Protein AF-A0A971SNT8-F1 (afdb_monomer)

Structure (mmCIF, N/CA/C/O backbone):
data_AF-A0A971SNT8-F1
#
_entry.id   AF-A0A971SNT8-F1
#
loop_
_atom_site.group_PDB
_atom_site.id
_atom_site.type_symbol
_atom_site.label_atom_id
_atom_site.label_alt_id
_atom_site.label_comp_id
_atom_site.label_asym_id
_atom_site.label_entity_id
_atom_site.label_seq_id
_atom_site.pdbx_PDB_ins_code
_atom_site.Cartn_x
_atom_site.Cartn_y
_atom_site.Cartn_z
_atom_site.occupancy
_atom_site.B_iso_or_equiv
_atom_site.auth_seq_id
_atom_site.auth_comp_id
_atom_site.auth_asym_id
_atom_site.auth_atom_id
_atom_site.pdbx_PDB_model_num
ATOM 1 N N . VAL A 1 1 ? 3.254 -34.325 -30.107 1.00 74.69 1 VAL A N 1
ATOM 2 C CA . VAL A 1 1 ? 4.241 -35.004 -30.980 1.00 74.69 1 VAL A CA 1
ATOM 3 C C . VAL A 1 1 ? 3.936 -34.598 -32.410 1.00 74.69 1 VAL A C 1
ATOM 5 O O . VAL A 1 1 ? 2.816 -34.828 -32.839 1.00 74.69 1 VAL A O 1
ATOM 8 N N . VAL A 1 2 ? 4.863 -33.921 -33.095 1.00 79.81 2 VAL A N 1
ATOM 9 C CA . VAL A 1 2 ? 4.641 -33.383 -34.461 1.00 79.81 2 VAL A CA 1
ATOM 10 C C . VAL A 1 2 ? 4.973 -34.429 -35.535 1.00 79.81 2 VAL A C 1
ATOM 12 O O . VAL A 1 2 ? 4.410 -34.422 -36.623 1.00 79.81 2 VAL A O 1
ATOM 15 N N . HIS A 1 3 ? 5.867 -35.365 -35.215 1.00 83.31 3 HIS A N 1
ATOM 16 C CA . HIS A 1 3 ? 6.246 -36.488 -36.064 1.00 83.31 3 HIS A CA 1
ATOM 17 C C . HIS A 1 3 ? 6.691 -37.662 -35.184 1.00 83.31 3 HIS A C 1
ATOM 19 O O . HIS A 1 3 ? 7.306 -37.444 -34.140 1.00 83.31 3 HIS A O 1
ATOM 25 N N . SER A 1 4 ? 6.371 -38.889 -35.590 1.00 86.50 4 SER A N 1
ATOM 26 C CA . SER A 1 4 ? 6.832 -40.124 -34.952 1.00 86.50 4 SER A CA 1
ATOM 27 C C . SER A 1 4 ? 7.006 -41.195 -36.023 1.00 86.50 4 SER A C 1
ATOM 29 O O . SER A 1 4 ? 6.157 -41.335 -36.904 1.00 86.50 4 SER A O 1
ATOM 31 N N . SER A 1 5 ? 8.114 -41.921 -35.953 1.00 85.75 5 SER A N 1
ATOM 32 C CA . SER A 1 5 ? 8.475 -42.980 -36.889 1.00 85.75 5 SER A CA 1
ATOM 33 C C . SER A 1 5 ? 9.341 -44.022 -36.184 1.00 85.75 5 SER A C 1
ATOM 35 O O . SER A 1 5 ? 10.011 -43.729 -35.193 1.00 85.75 5 SER A O 1
ATOM 37 N N . VAL A 1 6 ? 9.284 -45.255 -36.682 1.00 86.88 6 VAL A N 1
ATOM 38 C CA . VAL A 1 6 ? 10.051 -46.400 -36.179 1.00 86.88 6 VAL A CA 1
ATOM 39 C C . VAL A 1 6 ? 10.882 -46.934 -37.339 1.00 86.88 6 VAL A C 1
ATOM 41 O O . VAL A 1 6 ? 10.358 -47.093 -38.442 1.00 86.88 6 VAL A O 1
ATOM 44 N N . TYR A 1 7 ? 12.165 -47.192 -37.090 1.00 84.06 7 TYR A N 1
ATOM 45 C CA . TYR A 1 7 ? 13.113 -47.680 -38.089 1.00 84.06 7 TYR A CA 1
ATOM 46 C C . TYR A 1 7 ? 13.869 -48.891 -37.548 1.00 84.06 7 TYR A C 1
ATOM 48 O O . TYR A 1 7 ? 14.261 -48.900 -36.381 1.00 84.06 7 TYR A O 1
ATOM 56 N N . ASP A 1 8 ? 14.129 -49.867 -38.416 1.00 82.44 8 ASP A N 1
ATOM 57 C CA . ASP A 1 8 ? 15.084 -50.937 -38.137 1.00 82.44 8 ASP A CA 1
ATOM 58 C C . ASP A 1 8 ? 16.501 -50.419 -38.406 1.00 82.44 8 ASP A C 1
ATOM 60 O O . ASP A 1 8 ? 16.905 -50.222 -39.555 1.00 82.44 8 ASP A O 1
ATOM 64 N N . ILE A 1 9 ? 17.248 -50.169 -37.334 1.00 80.31 9 ILE A N 1
ATOM 65 C CA . ILE A 1 9 ? 18.622 -49.663 -37.395 1.00 80.31 9 ILE A CA 1
ATOM 66 C C . ILE A 1 9 ? 19.581 -50.851 -37.555 1.00 80.31 9 ILE A C 1
ATOM 68 O O . ILE A 1 9 ? 19.541 -51.804 -36.776 1.00 80.31 9 ILE A O 1
ATOM 72 N N . LYS A 1 10 ? 20.439 -50.804 -38.580 1.00 75.88 10 LYS A N 1
ATOM 73 C CA . LYS A 1 10 ? 21.565 -51.739 -38.759 1.00 75.88 10 LYS A CA 1
ATOM 74 C C . LYS A 1 10 ? 22.838 -51.143 -38.153 1.00 75.88 10 LYS A C 1
ATOM 76 O O . LYS A 1 10 ? 22.866 -49.969 -37.808 1.00 75.88 10 LYS A O 1
ATOM 81 N N . GLU A 1 11 ? 23.879 -51.959 -38.022 1.00 76.00 11 GLU A N 1
ATOM 82 C CA . GLU A 1 11 ? 25.180 -51.529 -37.501 1.00 76.00 11 GLU A CA 1
ATOM 83 C C . GLU A 1 11 ? 25.730 -50.312 -38.273 1.00 76.00 11 GLU A C 1
ATOM 85 O O . GLU A 1 11 ? 25.744 -50.312 -39.506 1.00 76.00 11 GLU A O 1
ATOM 90 N N . GLY A 1 12 ? 26.174 -49.286 -37.537 1.00 78.12 12 GLY A N 1
ATOM 91 C CA . GLY A 1 12 ? 26.700 -48.031 -38.082 1.00 78.12 12 GLY A CA 1
ATOM 92 C C . GLY A 1 12 ? 25.745 -46.837 -37.957 1.00 78.12 12 GLY A C 1
ATOM 93 O O . GLY A 1 12 ? 24.775 -46.859 -37.198 1.00 78.12 12 GLY A O 1
ATOM 94 N N . ASP A 1 13 ? 26.047 -45.772 -38.697 1.00 81.81 13 ASP A N 1
ATOM 95 C CA . ASP A 1 13 ? 25.282 -44.524 -38.668 1.00 81.81 13 ASP A CA 1
ATOM 96 C C . ASP A 1 13 ? 23.967 -44.657 -39.453 1.00 81.81 13 ASP A C 1
ATOM 98 O O . ASP A 1 13 ? 23.937 -45.180 -40.568 1.00 81.81 13 ASP A O 1
ATOM 102 N N . THR A 1 14 ? 22.866 -44.152 -38.886 1.00 83.81 14 THR A N 1
ATOM 103 C CA . THR A 1 14 ? 21.556 -44.082 -39.556 1.00 83.81 14 THR A CA 1
ATOM 104 C C . THR A 1 14 ? 21.131 -42.632 -39.733 1.00 83.81 14 THR A C 1
ATOM 106 O O . THR A 1 14 ? 21.006 -41.888 -38.761 1.00 83.81 14 THR A O 1
ATOM 109 N N . GLU A 1 15 ? 20.863 -42.241 -40.977 1.00 86.69 15 GLU A N 1
ATOM 110 C CA . GLU A 1 15 ? 20.366 -40.911 -41.316 1.00 86.69 15 GLU A CA 1
ATOM 111 C C . GLU A 1 15 ? 18.839 -40.932 -41.466 1.00 86.69 15 GLU A C 1
ATOM 113 O O . GLU A 1 15 ? 18.281 -41.715 -42.236 1.00 86.69 15 GLU A O 1
ATOM 118 N N . ILE A 1 16 ? 18.152 -40.063 -40.720 1.00 86.12 16 ILE A N 1
ATOM 119 C CA . ILE A 1 16 ? 16.696 -39.905 -40.773 1.00 86.12 16 ILE A CA 1
ATOM 120 C C . ILE A 1 16 ? 16.389 -38.475 -41.206 1.00 86.12 16 ILE A C 1
ATOM 122 O O . ILE A 1 16 ? 16.750 -37.516 -40.524 1.00 86.12 16 ILE A O 1
ATOM 126 N N . SER A 1 17 ? 15.677 -38.325 -42.321 1.00 87.12 17 SER A N 1
ATOM 127 C CA . SER A 1 17 ? 15.217 -37.024 -42.808 1.00 87.12 17 SER A CA 1
ATOM 128 C C . SER A 1 17 ? 13.745 -36.801 -42.463 1.00 87.12 17 SER A C 1
ATOM 130 O O . SER A 1 17 ? 12.898 -37.655 -42.717 1.00 87.12 17 SER A O 1
ATOM 132 N N . PHE A 1 18 ? 13.416 -35.619 -41.947 1.00 86.56 18 PHE A N 1
ATOM 133 C CA . PHE A 1 18 ? 12.038 -35.176 -41.742 1.00 86.56 18 PHE A CA 1
ATOM 134 C C . PHE A 1 18 ? 11.883 -33.715 -42.164 1.00 86.56 18 PHE A C 1
ATOM 136 O O . PHE A 1 18 ? 12.842 -32.943 -42.197 1.00 86.56 18 PHE A O 1
ATOM 143 N N . LYS A 1 19 ? 10.655 -33.324 -42.511 1.00 88.69 19 LYS A N 1
ATOM 144 C CA . LYS A 1 19 ? 10.361 -31.955 -42.932 1.00 88.69 19 LYS A CA 1
ATOM 145 C C . LYS A 1 19 ? 10.134 -31.066 -41.713 1.00 88.69 19 LYS A C 1
ATOM 147 O O . LYS A 1 19 ? 9.261 -31.344 -40.896 1.00 88.69 19 LYS A O 1
ATOM 152 N N . VAL A 1 20 ? 10.873 -29.964 -41.640 1.00 88.44 20 VAL A N 1
ATOM 153 C CA . VAL A 1 20 ? 10.640 -28.907 -40.652 1.00 88.44 20 VAL A CA 1
ATOM 154 C C . VAL A 1 20 ? 9.402 -28.099 -41.056 1.00 88.44 20 VAL A C 1
ATOM 156 O O . VAL A 1 20 ? 9.291 -27.661 -42.204 1.00 88.44 20 VAL A O 1
ATOM 159 N N . THR A 1 21 ? 8.455 -27.920 -40.134 1.00 88.00 21 THR A N 1
ATOM 160 C CA . THR A 1 21 ? 7.198 -27.180 -40.356 1.00 88.00 21 THR A CA 1
ATOM 161 C C . THR A 1 21 ? 7.104 -25.959 -39.438 1.00 88.00 21 THR A C 1
ATOM 163 O O . THR A 1 21 ? 7.805 -25.871 -38.432 1.00 88.00 21 THR A O 1
ATOM 166 N N . GLY A 1 22 ? 6.218 -25.008 -39.759 1.00 83.25 22 GLY A N 1
ATOM 167 C CA . GLY A 1 22 ? 5.999 -23.812 -38.930 1.00 83.25 22 GLY A CA 1
ATOM 168 C C . GLY A 1 22 ? 5.444 -24.110 -37.529 1.00 83.25 22 GLY A C 1
ATOM 169 O O . GLY A 1 22 ? 5.674 -23.336 -36.608 1.00 83.25 22 GLY A O 1
ATOM 170 N N . GLU A 1 23 ? 4.785 -25.258 -37.340 1.00 85.94 23 GLU A N 1
ATOM 171 C CA . GLU A 1 23 ? 4.295 -25.727 -36.032 1.00 85.94 23 GLU A CA 1
ATOM 172 C C . GLU A 1 23 ? 5.427 -26.045 -35.044 1.00 85.94 23 GLU A C 1
ATOM 174 O O . GLU A 1 23 ? 5.193 -26.158 -33.845 1.00 85.94 23 GLU A O 1
ATOM 179 N N . MET A 1 24 ? 6.661 -26.191 -35.539 1.00 90.06 24 MET A N 1
ATOM 180 C CA . MET A 1 24 ? 7.845 -26.453 -34.721 1.00 90.06 24 MET A CA 1
ATOM 181 C C . MET A 1 24 ? 8.448 -25.173 -34.120 1.00 90.06 24 MET A C 1
ATOM 183 O O . MET A 1 24 ? 9.436 -25.255 -33.394 1.00 90.06 24 MET A O 1
ATOM 187 N N . ALA A 1 25 ? 7.907 -23.990 -34.431 1.00 88.06 25 ALA A N 1
ATOM 188 C CA . ALA A 1 25 ? 8.372 -22.727 -33.868 1.00 88.06 25 ALA A CA 1
ATOM 189 C C . ALA A 1 25 ? 7.932 -22.564 -32.393 1.00 88.06 25 ALA A C 1
ATOM 191 O O . ALA A 1 25 ? 6.832 -22.975 -32.029 1.00 88.06 25 ALA A O 1
ATOM 192 N N . PRO A 1 26 ? 8.747 -21.931 -31.527 1.00 89.81 26 PRO A N 1
ATOM 193 C CA . PRO A 1 26 ? 10.057 -21.343 -31.820 1.00 89.81 26 PRO A CA 1
ATOM 194 C C . PRO A 1 26 ? 11.203 -22.370 -31.834 1.00 89.81 26 PRO A C 1
ATOM 196 O O . PRO A 1 26 ? 12.258 -22.120 -32.417 1.00 89.81 26 PRO A O 1
ATOM 199 N N . ASN A 1 27 ? 10.988 -23.537 -31.230 1.00 92.12 27 ASN A N 1
ATOM 200 C CA . ASN A 1 27 ? 11.871 -24.693 -31.284 1.00 92.12 27 ASN A CA 1
ATOM 201 C C . ASN A 1 27 ? 11.067 -25.980 -31.071 1.00 92.12 27 ASN A C 1
ATOM 203 O O . ASN A 1 27 ? 10.085 -25.999 -30.328 1.00 92.12 27 ASN A O 1
ATOM 207 N N . ALA A 1 28 ? 11.560 -27.071 -31.645 1.00 92.62 28 ALA A N 1
ATOM 208 C CA . ALA A 1 28 ? 11.113 -28.421 -31.344 1.00 92.62 28 ALA A CA 1
ATOM 209 C C . ALA A 1 28 ? 12.212 -29.187 -30.602 1.00 92.62 28 ALA A C 1
ATOM 211 O O . ALA A 1 28 ? 13.336 -28.710 -30.422 1.00 92.62 28 ALA A O 1
ATOM 212 N N . TRP A 1 29 ? 11.878 -30.390 -30.157 1.00 93.31 29 TRP A N 1
ATOM 213 C CA . TRP A 1 29 ? 12.824 -31.321 -29.568 1.00 93.31 29 TRP A CA 1
ATOM 214 C C . TRP A 1 29 ? 12.756 -32.639 -30.322 1.00 93.31 29 TRP A C 1
ATOM 216 O O . TRP A 1 29 ? 11.672 -33.128 -30.634 1.00 93.31 29 TRP A O 1
ATOM 226 N N . ILE A 1 30 ? 13.926 -33.194 -30.604 1.00 92.56 30 ILE A N 1
ATOM 227 C CA . ILE A 1 30 ? 14.097 -34.522 -31.172 1.00 92.56 30 ILE A CA 1
ATOM 228 C C . ILE A 1 30 ? 14.386 -35.448 -30.000 1.00 92.56 30 ILE A C 1
ATOM 230 O O . ILE A 1 30 ? 15.365 -35.248 -29.281 1.00 92.56 30 ILE A O 1
ATOM 234 N N . THR A 1 31 ? 13.525 -36.438 -29.805 1.00 92.31 31 THR A N 1
ATOM 235 C CA . THR A 1 31 ? 13.715 -37.522 -28.840 1.00 92.31 31 THR A CA 1
ATOM 236 C C . THR A 1 31 ? 13.894 -38.812 -29.625 1.00 92.31 31 THR A C 1
ATOM 238 O O . THR A 1 31 ? 13.024 -39.161 -30.423 1.00 92.31 31 THR A O 1
ATOM 241 N N . ALA A 1 32 ? 15.005 -39.510 -29.415 1.00 90.69 32 ALA A N 1
ATOM 242 C CA . ALA A 1 32 ? 15.301 -40.774 -30.077 1.00 90.69 32 ALA A CA 1
ATOM 243 C C . ALA A 1 32 ? 15.517 -41.867 -29.031 1.00 90.69 32 ALA A C 1
ATOM 245 O O . ALA A 1 32 ? 16.242 -41.663 -28.057 1.00 90.69 32 ALA A O 1
ATOM 246 N N . GLN A 1 33 ? 14.902 -43.026 -29.250 1.00 88.88 33 GLN A N 1
ATOM 247 C CA . GLN A 1 33 ? 15.096 -44.222 -28.441 1.00 88.88 33 GLN A CA 1
ATOM 248 C C . GLN A 1 33 ? 15.545 -45.357 -29.355 1.00 88.88 33 GLN A C 1
ATOM 250 O O . GLN A 1 33 ? 14.918 -45.609 -30.380 1.00 88.88 33 GLN A O 1
ATOM 255 N N . VAL A 1 34 ? 16.615 -46.043 -28.966 1.00 87.44 34 VAL A N 1
ATOM 256 C CA . VAL A 1 34 ? 17.088 -47.260 -29.633 1.00 87.44 34 VAL A CA 1
ATOM 257 C C . VAL A 1 34 ? 16.977 -48.397 -28.637 1.00 87.44 34 VAL A C 1
ATOM 259 O O . VAL A 1 34 ? 17.373 -48.230 -27.484 1.00 87.44 34 VAL A O 1
ATOM 262 N N . ILE A 1 35 ? 16.415 -49.524 -29.068 1.00 84.94 35 ILE A N 1
ATOM 263 C CA . ILE A 1 35 ? 16.264 -50.732 -28.258 1.00 84.94 35 ILE A CA 1
ATOM 264 C C . ILE A 1 35 ? 17.013 -51.856 -28.973 1.00 84.94 35 ILE A C 1
ATOM 266 O O . ILE A 1 35 ? 16.737 -52.124 -30.141 1.00 84.94 35 ILE A O 1
ATOM 270 N N . GLU A 1 36 ? 17.948 -52.508 -28.285 1.00 79.31 36 GLU A N 1
ATOM 271 C CA . GLU A 1 36 ? 18.649 -53.693 -28.794 1.00 79.31 36 GLU A CA 1
ATOM 272 C C . GLU A 1 36 ? 18.133 -54.954 -28.088 1.00 79.31 36 GLU A C 1
ATOM 274 O O . GLU A 1 36 ? 17.615 -54.914 -26.971 1.00 79.31 36 GLU A O 1
ATOM 279 N N . LYS A 1 37 ? 18.283 -56.109 -28.736 1.00 75.12 37 LYS A N 1
ATOM 280 C CA . LYS A 1 37 ? 18.097 -57.404 -28.087 1.00 75.12 37 LYS A CA 1
ATOM 281 C C . LYS A 1 37 ? 19.176 -57.607 -27.015 1.00 75.12 37 LYS A C 1
ATOM 283 O O . LYS A 1 37 ? 20.359 -57.462 -27.302 1.00 75.12 37 LYS A O 1
ATOM 288 N N . GLU A 1 38 ? 18.760 -57.993 -25.812 1.00 65.50 38 GLU A N 1
ATOM 289 C CA . GLU A 1 38 ? 19.637 -58.217 -24.658 1.00 65.50 38 GLU A CA 1
ATOM 290 C C . GLU A 1 38 ? 20.794 -59.188 -24.979 1.00 65.50 38 GLU A C 1
ATOM 292 O O . GLU A 1 38 ? 20.578 -60.349 -25.342 1.00 65.50 38 GLU A O 1
ATOM 297 N N . LYS A 1 39 ? 22.031 -58.703 -24.827 1.00 61.69 39 LYS A N 1
ATOM 298 C CA . LYS A 1 39 ? 23.274 -59.485 -24.797 1.00 61.69 39 LYS A CA 1
ATOM 299 C C . LYS A 1 39 ? 23.889 -59.218 -23.426 1.00 61.69 39 LYS A C 1
ATOM 301 O O . LYS A 1 39 ? 24.285 -58.092 -23.155 1.00 61.69 39 LYS A O 1
ATOM 306 N N . GLY A 1 40 ? 23.840 -60.211 -22.537 1.00 56.00 40 GLY A N 1
ATOM 307 C CA . GLY A 1 40 ? 24.029 -60.037 -21.091 1.00 56.00 40 GLY A CA 1
ATOM 308 C C . GLY A 1 40 ? 25.132 -59.048 -20.685 1.00 56.00 40 GLY A C 1
ATOM 309 O O . GLY A 1 40 ? 26.282 -59.202 -21.086 1.00 56.00 40 GLY A O 1
ATOM 310 N N . GLY A 1 41 ? 24.760 -58.065 -19.855 1.00 60.31 41 GLY A N 1
ATOM 311 C CA . GLY A 1 41 ? 25.673 -57.105 -19.219 1.00 60.31 41 GLY A CA 1
ATOM 312 C C . GLY A 1 41 ? 25.404 -55.624 -19.521 1.00 60.31 41 GLY A C 1
ATOM 313 O O . GLY A 1 41 ? 25.766 -54.780 -18.704 1.00 60.31 41 GLY A O 1
ATOM 314 N N . GLU A 1 42 ? 24.729 -55.287 -20.625 1.00 61.09 42 GLU A N 1
ATOM 315 C CA . GLU A 1 42 ? 24.457 -53.893 -21.023 1.00 61.09 42 GLU A CA 1
ATOM 316 C C . GLU A 1 42 ? 22.960 -53.544 -21.015 1.00 61.09 42 GLU A C 1
ATOM 318 O O . GLU A 1 42 ? 22.094 -54.408 -21.160 1.00 61.09 42 GLU A O 1
ATOM 323 N N . ARG A 1 43 ? 22.635 -52.254 -20.829 1.00 65.75 43 ARG A N 1
ATOM 324 C CA . ARG A 1 43 ? 21.245 -51.775 -20.899 1.00 65.75 43 ARG A CA 1
ATOM 325 C C . ARG A 1 43 ? 20.757 -51.925 -22.346 1.00 65.75 43 ARG A C 1
ATOM 327 O O . ARG A 1 43 ? 21.346 -51.290 -23.217 1.00 65.75 43 ARG A O 1
ATOM 334 N N . PRO A 1 44 ? 19.644 -52.631 -22.624 1.00 78.19 44 PRO A N 1
ATOM 335 C CA . PRO A 1 44 ? 19.150 -52.847 -23.988 1.00 78.19 44 PRO A CA 1
ATOM 336 C C . PRO A 1 44 ? 18.491 -51.590 -24.588 1.00 78.19 44 PRO A C 1
ATOM 338 O O . PRO A 1 44 ? 17.637 -51.697 -25.464 1.00 78.19 44 PRO A O 1
ATOM 341 N N . ARG A 1 45 ? 18.824 -50.390 -24.084 1.00 84.25 45 ARG A N 1
ATOM 342 C CA . ARG A 1 45 ? 18.203 -49.123 -24.469 1.00 84.25 45 ARG A CA 1
ATOM 343 C C . ARG A 1 45 ? 19.181 -47.952 -24.415 1.00 84.25 45 ARG A C 1
ATOM 345 O O . ARG A 1 45 ? 19.780 -47.688 -23.373 1.00 84.25 45 ARG A O 1
ATOM 352 N N . ALA A 1 46 ? 19.200 -47.159 -25.483 1.00 85.75 46 ALA A N 1
ATOM 353 C CA . ALA A 1 46 ? 19.776 -45.816 -25.520 1.00 85.75 46 ALA A CA 1
ATOM 354 C C . ALA A 1 46 ? 18.671 -44.766 -25.718 1.00 85.75 46 ALA A C 1
ATOM 356 O O . ALA A 1 46 ? 17.659 -45.031 -26.368 1.00 85.75 46 ALA A O 1
ATOM 357 N N . TYR A 1 47 ? 18.844 -43.580 -25.129 1.00 88.06 47 TYR A N 1
ATOM 358 C CA . TYR A 1 47 ? 17.915 -42.456 -25.276 1.00 88.06 47 TYR A CA 1
ATOM 359 C C . TYR A 1 47 ? 18.690 -41.159 -25.496 1.00 88.06 47 TYR A C 1
ATOM 361 O O . TYR A 1 47 ? 19.626 -40.868 -24.752 1.00 88.06 47 TYR A O 1
ATOM 369 N N . GLY A 1 48 ? 18.298 -40.392 -26.509 1.00 89.94 48 GLY A N 1
ATOM 370 C CA . GLY A 1 48 ? 18.924 -39.131 -26.884 1.00 89.94 48 GLY A CA 1
ATOM 371 C C . GLY A 1 48 ? 17.894 -38.021 -27.028 1.00 89.94 48 GLY A C 1
ATOM 372 O O . GLY A 1 48 ? 16.788 -38.245 -27.521 1.00 89.94 48 GLY A O 1
ATOM 373 N N . VAL A 1 49 ? 18.270 -36.813 -26.609 1.00 93.44 49 VAL A N 1
ATOM 374 C CA . VAL A 1 49 ? 17.437 -35.614 -26.725 1.00 93.44 49 VAL A CA 1
ATOM 375 C C . VAL A 1 49 ? 18.264 -34.485 -27.318 1.00 93.44 49 VAL A C 1
ATOM 377 O O . VAL A 1 49 ? 19.329 -34.158 -26.796 1.00 93.44 49 VAL A O 1
ATOM 380 N N . ALA A 1 50 ? 17.758 -33.854 -28.374 1.00 92.94 50 ALA A N 1
ATOM 381 C CA . ALA A 1 50 ? 18.403 -32.711 -29.010 1.00 92.94 50 ALA A CA 1
ATOM 382 C C . ALA A 1 50 ? 17.385 -31.604 -29.330 1.00 92.94 50 ALA A C 1
ATOM 384 O O . ALA A 1 50 ? 16.284 -31.898 -29.800 1.00 92.94 50 ALA A O 1
ATOM 385 N N . PRO A 1 51 ? 17.708 -30.322 -29.085 1.00 92.75 51 PRO A N 1
ATOM 386 C CA . PRO A 1 51 ? 16.848 -29.220 -29.494 1.00 92.75 51 PRO A CA 1
ATOM 387 C C . PRO A 1 51 ? 16.991 -28.941 -30.997 1.00 92.75 51 PRO A C 1
ATOM 389 O O . PRO A 1 51 ? 18.102 -28.871 -31.518 1.00 92.75 51 PRO A O 1
ATOM 392 N N . LEU A 1 52 ? 15.867 -28.702 -31.669 1.00 91.62 52 LEU A N 1
ATOM 393 C CA . LEU A 1 52 ? 15.799 -28.201 -33.040 1.00 91.62 52 LEU A CA 1
ATOM 394 C C . LEU A 1 52 ? 15.347 -26.737 -33.010 1.00 91.62 52 LEU A C 1
ATOM 396 O O . LEU A 1 52 ? 14.200 -26.448 -32.669 1.00 91.62 52 LEU A O 1
ATOM 400 N N . TYR A 1 53 ? 16.240 -25.815 -33.362 1.00 90.12 53 TYR A N 1
ATOM 401 C CA . TYR A 1 53 ? 15.928 -24.385 -33.413 1.00 90.12 53 TYR A CA 1
ATOM 402 C C . TYR A 1 53 ? 15.323 -24.015 -34.763 1.00 90.12 53 TYR A C 1
ATOM 404 O O . TYR A 1 53 ? 15.875 -24.366 -35.806 1.00 90.12 53 TYR A O 1
ATOM 412 N N . ILE A 1 54 ? 14.208 -23.287 -34.739 1.00 90.50 54 ILE A N 1
ATOM 413 C CA . ILE A 1 54 ? 13.576 -22.771 -35.952 1.00 90.50 54 ILE A CA 1
ATOM 414 C C . ILE A 1 54 ? 14.055 -21.343 -36.193 1.00 90.50 54 ILE A C 1
ATOM 416 O O . ILE A 1 54 ? 14.146 -20.535 -35.265 1.00 90.50 54 ILE A O 1
ATOM 420 N N . ASP A 1 55 ? 14.370 -21.025 -37.445 1.00 87.81 55 ASP A N 1
ATOM 421 C CA . ASP A 1 55 ? 14.696 -19.661 -37.839 1.00 87.81 55 ASP A CA 1
ATOM 422 C C . ASP A 1 55 ? 13.426 -18.800 -37.833 1.00 87.81 55 ASP A C 1
ATOM 424 O O . ASP A 1 55 ? 12.511 -19.030 -38.617 1.00 87.81 55 ASP A O 1
ATOM 428 N N . ASN A 1 56 ? 13.380 -17.821 -36.929 1.00 87.00 56 ASN A N 1
ATOM 429 C CA . ASN A 1 56 ? 12.258 -16.894 -36.753 1.00 87.00 56 ASN A CA 1
ATOM 430 C C . ASN A 1 56 ? 12.659 -15.444 -37.089 1.00 87.00 56 ASN A C 1
ATOM 432 O O . ASN A 1 56 ? 12.078 -14.485 -36.567 1.00 87.00 56 ASN A O 1
ATOM 436 N N . ARG A 1 57 ? 13.704 -15.250 -37.909 1.00 89.31 57 ARG A N 1
ATOM 437 C CA . ARG A 1 57 ? 14.174 -13.912 -38.318 1.00 89.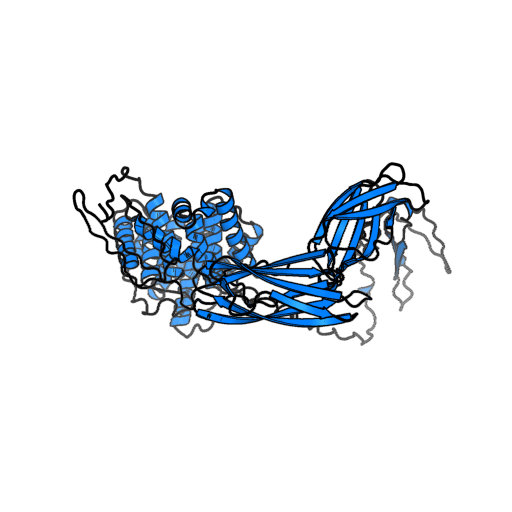31 57 ARG A CA 1
ATOM 438 C C . ARG A 1 57 ? 13.139 -13.138 -39.136 1.00 89.31 57 ARG A C 1
ATOM 440 O O . ARG A 1 57 ? 13.155 -11.911 -39.127 1.00 89.31 57 ARG A O 1
ATOM 447 N N . ASP A 1 58 ? 12.215 -13.822 -39.803 1.00 89.31 58 ASP A N 1
ATOM 448 C CA . ASP A 1 58 ? 11.080 -13.213 -40.507 1.00 89.31 58 ASP A CA 1
ATOM 449 C C . ASP A 1 58 ? 10.066 -12.550 -39.554 1.00 89.31 58 ASP A C 1
ATOM 451 O O . ASP A 1 58 ? 9.280 -11.718 -39.990 1.00 89.31 58 ASP A O 1
ATOM 455 N N . LYS A 1 59 ? 10.092 -12.883 -38.254 1.00 91.69 59 LYS A N 1
ATOM 456 C CA . LYS A 1 59 ? 9.248 -12.273 -37.208 1.00 91.69 59 LYS A CA 1
ATOM 457 C C . LYS A 1 59 ? 9.903 -11.076 -36.511 1.00 91.69 59 LYS A C 1
ATOM 459 O O . LYS A 1 59 ? 9.318 -10.521 -35.577 1.00 91.69 59 LYS A O 1
ATOM 464 N N . LYS A 1 60 ? 11.120 -10.696 -36.912 1.00 95.62 60 LYS A N 1
ATOM 465 C CA . LYS A 1 60 ? 11.884 -9.612 -36.285 1.00 95.62 60 LYS A CA 1
ATOM 466 C C . LYS A 1 60 ? 11.678 -8.288 -37.022 1.00 95.62 60 LYS A C 1
ATOM 468 O O . LYS A 1 60 ? 11.877 -8.212 -38.233 1.00 95.62 60 LYS A O 1
ATOM 473 N N . LEU A 1 61 ? 11.355 -7.239 -36.270 1.00 97.38 61 LEU A N 1
ATOM 474 C CA . LEU A 1 61 ? 11.508 -5.851 -36.701 1.00 97.38 61 LEU A CA 1
ATOM 475 C C . LEU A 1 61 ? 12.879 -5.337 -36.262 1.00 97.38 61 LEU A C 1
ATOM 477 O O . LEU A 1 61 ? 13.281 -5.510 -35.110 1.00 97.38 61 LEU A O 1
ATOM 481 N N . GLU A 1 62 ? 13.566 -4.650 -37.162 1.00 96.94 62 GLU A N 1
ATOM 482 C CA . GLU A 1 62 ? 14.721 -3.829 -36.829 1.00 96.94 62 GLU A CA 1
ATOM 483 C C . GLU A 1 62 ? 14.226 -2.422 -36.483 1.00 96.94 62 GLU A C 1
ATOM 485 O O . GLU A 1 62 ? 13.656 -1.715 -37.319 1.00 96.94 62 GLU A O 1
ATOM 490 N N . VAL A 1 63 ? 14.416 -2.030 -35.224 1.00 97.44 63 VAL A N 1
ATOM 491 C CA . VAL A 1 63 ? 14.090 -0.694 -34.721 1.00 97.44 63 VAL A CA 1
ATOM 492 C C . VAL A 1 63 ? 15.400 0.059 -34.547 1.00 97.44 63 VAL A C 1
ATOM 494 O O . VAL A 1 63 ? 16.291 -0.397 -33.837 1.00 97.44 63 VAL A O 1
ATOM 497 N N . THR A 1 64 ? 15.530 1.214 -35.188 1.00 96.44 64 THR A N 1
ATOM 498 C CA . THR A 1 64 ? 16.694 2.090 -35.036 1.00 96.44 64 THR A CA 1
ATOM 499 C C . THR A 1 64 ? 16.263 3.437 -34.478 1.00 96.44 64 THR A C 1
ATOM 501 O O . THR A 1 64 ? 15.192 3.953 -34.806 1.00 96.44 64 THR A O 1
ATOM 504 N N . MET A 1 65 ? 17.087 3.989 -33.588 1.00 94.75 65 MET A N 1
ATOM 505 C CA . MET A 1 65 ? 16.869 5.296 -32.970 1.00 94.75 65 MET A CA 1
ATOM 506 C C . MET A 1 65 ? 17.964 6.240 -33.453 1.00 94.75 65 MET A C 1
ATOM 508 O O . MET A 1 65 ? 19.128 5.844 -33.518 1.00 94.75 65 MET A O 1
ATOM 512 N N . GLU A 1 66 ? 17.592 7.469 -33.806 1.00 94.38 66 GLU A N 1
ATOM 513 C CA . GLU A 1 66 ? 18.580 8.539 -33.957 1.00 94.38 66 GLU A CA 1
ATOM 514 C C . GLU A 1 66 ? 19.208 8.802 -32.583 1.00 94.38 66 GLU A C 1
ATOM 516 O O . GLU A 1 66 ? 18.483 8.795 -31.586 1.00 94.38 66 GLU A O 1
ATOM 521 N N . ASP A 1 67 ? 20.533 8.981 -32.526 1.00 90.69 67 ASP A N 1
ATOM 522 C CA . ASP A 1 67 ? 21.242 9.221 -31.266 1.00 90.69 67 ASP A CA 1
ATOM 523 C C . ASP A 1 67 ? 20.691 10.495 -30.602 1.00 90.69 67 ASP A C 1
ATOM 525 O O . ASP A 1 67 ? 20.848 11.590 -31.152 1.00 90.69 67 ASP A O 1
ATOM 529 N N . PRO A 1 68 ? 20.020 10.373 -29.443 1.00 87.94 68 PRO A N 1
ATOM 530 C CA . PRO A 1 68 ? 19.452 11.524 -28.758 1.00 87.94 68 PRO A CA 1
ATOM 531 C C . PRO A 1 68 ? 20.530 12.417 -28.128 1.00 87.94 68 PRO A C 1
ATOM 533 O O . PRO A 1 68 ? 20.246 13.577 -27.824 1.00 87.94 68 PRO A O 1
ATOM 536 N N . GLY A 1 69 ? 21.751 11.905 -27.929 1.00 86.00 69 GLY A N 1
ATOM 537 C CA . GLY A 1 69 ? 22.871 12.644 -27.362 1.00 86.00 69 GLY A CA 1
ATOM 538 C C . GLY A 1 69 ? 22.544 13.291 -26.012 1.00 86.00 69 GLY A C 1
ATOM 539 O O . GLY A 1 69 ? 22.031 12.651 -25.089 1.00 86.00 69 GLY A O 1
ATOM 540 N N . ARG A 1 70 ? 22.867 14.586 -25.896 1.00 89.50 70 ARG A N 1
ATOM 541 C CA . ARG A 1 70 ? 22.596 15.396 -24.704 1.00 89.50 70 ARG A CA 1
ATOM 542 C C . ARG A 1 70 ? 21.367 16.276 -24.912 1.00 89.50 70 ARG A C 1
ATOM 544 O O . ARG A 1 70 ? 21.350 17.112 -25.815 1.00 89.50 70 ARG A O 1
ATOM 551 N N . ILE A 1 71 ? 20.401 16.167 -24.005 1.00 92.12 71 ILE A N 1
ATOM 552 C CA . ILE A 1 71 ? 19.177 16.974 -23.998 1.00 92.12 71 ILE A CA 1
ATOM 553 C C . ILE A 1 71 ? 19.046 17.801 -22.714 1.00 92.12 71 ILE A C 1
ATOM 555 O O . ILE A 1 71 ? 19.697 17.540 -21.700 1.00 92.12 71 ILE A O 1
ATOM 559 N N . LYS A 1 72 ? 18.164 18.803 -22.749 1.00 88.56 72 LYS A N 1
ATOM 560 C CA . LYS A 1 72 ? 17.768 19.592 -21.573 1.00 88.56 72 LYS A CA 1
ATOM 561 C C . LYS A 1 72 ? 16.372 19.160 -21.097 1.00 88.56 72 LYS A C 1
ATOM 563 O O . LYS A 1 72 ? 15.575 18.707 -21.920 1.00 88.56 72 LYS A O 1
ATOM 568 N N . PRO A 1 73 ? 16.026 19.346 -19.809 1.00 88.31 73 PRO A N 1
ATOM 569 C CA . PRO A 1 73 ? 14.634 19.294 -19.364 1.00 88.31 73 PRO A CA 1
ATOM 570 C C . PRO A 1 73 ? 13.720 20.181 -20.224 1.00 88.31 73 PRO A C 1
ATOM 572 O O . PRO A 1 73 ? 14.132 21.251 -20.676 1.00 88.31 73 PRO A O 1
ATOM 575 N N . GLY A 1 74 ? 12.478 19.747 -20.438 1.00 89.94 74 GLY A N 1
ATOM 576 C CA . GLY A 1 74 ? 11.525 20.374 -21.357 1.00 89.94 74 GLY A CA 1
ATOM 577 C C . GLY A 1 74 ? 11.135 19.473 -22.531 1.00 89.94 74 GLY A C 1
ATOM 578 O O . GLY A 1 74 ? 11.318 18.255 -22.490 1.00 89.94 74 GLY A O 1
ATOM 579 N N . ALA A 1 75 ? 10.528 20.064 -23.561 1.00 93.44 75 ALA A N 1
ATOM 580 C CA . ALA A 1 75 ? 10.105 19.339 -24.758 1.00 93.44 75 ALA A CA 1
ATOM 581 C C . ALA A 1 75 ? 11.312 18.988 -25.637 1.00 93.44 75 ALA A C 1
ATOM 583 O O . ALA A 1 75 ? 12.073 19.873 -26.020 1.00 93.44 75 ALA A O 1
ATOM 584 N N . ASN A 1 76 ? 11.463 17.704 -25.954 1.00 95.31 76 ASN A N 1
ATOM 585 C CA . ASN A 1 76 ? 12.502 17.190 -26.839 1.00 95.31 76 ASN A CA 1
ATOM 586 C C . ASN A 1 76 ? 11.878 16.236 -27.854 1.00 95.31 76 ASN A C 1
ATOM 588 O O . ASN A 1 76 ? 11.041 15.404 -27.489 1.00 95.31 76 ASN A O 1
ATOM 592 N N . ASP A 1 77 ? 12.313 16.348 -29.104 1.00 95.88 77 ASP A N 1
ATOM 593 C CA . ASP A 1 77 ? 11.854 15.500 -30.198 1.00 95.88 77 ASP A CA 1
ATOM 594 C C . ASP A 1 77 ? 12.830 14.349 -30.430 1.00 95.88 77 ASP A C 1
ATOM 596 O O . ASP A 1 77 ? 14.043 14.537 -30.472 1.00 95.88 77 ASP A O 1
ATOM 600 N N . PHE A 1 78 ? 12.279 13.157 -30.617 1.00 96.88 78 PHE A N 1
ATOM 601 C CA . PHE A 1 78 ? 13.012 11.925 -30.866 1.00 96.88 78 PHE A CA 1
ATOM 602 C C . PHE A 1 78 ? 12.550 11.308 -32.181 1.00 96.88 78 PHE A C 1
ATOM 604 O O . PHE A 1 78 ? 11.380 11.437 -32.567 1.00 96.88 78 PHE A O 1
ATOM 611 N N . ARG A 1 79 ? 13.466 10.614 -32.863 1.00 97.12 79 ARG A N 1
ATOM 612 C CA . ARG A 1 79 ? 13.198 9.965 -34.150 1.00 97.12 79 ARG A CA 1
ATOM 613 C C . ARG A 1 79 ? 13.541 8.484 -34.115 1.00 97.12 79 ARG A C 1
ATOM 615 O O . ARG A 1 79 ? 14.571 8.078 -33.579 1.00 97.12 79 ARG A O 1
ATOM 622 N N . LEU A 1 80 ? 12.661 7.689 -34.714 1.00 96.88 80 LEU A N 1
ATOM 623 C CA . LEU A 1 80 ? 12.787 6.242 -34.846 1.00 96.88 80 LEU A CA 1
ATOM 624 C C . LEU A 1 80 ? 12.517 5.820 -36.281 1.00 96.88 80 LEU A C 1
ATOM 626 O O . LEU A 1 80 ? 11.693 6.431 -36.970 1.00 96.88 80 LEU A O 1
ATOM 630 N N . LYS A 1 81 ? 13.148 4.722 -36.688 1.00 97.56 81 LYS A N 1
ATOM 631 C CA . LYS A 1 81 ? 12.843 4.026 -37.932 1.00 97.56 81 LYS A CA 1
ATOM 632 C C . LYS A 1 81 ? 12.615 2.540 -37.676 1.00 97.56 81 LYS A C 1
ATOM 634 O O . LYS A 1 81 ? 13.334 1.920 -36.898 1.00 97.56 81 LYS A O 1
ATOM 639 N N . VAL A 1 82 ? 11.601 1.982 -38.329 1.00 97.88 82 VAL A N 1
ATOM 640 C CA . VAL A 1 82 ? 11.201 0.578 -38.222 1.00 97.88 82 VAL A CA 1
ATOM 641 C C . VAL A 1 82 ? 11.259 -0.072 -39.598 1.00 97.88 82 VAL A C 1
ATOM 643 O O . VAL A 1 82 ? 10.597 0.371 -40.543 1.00 97.88 82 VAL A O 1
ATOM 646 N N . THR A 1 83 ? 12.038 -1.142 -39.705 1.00 97.44 83 THR A N 1
ATOM 647 C CA . THR A 1 83 ? 12.118 -1.990 -40.898 1.00 97.44 83 THR A CA 1
ATOM 648 C C . THR A 1 83 ? 11.914 -3.457 -40.538 1.00 97.44 83 THR A C 1
ATOM 650 O O . THR A 1 83 ? 12.120 -3.851 -39.395 1.00 97.44 83 THR A O 1
ATOM 653 N N . ASP A 1 84 ? 11.520 -4.287 -41.499 1.00 94.62 84 ASP A N 1
ATOM 654 C CA . ASP A 1 84 ? 11.617 -5.742 -41.342 1.00 94.62 84 ASP A CA 1
ATOM 655 C C . ASP A 1 84 ? 13.072 -6.226 -41.465 1.00 94.62 84 ASP A C 1
ATOM 657 O O . ASP A 1 84 ? 13.986 -5.459 -41.786 1.00 94.62 84 ASP A O 1
ATOM 661 N N . SER A 1 85 ? 13.292 -7.522 -41.242 1.00 89.88 85 SER A N 1
ATOM 662 C CA . SER A 1 85 ? 14.602 -8.171 -41.386 1.00 89.88 85 SER A CA 1
ATOM 663 C C . SER A 1 85 ? 15.176 -8.153 -42.810 1.00 89.88 85 SER A C 1
ATOM 665 O O . SER A 1 85 ? 16.354 -8.448 -42.995 1.00 89.88 85 SER A O 1
ATOM 667 N N . SER A 1 86 ? 14.378 -7.782 -43.819 1.00 91.81 86 SER A N 1
ATOM 668 C CA . SER A 1 86 ? 14.821 -7.563 -45.205 1.00 91.81 86 SER A CA 1
ATOM 669 C C . SER A 1 86 ? 15.101 -6.083 -45.514 1.00 91.81 86 SER A C 1
ATOM 671 O O . SER A 1 86 ? 15.404 -5.744 -46.657 1.00 91.81 86 SER A O 1
ATOM 673 N N . GLY A 1 87 ? 14.985 -5.191 -44.523 1.00 92.38 87 GLY A N 1
ATOM 674 C CA . GLY A 1 87 ? 15.219 -3.753 -44.661 1.00 92.38 87 GLY A CA 1
ATOM 675 C C . GLY A 1 87 ? 14.048 -2.961 -45.252 1.00 92.38 87 GLY A C 1
ATOM 676 O O . GLY A 1 87 ? 14.203 -1.774 -45.545 1.00 92.38 87 GLY A O 1
ATOM 677 N N . ARG A 1 88 ? 12.866 -3.566 -45.431 1.00 94.81 88 ARG A N 1
ATOM 678 C CA . ARG A 1 88 ? 11.679 -2.852 -45.928 1.00 94.81 88 ARG A CA 1
ATOM 679 C C . ARG A 1 88 ? 11.018 -2.083 -44.793 1.00 94.81 88 ARG A C 1
ATOM 681 O O . ARG A 1 88 ? 10.840 -2.615 -43.703 1.00 94.81 88 ARG A O 1
ATOM 688 N N . ALA A 1 89 ? 10.623 -0.845 -45.067 1.00 96.50 89 ALA A N 1
ATOM 689 C CA . ALA A 1 89 ? 9.884 -0.004 -44.133 1.00 96.50 89 ALA A CA 1
ATOM 690 C C . ALA A 1 89 ? 8.584 -0.669 -43.652 1.00 96.50 89 ALA A C 1
ATOM 692 O O . ALA A 1 89 ? 7.855 -1.259 -44.453 1.00 96.50 89 ALA A O 1
ATOM 693 N N . LYS A 1 90 ? 8.282 -0.539 -42.354 1.00 96.44 90 LYS A N 1
ATOM 694 C CA . LYS A 1 90 ? 7.062 -1.084 -41.748 1.00 96.44 90 LYS A CA 1
ATOM 695 C C . LYS A 1 90 ? 6.333 -0.052 -40.893 1.00 96.44 90 LYS A C 1
ATOM 697 O O . LYS A 1 90 ? 6.925 0.596 -40.029 1.00 96.44 90 LYS A O 1
ATOM 702 N N . GLU A 1 91 ? 5.022 0.036 -41.102 1.00 97.31 91 GLU A N 1
ATOM 703 C CA . GLU A 1 91 ? 4.108 0.646 -40.137 1.00 97.31 91 GLU A CA 1
ATOM 704 C C . GLU A 1 91 ? 3.958 -0.285 -38.935 1.00 97.31 91 GLU A C 1
ATOM 706 O O . GLU A 1 91 ? 3.595 -1.451 -39.090 1.00 97.31 91 GLU A O 1
ATOM 711 N N . ALA A 1 92 ? 4.238 0.230 -37.745 1.00 97.38 92 ALA A N 1
ATOM 712 C CA . ALA A 1 92 ? 4.182 -0.505 -36.494 1.00 97.38 92 ALA A CA 1
ATOM 713 C C . ALA A 1 92 ? 3.661 0.402 -35.379 1.00 97.38 92 ALA A C 1
ATOM 715 O O . ALA A 1 92 ? 3.931 1.608 -35.365 1.00 97.38 92 ALA A O 1
ATOM 716 N N . ASP A 1 93 ? 2.942 -0.192 -34.431 1.00 98.19 93 ASP A N 1
ATOM 717 C CA . ASP A 1 93 ? 2.590 0.471 -33.182 1.00 98.19 93 ASP A CA 1
ATOM 718 C C . ASP A 1 93 ? 3.790 0.373 -32.232 1.00 98.19 93 ASP A C 1
ATOM 720 O O . ASP A 1 93 ? 4.391 -0.690 -32.067 1.00 98.19 93 ASP A O 1
ATOM 724 N N . ILE A 1 94 ? 4.174 1.495 -31.627 1.00 98.25 94 ILE A N 1
ATOM 725 C CA . ILE A 1 94 ? 5.411 1.623 -30.856 1.00 98.25 94 ILE A CA 1
ATOM 726 C C . ILE A 1 94 ? 5.081 2.162 -29.466 1.00 98.25 94 ILE A C 1
ATOM 728 O O . ILE A 1 94 ? 4.428 3.195 -29.314 1.00 98.25 94 ILE A O 1
ATOM 732 N N . THR A 1 95 ? 5.571 1.485 -28.431 1.00 98.25 95 THR A N 1
ATOM 733 C CA . THR A 1 95 ? 5.595 2.021 -27.065 1.00 98.25 95 THR A CA 1
ATOM 734 C C . THR A 1 95 ? 6.998 2.514 -26.758 1.00 98.25 95 THR A C 1
ATOM 736 O O . THR A 1 95 ? 7.945 1.729 -26.763 1.00 98.25 95 THR A O 1
ATOM 739 N N . VAL A 1 96 ? 7.121 3.812 -26.491 1.00 97.69 96 VAL A N 1
ATOM 740 C CA . VAL A 1 96 ? 8.376 4.453 -26.096 1.00 97.69 96 VAL A CA 1
ATOM 741 C C . VAL A 1 96 ? 8.367 4.746 -24.603 1.00 97.69 96 VAL A C 1
ATOM 743 O O . VAL A 1 96 ? 7.341 5.140 -24.041 1.00 97.69 96 VAL A O 1
ATOM 746 N N . MET A 1 97 ? 9.507 4.533 -23.960 1.00 97.81 97 MET A N 1
ATOM 747 C CA . MET A 1 97 ? 9.699 4.691 -22.523 1.00 97.81 97 MET A CA 1
ATOM 748 C C . MET A 1 97 ? 10.994 5.463 -22.280 1.00 97.81 97 MET A C 1
ATOM 750 O O . MET A 1 97 ? 12.026 5.074 -22.814 1.00 97.81 97 MET A O 1
ATOM 754 N N . LEU A 1 98 ? 10.957 6.529 -21.483 1.00 97.12 98 LEU A N 1
ATOM 755 C CA . LEU A 1 98 ? 12.153 7.246 -21.032 1.00 97.12 98 LEU A CA 1
ATOM 756 C C . LEU A 1 98 ? 12.240 7.118 -19.514 1.00 97.12 98 LEU A C 1
ATOM 758 O O . LEU A 1 98 ? 11.395 7.666 -18.802 1.00 97.12 98 LEU A O 1
ATOM 762 N N . VAL A 1 99 ? 13.226 6.361 -19.038 1.00 96.31 99 VAL A N 1
ATOM 763 C CA . VAL A 1 99 ? 13.349 5.994 -17.621 1.00 96.31 99 VAL A CA 1
ATOM 764 C C . VAL A 1 99 ? 14.751 6.311 -17.116 1.00 96.31 99 VAL A C 1
ATOM 766 O O . VAL A 1 99 ? 15.719 6.083 -17.832 1.00 96.31 99 VAL A O 1
ATOM 769 N N . ASP A 1 100 ? 14.856 6.835 -15.896 1.00 93.31 100 ASP A N 1
ATOM 770 C CA . ASP A 1 100 ? 16.133 7.050 -15.200 1.00 93.31 100 ASP A CA 1
ATOM 771 C C . ASP A 1 100 ? 16.962 5.755 -15.128 1.00 93.31 100 ASP A C 1
ATOM 773 O O . ASP A 1 100 ? 16.489 4.725 -14.639 1.00 93.31 100 ASP A O 1
ATOM 777 N N . GLU A 1 101 ? 18.214 5.820 -15.578 1.00 89.62 101 GLU A N 1
ATOM 778 C CA . GLU A 1 101 ? 19.144 4.691 -15.574 1.00 89.62 101 GLU A CA 1
ATOM 779 C C . GLU A 1 101 ? 19.441 4.211 -14.144 1.00 89.62 101 GLU A C 1
ATOM 781 O O . GLU A 1 101 ? 19.573 3.010 -13.914 1.00 89.62 101 GLU A O 1
ATOM 786 N N . ALA A 1 102 ? 19.457 5.112 -13.154 1.00 81.56 102 ALA A N 1
ATOM 787 C CA . ALA A 1 102 ? 19.661 4.745 -11.754 1.00 81.56 102 ALA A CA 1
ATOM 788 C C . ALA A 1 102 ? 18.508 3.892 -11.203 1.00 81.56 102 ALA A C 1
ATOM 790 O O . ALA A 1 102 ? 18.740 3.014 -10.374 1.00 81.56 102 ALA A O 1
ATOM 791 N N . ILE A 1 103 ? 17.275 4.107 -11.678 1.00 85.69 103 ILE A N 1
ATOM 792 C CA . ILE A 1 103 ? 16.118 3.274 -11.315 1.00 85.69 103 ILE A CA 1
ATOM 793 C C . ILE A 1 103 ? 16.240 1.898 -11.974 1.00 85.69 103 ILE A C 1
ATOM 795 O O . ILE A 1 103 ? 16.031 0.883 -11.310 1.00 85.69 103 ILE A O 1
ATOM 799 N N . LEU A 1 104 ? 16.594 1.858 -13.262 1.00 88.06 104 LEU A N 1
ATOM 800 C CA . LEU A 1 104 ? 16.752 0.608 -14.009 1.00 88.06 104 LEU A CA 1
ATOM 801 C C . LEU A 1 104 ? 17.864 -0.273 -13.413 1.00 88.06 104 LEU A C 1
ATOM 803 O O . LEU A 1 104 ? 17.672 -1.481 -13.252 1.00 88.06 104 LEU A O 1
ATOM 807 N N . ALA A 1 105 ? 18.982 0.336 -13.012 1.00 80.94 105 ALA A N 1
ATOM 808 C CA . ALA A 1 105 ? 20.144 -0.343 -12.441 1.00 80.94 105 ALA A CA 1
ATOM 809 C C . ALA A 1 105 ? 19.870 -1.029 -11.090 1.00 80.94 105 ALA A C 1
ATOM 811 O O . ALA A 1 105 ? 20.550 -1.988 -10.751 1.00 80.94 105 ALA A O 1
ATOM 812 N N . LEU A 1 106 ? 18.848 -0.613 -10.327 1.00 78.00 106 LEU A N 1
ATOM 813 C CA . LEU A 1 106 ? 18.491 -1.279 -9.061 1.00 78.00 106 LEU A CA 1
ATOM 814 C C . LEU A 1 106 ? 18.068 -2.744 -9.238 1.00 78.00 106 LEU A C 1
ATOM 816 O O . LEU A 1 106 ? 18.040 -3.492 -8.262 1.00 78.00 106 LEU A O 1
ATOM 820 N N . THR A 1 107 ? 17.669 -3.121 -10.452 1.00 86.50 107 THR A N 1
ATOM 821 C CA . THR A 1 107 ? 17.146 -4.453 -10.786 1.00 86.50 107 THR A CA 1
ATOM 822 C C . THR A 1 107 ? 17.809 -5.049 -12.025 1.00 86.50 107 THR A C 1
ATOM 824 O O . THR A 1 107 ? 17.286 -6.014 -12.575 1.00 86.50 107 THR A O 1
ATOM 827 N N . ASP A 1 108 ? 18.904 -4.441 -12.500 1.00 86.00 108 ASP A N 1
ATOM 828 C CA . ASP A 1 108 ? 19.523 -4.748 -13.795 1.00 86.00 108 ASP A CA 1
ATOM 829 C C . ASP A 1 108 ? 18.487 -4.826 -14.931 1.00 86.00 108 ASP A C 1
ATOM 831 O O . ASP A 1 108 ? 18.478 -5.748 -15.749 1.00 86.00 108 ASP A O 1
ATOM 835 N N . PHE A 1 109 ? 17.553 -3.868 -14.956 1.00 92.62 109 PHE A N 1
ATOM 836 C CA . PHE A 1 109 ? 16.389 -3.937 -15.831 1.00 92.62 109 PHE A CA 1
ATOM 837 C C . PHE A 1 109 ? 16.805 -3.968 -17.306 1.00 92.62 109 PHE A C 1
ATOM 839 O O . PHE A 1 109 ? 17.471 -3.060 -17.819 1.00 92.62 109 PHE A O 1
ATOM 846 N N . ILE A 1 110 ? 16.357 -5.004 -18.011 1.00 93.12 110 ILE A N 1
ATOM 847 C CA . ILE A 1 110 ? 16.627 -5.213 -19.434 1.00 93.12 110 ILE A CA 1
ATOM 848 C C . ILE A 1 110 ? 15.478 -4.616 -20.244 1.00 93.12 110 ILE A C 1
ATOM 850 O O . ILE A 1 110 ? 14.307 -4.833 -19.930 1.00 93.12 110 ILE A O 1
ATOM 854 N N . THR A 1 111 ? 15.803 -3.889 -21.316 1.00 94.94 111 THR A N 1
ATOM 855 C CA . THR A 1 111 ? 14.794 -3.391 -22.255 1.00 94.94 111 THR A CA 1
ATOM 856 C C . THR A 1 111 ? 13.939 -4.552 -22.776 1.00 94.94 111 THR A C 1
ATOM 858 O O . THR A 1 111 ? 14.501 -5.512 -23.310 1.00 94.94 111 THR A O 1
ATOM 861 N N . PRO A 1 112 ? 12.599 -4.491 -22.638 1.00 95.88 112 PRO A N 1
ATOM 862 C CA . PRO A 1 112 ? 11.729 -5.566 -23.090 1.00 95.88 112 PRO A CA 1
ATOM 863 C C . PRO A 1 112 ? 11.908 -5.834 -24.585 1.00 95.88 112 PRO A C 1
ATOM 865 O O . PRO A 1 112 ? 11.785 -4.925 -25.400 1.00 95.88 112 PRO A O 1
ATOM 868 N N . ASP A 1 113 ? 12.166 -7.091 -24.937 1.00 95.50 113 ASP A N 1
ATOM 869 C CA . ASP A 1 113 ? 12.363 -7.549 -26.314 1.00 95.50 113 ASP A CA 1
ATOM 870 C C . ASP A 1 113 ? 11.371 -8.691 -26.598 1.00 95.50 113 ASP A C 1
ATOM 872 O O . ASP A 1 113 ? 11.647 -9.856 -26.276 1.00 95.50 113 ASP A O 1
ATOM 876 N N . PRO A 1 114 ? 10.172 -8.374 -27.132 1.00 94.94 114 PRO A N 1
ATOM 877 C CA . PRO A 1 114 ? 9.143 -9.377 -27.381 1.00 94.94 114 PRO A CA 1
ATOM 878 C C . PRO A 1 114 ? 9.589 -10.452 -28.369 1.00 94.94 114 PRO A C 1
ATOM 880 O O . PRO A 1 114 ? 9.236 -11.614 -28.179 1.00 94.94 114 PRO A O 1
ATOM 883 N N . TRP A 1 115 ? 10.399 -10.099 -29.374 1.00 94.62 115 TRP A N 1
ATOM 884 C CA . TRP A 1 115 ? 10.908 -11.070 -30.338 1.00 94.62 115 TRP A CA 1
ATOM 885 C C . TRP A 1 115 ? 11.744 -12.120 -29.614 1.00 94.62 115 TRP A C 1
ATOM 887 O O . TRP A 1 115 ? 11.380 -13.292 -29.645 1.00 94.62 115 TRP A O 1
ATOM 897 N N . LYS A 1 116 ? 12.755 -11.709 -28.831 1.00 92.25 116 LYS A N 1
ATOM 898 C CA . LYS A 1 116 ? 13.549 -12.653 -28.020 1.00 92.25 116 LYS A CA 1
ATOM 899 C C . LYS A 1 116 ? 12.694 -13.476 -27.062 1.00 92.25 116 LYS A C 1
ATOM 901 O O . LYS A 1 116 ? 12.977 -14.655 -26.868 1.00 92.25 116 LYS A O 1
ATOM 906 N N . HIS A 1 117 ? 11.669 -12.881 -26.450 1.00 92.19 117 HIS A N 1
ATOM 907 C CA . HIS A 1 117 ? 10.788 -13.599 -25.531 1.00 92.19 117 HIS A CA 1
ATOM 908 C C . HIS A 1 117 ? 9.986 -14.697 -26.245 1.00 92.19 117 HIS A C 1
ATOM 910 O O . HIS A 1 117 ? 9.986 -15.851 -25.807 1.00 92.19 117 HIS A O 1
ATOM 916 N N . PHE A 1 118 ? 9.313 -14.367 -27.349 1.00 90.25 118 PHE A N 1
ATOM 917 C CA . PHE A 1 118 ? 8.460 -15.311 -28.072 1.00 90.25 118 PHE A CA 1
ATOM 918 C C . PHE A 1 118 ? 9.258 -16.336 -28.881 1.00 90.25 118 PHE A C 1
ATOM 920 O O . PHE A 1 118 ? 8.805 -17.475 -28.990 1.00 90.25 118 PHE A O 1
ATOM 927 N N . THR A 1 119 ? 10.461 -15.986 -29.349 1.00 90.69 119 THR A N 1
ATOM 928 C CA . THR A 1 119 ? 11.367 -16.897 -30.068 1.00 90.69 119 THR A CA 1
ATOM 929 C C . THR A 1 119 ? 12.380 -17.604 -29.163 1.00 90.69 119 THR A C 1
ATOM 931 O O . THR A 1 119 ? 13.301 -18.255 -29.658 1.00 90.69 119 THR A O 1
ATOM 934 N N . SER A 1 120 ? 12.252 -17.474 -27.840 1.00 90.62 120 SER A N 1
ATOM 935 C CA . SER A 1 120 ? 13.129 -18.157 -26.885 1.00 90.62 120 SER A CA 1
ATOM 936 C C . SER A 1 120 ? 12.949 -19.677 -26.928 1.00 90.62 120 SER A C 1
ATOM 938 O O . SER A 1 120 ? 11.863 -20.191 -27.210 1.00 90.62 120 SER A O 1
ATOM 940 N N . LYS A 1 121 ? 14.020 -20.408 -26.592 1.00 91.44 121 LYS A N 1
ATOM 941 C CA . LYS A 1 121 ? 13.979 -21.866 -26.448 1.00 91.44 121 LYS A CA 1
ATOM 942 C C . LYS A 1 121 ? 12.986 -22.257 -25.350 1.00 91.44 121 LYS A C 1
ATOM 944 O O . LYS A 1 121 ? 13.210 -21.990 -24.171 1.00 91.44 121 LYS A O 1
ATOM 949 N N . ARG A 1 122 ? 11.927 -22.960 -25.729 1.00 91.38 122 ARG A N 1
ATOM 950 C CA . ARG A 1 122 ? 10.959 -23.599 -24.841 1.00 91.38 122 ARG A CA 1
ATOM 951 C C . ARG A 1 122 ? 11.473 -24.957 -24.371 1.00 91.38 122 ARG A C 1
ATOM 953 O O . ARG A 1 122 ? 12.155 -25.679 -25.108 1.00 91.38 122 ARG A O 1
ATOM 960 N N . MET A 1 123 ? 11.147 -25.291 -23.125 1.00 92.19 123 MET A N 1
ATOM 961 C CA . MET A 1 123 ? 11.502 -26.571 -22.510 1.00 92.19 123 MET A CA 1
ATOM 962 C C . MET A 1 123 ? 10.876 -27.754 -23.258 1.00 92.19 123 MET A C 1
ATOM 964 O O . MET A 1 123 ? 9.887 -27.592 -23.974 1.00 92.19 123 MET A O 1
ATOM 968 N N . LEU A 1 124 ? 11.451 -28.946 -23.092 1.00 91.19 124 LEU A N 1
ATOM 969 C CA . LEU A 1 124 ? 10.832 -30.177 -23.572 1.00 91.19 124 LEU A CA 1
ATOM 970 C C . LEU A 1 124 ? 9.562 -30.423 -22.751 1.00 91.19 124 LEU A C 1
ATOM 972 O O . LEU A 1 124 ? 9.644 -30.705 -21.563 1.00 91.19 124 LEU A O 1
ATOM 976 N N . GLY A 1 125 ? 8.394 -30.301 -23.379 1.00 86.94 125 GLY A N 1
ATOM 977 C CA . GLY A 1 125 ? 7.093 -30.531 -22.737 1.00 86.94 125 GLY A CA 1
ATOM 978 C C . GLY A 1 125 ? 6.648 -31.996 -22.731 1.00 86.94 125 GLY A C 1
ATOM 979 O O . GLY A 1 125 ? 5.450 -32.254 -22.700 1.00 86.94 125 GLY A O 1
ATOM 980 N N . VAL A 1 126 ? 7.583 -32.942 -22.857 1.00 86.75 126 VAL A N 1
ATOM 981 C CA . VAL A 1 126 ? 7.308 -34.384 -22.868 1.00 86.75 126 VAL A CA 1
ATOM 982 C C . VAL A 1 126 ? 8.039 -35.020 -21.700 1.00 86.75 126 VAL A C 1
ATOM 984 O O . VAL A 1 126 ? 9.258 -34.905 -21.587 1.00 86.75 126 VAL A O 1
ATOM 987 N N . GLU A 1 127 ? 7.288 -35.733 -20.874 1.00 86.38 127 GLU A N 1
ATOM 988 C CA . GLU A 1 127 ? 7.822 -36.610 -19.841 1.00 86.38 127 GLU A CA 1
ATOM 989 C C . GLU A 1 127 ? 7.865 -38.035 -20.400 1.00 86.38 127 GLU A C 1
ATOM 991 O O . GLU A 1 127 ? 6.905 -38.507 -21.009 1.00 86.38 127 GLU A O 1
ATOM 996 N N . THR A 1 128 ? 9.010 -38.703 -20.264 1.00 84.19 128 THR A N 1
ATOM 997 C CA . THR A 1 128 ? 9.216 -40.075 -20.750 1.00 84.19 128 THR A CA 1
ATOM 998 C C . THR A 1 128 ? 9.367 -40.999 -19.555 1.00 84.19 128 THR A C 1
ATOM 1000 O O . THR A 1 128 ? 10.168 -40.723 -18.664 1.00 84.19 128 THR A O 1
ATOM 1003 N N . TYR A 1 129 ? 8.609 -42.091 -19.553 1.00 84.50 129 TYR A N 1
ATOM 1004 C CA . TYR A 1 129 ? 8.634 -43.109 -18.509 1.00 84.50 129 TYR A CA 1
ATOM 1005 C C . TYR A 1 129 ? 9.004 -44.450 -19.134 1.00 84.50 129 TYR A C 1
ATOM 1007 O O . TYR A 1 129 ? 8.422 -44.840 -20.147 1.00 84.50 129 TYR A O 1
ATOM 1015 N N . ASP A 1 130 ? 9.945 -45.168 -18.527 1.00 81.38 130 ASP A N 1
ATOM 1016 C CA . ASP A 1 130 ? 10.314 -46.515 -18.948 1.00 81.38 130 ASP A CA 1
ATOM 1017 C C . ASP A 1 130 ? 10.806 -47.368 -17.774 1.00 81.38 130 ASP A C 1
ATOM 1019 O O . ASP A 1 130 ? 11.125 -46.859 -16.702 1.00 81.38 130 ASP A O 1
ATOM 1023 N N . ILE A 1 131 ? 10.828 -48.685 -17.986 1.00 80.56 131 ILE A N 1
ATOM 1024 C CA . ILE A 1 131 ? 11.179 -49.692 -16.974 1.00 80.56 131 ILE A CA 1
ATOM 1025 C C . ILE A 1 131 ? 12.614 -50.215 -17.121 1.00 80.56 131 ILE A C 1
ATOM 1027 O O . ILE A 1 131 ? 13.021 -51.097 -16.368 1.00 80.56 131 ILE A O 1
ATOM 1031 N N . TYR A 1 132 ? 13.396 -49.709 -18.084 1.00 74.69 132 TYR A N 1
ATOM 1032 C CA . TYR A 1 132 ? 14.729 -50.252 -18.380 1.00 74.69 132 TYR A CA 1
ATOM 1033 C C . TYR A 1 132 ? 15.728 -50.005 -17.244 1.00 74.69 132 TYR A C 1
ATOM 1035 O O . TYR A 1 132 ? 16.696 -50.749 -17.110 1.00 74.69 132 TYR A O 1
ATOM 1043 N N . ASP A 1 133 ? 15.478 -48.996 -16.404 1.00 65.25 133 ASP A N 1
ATOM 1044 C CA . ASP A 1 133 ? 16.261 -48.739 -15.191 1.00 65.25 133 ASP A CA 1
ATOM 1045 C C . ASP A 1 133 ? 15.840 -49.615 -13.994 1.00 65.25 133 ASP A C 1
ATOM 1047 O O . ASP A 1 133 ? 16.546 -49.685 -12.996 1.00 65.25 133 ASP A O 1
ATOM 1051 N N . SER A 1 134 ? 14.711 -50.327 -14.099 1.00 67.31 134 SER A N 1
ATOM 1052 C CA . SER A 1 134 ? 14.268 -51.332 -13.120 1.00 67.31 134 SER A CA 1
ATOM 1053 C C . SER A 1 134 ? 14.807 -52.739 -13.416 1.00 67.31 134 SER A C 1
ATOM 1055 O O . SER A 1 134 ? 14.524 -53.672 -12.664 1.00 67.31 134 SER A O 1
ATOM 1057 N N . ILE A 1 135 ? 15.576 -52.915 -14.498 1.00 68.19 135 ILE A N 1
ATOM 1058 C CA . ILE A 1 135 ? 16.267 -54.175 -14.797 1.00 68.19 135 ILE A CA 1
ATOM 1059 C C . ILE A 1 135 ? 17.419 -54.333 -13.796 1.00 68.19 135 ILE A C 1
ATOM 1061 O O . ILE A 1 135 ? 18.336 -53.511 -13.747 1.00 68.19 135 ILE A O 1
ATOM 1065 N N . ILE A 1 136 ? 17.346 -55.388 -12.979 1.00 57.19 136 ILE A N 1
ATOM 1066 C CA . ILE A 1 136 ? 18.283 -55.665 -11.883 1.00 57.19 136 ILE A CA 1
ATOM 1067 C C . ILE A 1 136 ? 19.701 -55.856 -12.441 1.00 57.19 136 ILE A C 1
ATOM 1069 O O . ILE A 1 136 ? 19.960 -56.794 -13.194 1.00 57.19 136 ILE A O 1
ATOM 1073 N N . LYS A 1 137 ? 20.633 -54.986 -12.036 1.00 54.25 137 LYS A N 1
ATOM 1074 C CA . LYS A 1 137 ? 22.079 -55.181 -12.222 1.00 54.25 137 LYS A CA 1
ATOM 1075 C C . LYS A 1 137 ? 22.658 -56.022 -11.071 1.00 54.25 137 LYS A C 1
ATOM 1077 O O . LYS A 1 137 ? 22.164 -55.905 -9.950 1.00 54.25 137 LYS A O 1
ATOM 1082 N N . PRO A 1 138 ? 23.749 -56.779 -11.277 1.00 50.06 138 PRO A N 1
ATOM 1083 C CA . PRO A 1 138 ? 24.700 -57.066 -10.202 1.00 50.06 138 PRO A CA 1
ATOM 1084 C C . PRO A 1 138 ? 25.267 -55.736 -9.660 1.00 50.06 138 PRO A C 1
ATOM 1086 O O . PRO A 1 138 ? 25.644 -54.874 -10.453 1.00 50.06 138 PRO A O 1
ATOM 1089 N N . GLU A 1 139 ? 25.257 -55.545 -8.337 1.00 37.84 139 GLU A N 1
ATOM 1090 C CA . GLU A 1 139 ? 25.552 -54.278 -7.639 1.00 37.84 139 GLU A CA 1
ATOM 1091 C C . GLU A 1 139 ? 26.888 -53.612 -8.027 1.00 37.84 139 GLU A C 1
ATOM 1093 O O . GLU A 1 139 ? 27.944 -54.241 -7.997 1.00 37.84 139 GLU A O 1
ATOM 1098 N N . ASP A 1 140 ? 26.838 -52.297 -8.273 1.00 45.03 140 ASP A N 1
ATOM 1099 C CA . ASP A 1 140 ? 27.977 -51.372 -8.201 1.00 45.03 140 ASP A CA 1
ATOM 1100 C C . ASP A 1 140 ? 27.705 -50.382 -7.044 1.00 45.03 140 ASP A C 1
ATOM 1102 O O . ASP A 1 140 ? 26.715 -49.640 -7.094 1.00 45.03 140 ASP A O 1
ATOM 1106 N N . PRO A 1 141 ? 28.514 -50.382 -5.968 1.00 45.25 141 PRO A N 1
ATOM 1107 C CA . PRO A 1 141 ? 28.304 -49.547 -4.794 1.00 45.25 141 PRO A CA 1
ATOM 1108 C C . PRO A 1 141 ? 28.876 -48.142 -5.021 1.00 45.25 141 PRO A C 1
ATOM 1110 O O . PRO A 1 141 ? 29.913 -47.778 -4.470 1.00 45.25 141 PRO A O 1
ATOM 1113 N N . SER A 1 142 ? 28.198 -47.309 -5.812 1.00 46.62 142 SER A N 1
ATOM 1114 C CA . SER A 1 142 ? 28.525 -45.878 -5.871 1.00 46.62 142 SER A CA 1
ATOM 1115 C C . SER A 1 142 ? 27.331 -44.994 -6.255 1.00 46.62 142 SER A C 1
ATOM 1117 O O . SER A 1 142 ? 27.180 -44.539 -7.384 1.00 46.62 142 SER A O 1
ATOM 1119 N N . SER A 1 143 ? 26.483 -44.674 -5.271 1.00 44.03 143 SER A N 1
ATOM 1120 C CA . SER A 1 143 ? 25.571 -43.526 -5.374 1.00 44.03 143 SER A CA 1
ATOM 1121 C C . SER A 1 143 ? 26.253 -42.270 -4.814 1.00 44.03 143 SER A C 1
ATOM 1123 O O . SER A 1 143 ? 26.763 -42.320 -3.691 1.00 44.03 143 SER A O 1
ATOM 1125 N N . PRO A 1 144 ? 26.237 -41.118 -5.508 1.00 47.88 144 PRO A N 1
ATOM 1126 C CA . PRO A 1 144 ? 26.643 -39.853 -4.911 1.00 47.88 144 PRO A CA 1
ATOM 1127 C C . PRO A 1 144 ? 25.639 -39.406 -3.842 1.00 47.88 144 PRO A C 1
ATOM 1129 O O . PRO A 1 144 ? 24.435 -39.641 -3.950 1.00 47.88 144 PRO A O 1
ATOM 1132 N N . LEU A 1 145 ? 26.147 -38.714 -2.824 1.00 46.12 145 LEU A N 1
ATOM 1133 C CA . LEU A 1 145 ? 25.351 -38.093 -1.769 1.00 46.12 145 LEU A CA 1
ATOM 1134 C C . LEU A 1 145 ? 24.511 -36.930 -2.322 1.00 46.12 145 LEU A C 1
ATOM 1136 O O . LEU A 1 145 ? 25.015 -36.058 -3.035 1.00 46.12 145 LEU A O 1
ATOM 1140 N N . LEU A 1 146 ? 23.239 -36.888 -1.919 1.00 42.41 146 LEU A N 1
ATOM 1141 C CA . LEU A 1 146 ? 22.384 -35.707 -2.022 1.00 42.41 146 LEU A CA 1
ATOM 1142 C C . LEU A 1 146 ? 23.061 -34.531 -1.302 1.00 42.41 146 LEU A C 1
ATOM 1144 O O . LEU A 1 146 ? 23.457 -34.641 -0.141 1.00 42.41 146 LEU A O 1
ATOM 1148 N N . LYS A 1 147 ? 23.189 -33.391 -1.988 1.00 36.91 147 LYS A N 1
ATOM 1149 C CA . LYS A 1 147 ? 23.643 -32.146 -1.362 1.00 36.91 147 LYS A CA 1
ATOM 1150 C C . LYS A 1 147 ? 22.504 -31.552 -0.524 1.00 36.91 147 LYS A C 1
ATOM 1152 O O . LYS A 1 147 ? 21.371 -31.518 -1.005 1.00 36.91 147 LYS A O 1
ATOM 1157 N N . PRO A 1 148 ? 22.779 -31.032 0.683 1.00 35.00 148 PRO A N 1
ATOM 1158 C CA . PRO A 1 148 ? 21.794 -30.281 1.445 1.00 35.00 148 PRO A CA 1
ATOM 1159 C C . PRO A 1 148 ? 21.417 -29.007 0.678 1.00 35.00 148 PRO A C 1
ATOM 1161 O O . PRO A 1 148 ? 22.246 -28.122 0.469 1.00 35.00 148 PRO A O 1
ATOM 1164 N N . GLY A 1 149 ? 20.156 -28.913 0.256 1.00 31.47 149 GLY A N 1
ATOM 1165 C CA . GLY A 1 149 ? 19.542 -27.677 -0.226 1.00 31.47 149 GLY A CA 1
ATOM 1166 C C . GLY A 1 149 ? 19.293 -26.723 0.940 1.00 31.47 149 GLY A C 1
ATOM 1167 O O . GLY A 1 149 ? 18.159 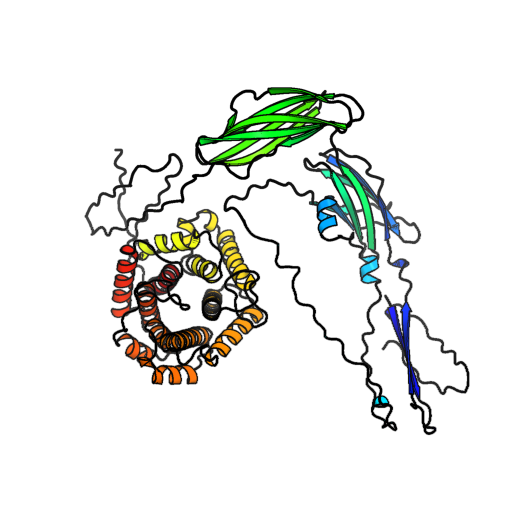-26.534 1.362 1.00 31.47 149 GLY A O 1
ATOM 1168 N N . GLY A 1 150 ? 20.369 -26.166 1.494 1.00 29.02 150 GLY A N 1
ATOM 1169 C CA . GLY A 1 150 ? 20.328 -25.031 2.404 1.00 29.02 150 GLY A CA 1
ATOM 1170 C C . GLY A 1 150 ? 20.333 -23.737 1.598 1.00 29.02 150 GLY A C 1
ATOM 1171 O O . GLY A 1 150 ? 21.352 -23.366 1.026 1.00 29.02 150 GLY A O 1
ATOM 1172 N N . GLY A 1 151 ? 19.193 -23.058 1.560 1.00 30.00 151 GLY A N 1
ATOM 1173 C CA . GLY A 1 151 ? 19.038 -21.712 1.017 1.00 30.00 151 GLY A CA 1
ATOM 1174 C C . GLY A 1 151 ? 17.989 -20.989 1.843 1.00 30.00 151 GLY A C 1
ATOM 1175 O O . GLY A 1 151 ? 16.831 -20.903 1.448 1.00 30.00 151 GLY A O 1
ATOM 1176 N N . GLY A 1 152 ? 18.372 -20.567 3.049 1.00 33.88 152 GLY A N 1
ATOM 1177 C CA . GLY A 1 152 ? 17.515 -19.742 3.891 1.00 33.88 152 GLY A CA 1
ATOM 1178 C C . GLY A 1 152 ? 17.206 -18.408 3.194 1.00 33.88 152 GLY A C 1
ATOM 1179 O O . GLY A 1 152 ? 18.092 -17.837 2.556 1.00 33.88 152 GLY A O 1
ATOM 1180 N N . PRO A 1 153 ? 15.974 -17.889 3.304 1.00 42.56 153 PRO A N 1
ATOM 1181 C CA . PRO A 1 153 ? 15.603 -16.596 2.753 1.00 42.56 153 PRO A CA 1
ATOM 1182 C C . PRO A 1 153 ? 16.138 -15.500 3.677 1.00 42.56 153 PRO A C 1
ATOM 1184 O O . PRO A 1 153 ? 15.441 -15.015 4.564 1.00 42.56 153 PRO A O 1
ATOM 1187 N N . SER A 1 154 ? 17.396 -15.115 3.499 1.00 38.31 154 SER A N 1
ATOM 1188 C CA . SER A 1 154 ? 17.999 -14.015 4.255 1.00 38.31 154 SER A CA 1
ATOM 1189 C C . SER A 1 154 ? 18.639 -12.993 3.329 1.00 38.31 154 SER A C 1
ATOM 1191 O O . SER A 1 154 ? 19.792 -12.631 3.512 1.00 38.31 154 SER A O 1
ATOM 1193 N N . GLU A 1 155 ? 17.891 -12.523 2.328 1.00 34.19 155 GLU A N 1
ATOM 1194 C CA . GLU A 1 155 ? 18.292 -11.332 1.564 1.00 34.19 155 GLU A CA 1
ATOM 1195 C C . GLU A 1 155 ? 17.112 -10.533 0.980 1.00 34.19 155 GLU A C 1
ATOM 1197 O O . GLU A 1 155 ? 17.241 -9.818 -0.007 1.00 34.19 155 GLU A O 1
ATOM 1202 N N . MET A 1 156 ? 15.934 -10.607 1.617 1.00 31.84 156 MET A N 1
ATOM 1203 C CA . MET A 1 156 ? 14.766 -9.800 1.218 1.00 31.84 156 MET A CA 1
ATOM 1204 C C . MET A 1 156 ? 14.005 -9.158 2.393 1.00 31.84 156 MET A C 1
ATOM 1206 O O . MET A 1 156 ? 12.864 -8.736 2.240 1.00 31.84 156 MET A O 1
ATOM 1210 N N . ALA A 1 157 ? 14.640 -9.039 3.566 1.00 35.53 157 ALA A N 1
ATOM 1211 C CA . ALA A 1 157 ? 14.022 -8.509 4.792 1.00 35.53 157 ALA A CA 1
ATOM 1212 C C . ALA A 1 157 ? 14.618 -7.170 5.283 1.00 35.53 157 ALA A C 1
ATOM 1214 O O . ALA A 1 157 ? 14.461 -6.810 6.446 1.00 35.53 157 ALA A O 1
ATOM 1215 N N . LEU A 1 158 ? 15.296 -6.410 4.415 1.00 33.75 158 LEU A N 1
ATOM 1216 C CA . LEU A 1 158 ? 15.866 -5.095 4.752 1.00 33.75 158 LEU A CA 1
ATOM 1217 C C . LEU A 1 158 ? 15.438 -4.004 3.765 1.00 33.75 158 LEU A C 1
ATOM 1219 O O . LEU A 1 158 ? 16.248 -3.234 3.264 1.00 33.75 158 LEU A O 1
ATOM 1223 N N . LYS A 1 159 ? 14.137 -3.890 3.509 1.00 36.09 159 LYS A N 1
ATOM 1224 C CA . LYS A 1 159 ? 13.543 -2.618 3.092 1.00 36.09 159 LYS A CA 1
ATOM 1225 C C . LYS A 1 159 ? 12.212 -2.469 3.806 1.00 36.09 159 LYS A C 1
ATOM 1227 O O . LYS A 1 159 ? 11.325 -3.285 3.597 1.00 36.09 159 LYS A O 1
ATOM 1232 N N . ASN A 1 160 ? 12.120 -1.418 4.621 1.00 35.00 160 ASN A N 1
ATOM 1233 C CA . ASN A 1 160 ? 10.911 -0.686 5.026 1.00 35.00 160 ASN A CA 1
ATOM 1234 C C . ASN A 1 160 ? 10.781 -0.515 6.541 1.00 35.00 160 ASN A C 1
ATOM 1236 O O . ASN A 1 160 ? 10.084 -1.252 7.230 1.00 35.00 160 ASN A O 1
ATOM 1240 N N . SER A 1 161 ? 11.356 0.579 7.032 1.00 34.97 161 SER A N 1
ATOM 1241 C CA . SER A 1 161 ? 10.830 1.294 8.188 1.00 34.97 161 SER A CA 1
ATOM 1242 C C . SER A 1 161 ? 10.759 2.788 7.849 1.00 34.97 161 SER A C 1
ATOM 1244 O O . SER A 1 161 ? 11.663 3.343 7.225 1.00 34.97 161 SER A O 1
ATOM 1246 N N . ASN A 1 162 ? 9.655 3.419 8.260 1.00 34.75 162 ASN A N 1
ATOM 1247 C CA . ASN A 1 162 ? 9.345 4.858 8.219 1.00 34.75 162 ASN A CA 1
ATOM 1248 C C . ASN A 1 162 ? 8.599 5.390 6.981 1.00 34.75 162 ASN A C 1
ATOM 1250 O O . ASN A 1 162 ? 9.128 6.200 6.217 1.00 34.75 162 ASN A O 1
ATOM 1254 N N . LEU A 1 163 ? 7.307 5.060 6.872 1.00 38.44 163 LEU A N 1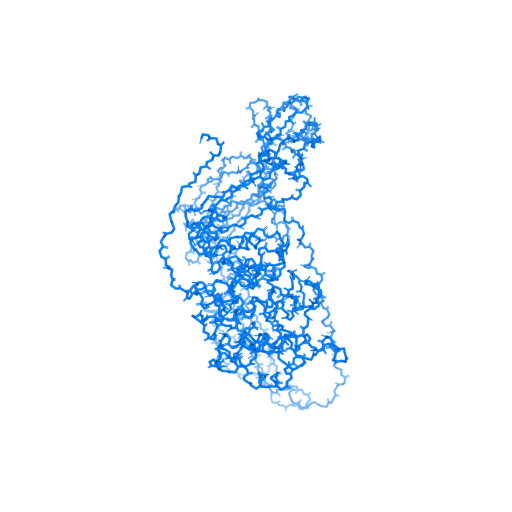
ATOM 1255 C CA . LEU A 1 163 ? 6.344 5.939 6.201 1.00 38.44 163 LEU A CA 1
ATOM 1256 C C . LEU A 1 163 ? 5.874 7.003 7.204 1.00 38.44 163 LEU A C 1
ATOM 1258 O O . LEU A 1 163 ? 5.116 6.725 8.129 1.00 38.44 163 LEU A O 1
ATOM 1262 N N . SER A 1 164 ? 6.388 8.222 7.032 1.00 33.78 164 SER A N 1
ATOM 1263 C CA . SER A 1 164 ? 5.850 9.436 7.654 1.00 33.78 164 SER A CA 1
ATOM 1264 C C . SER A 1 164 ? 4.368 9.603 7.269 1.00 33.78 164 SER A C 1
ATOM 1266 O O . SER A 1 164 ? 4.044 9.393 6.100 1.00 33.78 164 SER A O 1
ATOM 1268 N N . PRO A 1 165 ? 3.476 10.030 8.186 1.00 37.09 165 PRO A N 1
ATOM 1269 C CA . PRO A 1 165 ? 2.064 10.294 7.883 1.00 37.09 165 PRO A CA 1
ATOM 1270 C C . PRO A 1 165 ? 1.853 11.509 6.962 1.00 37.09 165 PRO A C 1
ATOM 1272 O O . PRO A 1 165 ? 0.744 11.737 6.493 1.00 37.09 165 PRO A O 1
ATOM 1275 N N . VAL A 1 166 ? 2.911 12.274 6.674 1.00 36.25 166 VAL A N 1
ATOM 1276 C CA . VAL A 1 166 ? 2.915 13.307 5.634 1.00 36.25 166 VAL A CA 1
ATOM 1277 C C . VAL A 1 166 ? 3.782 12.822 4.478 1.00 36.25 166 VAL A C 1
ATOM 1279 O O . VAL A 1 166 ? 5.003 12.686 4.623 1.00 36.25 166 VAL A O 1
ATOM 1282 N N . GLN A 1 167 ? 3.146 12.542 3.340 1.00 40.44 167 GLN A N 1
ATOM 1283 C CA . GLN A 1 167 ? 3.832 12.219 2.094 1.00 40.44 167 GLN A CA 1
ATOM 1284 C C . GLN A 1 167 ? 4.326 13.512 1.443 1.00 40.44 167 GLN A C 1
ATOM 1286 O O . GLN A 1 167 ? 3.541 14.274 0.892 1.00 40.44 167 GLN A O 1
ATOM 1291 N N . ALA A 1 168 ? 5.636 13.746 1.476 1.00 39.00 168 ALA A N 1
ATOM 1292 C CA . ALA A 1 168 ? 6.272 14.751 0.631 1.00 39.00 168 ALA A CA 1
ATOM 1293 C C . ALA A 1 168 ? 6.795 14.062 -0.640 1.00 39.00 168 ALA A C 1
ATOM 1295 O O . ALA A 1 168 ? 7.618 13.145 -0.553 1.00 39.00 168 ALA A O 1
ATOM 1296 N N . LYS A 1 169 ? 6.353 14.494 -1.828 1.00 44.97 169 LYS A N 1
ATOM 1297 C CA . LYS A 1 169 ? 6.879 14.015 -3.122 1.00 44.97 169 LYS A CA 1
ATOM 1298 C C . LYS A 1 169 ? 8.247 14.652 -3.401 1.00 44.97 169 LYS A C 1
ATOM 1300 O O . LYS A 1 169 ? 8.379 15.515 -4.261 1.00 44.97 169 LYS A O 1
ATOM 1305 N N . ARG A 1 170 ? 9.267 14.257 -2.631 1.00 48.25 170 ARG A N 1
ATOM 1306 C CA . ARG A 1 170 ? 10.613 14.866 -2.694 1.00 48.25 170 ARG A CA 1
ATOM 1307 C C . ARG A 1 170 ? 11.411 14.462 -3.935 1.00 48.25 170 ARG A C 1
ATOM 1309 O O . ARG A 1 170 ? 12.265 15.224 -4.363 1.00 48.25 170 ARG A O 1
ATOM 1316 N N . PHE A 1 171 ? 11.127 13.293 -4.511 1.00 55.69 171 PHE A N 1
ATOM 1317 C CA . PHE A 1 171 ? 11.826 12.774 -5.685 1.00 55.69 171 PHE A CA 1
ATOM 1318 C C . PHE A 1 171 ? 10.860 12.682 -6.864 1.00 55.69 171 PHE A C 1
ATOM 1320 O O . PHE A 1 171 ? 9.861 11.963 -6.803 1.00 55.69 171 PHE A O 1
ATOM 1327 N N . LYS A 1 172 ? 11.154 13.411 -7.943 1.00 64.25 172 LYS A N 1
ATOM 1328 C CA . LYS A 1 172 ? 10.486 13.210 -9.229 1.00 64.25 172 LYS A CA 1
ATOM 1329 C C . LYS A 1 172 ? 11.205 12.072 -9.943 1.00 64.25 172 LYS A C 1
ATOM 1331 O O . LYS A 1 172 ? 12.304 12.260 -10.445 1.00 64.25 172 LYS A O 1
ATOM 1336 N N . MET A 1 173 ? 10.597 10.890 -9.946 1.00 77.75 173 MET A N 1
ATOM 1337 C CA . MET A 1 173 ? 11.097 9.762 -10.730 1.00 77.75 173 MET A CA 1
ATOM 1338 C C . MET A 1 173 ? 10.888 10.065 -12.215 1.00 77.75 173 MET A C 1
ATOM 1340 O O . MET A 1 173 ? 9.759 10.346 -12.627 1.00 77.75 173 MET A O 1
ATOM 1344 N N . LEU A 1 174 ? 11.952 10.008 -13.017 1.00 89.00 174 LEU A N 1
ATOM 1345 C CA . LEU A 1 174 ? 11.815 10.057 -14.467 1.00 89.00 174 LEU A CA 1
ATOM 1346 C C . LEU A 1 174 ? 11.355 8.680 -14.952 1.00 89.00 174 LEU A C 1
ATOM 1348 O O . LEU A 1 174 ? 12.134 7.733 -15.013 1.00 89.00 174 LEU A O 1
ATOM 1352 N N . SER A 1 175 ? 10.066 8.576 -15.258 1.00 94.00 175 SER A N 1
ATOM 1353 C CA . SER A 1 175 ? 9.457 7.417 -15.905 1.00 94.00 175 SER A CA 1
ATOM 1354 C C . SER A 1 175 ? 8.317 7.914 -16.782 1.00 94.00 175 SER A C 1
ATOM 1356 O O . SER A 1 175 ? 7.228 8.233 -16.303 1.00 94.00 175 SER A O 1
ATOM 1358 N N . LEU A 1 176 ? 8.606 8.077 -18.070 1.00 95.44 176 LEU A N 1
ATOM 1359 C CA . LEU A 1 176 ? 7.650 8.541 -19.069 1.00 95.44 176 LEU A CA 1
ATOM 1360 C C . LEU A 1 176 ? 7.335 7.400 -20.023 1.00 95.44 176 LEU A C 1
ATOM 1362 O O . LEU A 1 176 ? 8.244 6.709 -20.472 1.00 95.44 176 LEU A O 1
ATOM 1366 N N . VAL A 1 177 ? 6.060 7.239 -20.373 1.00 96.38 177 VAL A N 1
ATOM 1367 C CA . VAL A 1 177 ? 5.602 6.250 -21.354 1.00 96.38 177 VAL A CA 1
ATOM 1368 C C . VAL A 1 177 ? 4.689 6.938 -22.358 1.00 96.38 177 VAL A C 1
ATOM 1370 O O . VAL A 1 177 ? 3.806 7.706 -21.976 1.00 96.38 177 VAL A O 1
ATOM 1373 N N . LYS A 1 178 ? 4.883 6.658 -23.646 1.00 97.12 178 LYS A N 1
ATOM 1374 C CA . LYS A 1 178 ? 4.037 7.178 -24.723 1.00 97.12 178 LYS A CA 1
ATOM 1375 C C . LYS A 1 178 ? 3.846 6.120 -25.804 1.00 97.12 178 LYS A C 1
ATOM 1377 O O . LYS A 1 178 ? 4.753 5.349 -26.099 1.00 97.12 178 LYS A O 1
ATOM 1382 N N . ARG A 1 179 ? 2.656 6.087 -26.401 1.00 97.25 179 ARG A N 1
ATOM 1383 C CA . ARG A 1 179 ? 2.370 5.274 -27.588 1.00 97.25 179 ARG A CA 1
ATOM 1384 C C . ARG A 1 179 ? 2.430 6.151 -28.829 1.00 97.25 179 ARG A C 1
ATOM 1386 O O . ARG A 1 179 ? 1.902 7.263 -28.818 1.00 97.25 179 ARG A O 1
ATOM 1393 N N . VAL A 1 180 ? 3.089 5.656 -29.864 1.00 97.31 180 VAL A N 1
ATOM 1394 C CA . VAL A 1 180 ? 3.295 6.321 -31.155 1.00 97.31 180 VAL A CA 1
ATOM 1395 C C . VAL A 1 180 ? 3.205 5.277 -32.269 1.00 97.31 180 VAL A C 1
ATOM 1397 O O . VAL A 1 180 ? 3.158 4.081 -31.989 1.00 97.31 180 VAL A O 1
ATOM 1400 N N . ARG A 1 181 ? 3.152 5.704 -33.529 1.00 97.38 181 ARG A N 1
ATOM 1401 C CA . ARG A 1 181 ? 3.046 4.800 -34.680 1.00 97.38 181 ARG A CA 1
ATOM 1402 C C . ARG A 1 181 ? 3.961 5.281 -35.796 1.00 97.38 181 ARG A C 1
ATOM 1404 O O . ARG A 1 181 ? 4.008 6.485 -36.053 1.00 97.38 181 ARG A O 1
ATOM 1411 N N . SER A 1 182 ? 4.682 4.367 -36.441 1.00 97.19 182 SER A N 1
ATOM 1412 C CA . SER A 1 182 ? 5.457 4.705 -37.639 1.00 97.19 182 SER A CA 1
ATOM 1413 C C . SER A 1 182 ? 4.553 4.872 -38.862 1.00 97.19 182 SER A C 1
ATOM 1415 O O . SER A 1 182 ? 3.493 4.257 -38.966 1.00 97.19 182 SER A O 1
ATOM 1417 N N . ASN A 1 183 ? 4.975 5.732 -39.786 1.00 96.31 183 ASN A N 1
ATOM 1418 C CA . ASN A 1 183 ? 4.300 5.952 -41.064 1.00 96.31 183 ASN A CA 1
ATOM 1419 C C . ASN A 1 183 ? 4.667 4.869 -42.101 1.00 96.31 183 ASN A C 1
ATOM 1421 O O . ASN A 1 183 ? 5.479 3.982 -41.836 1.00 96.31 183 ASN A O 1
ATOM 1425 N N . SER A 1 184 ? 4.125 4.979 -43.317 1.00 95.06 184 SER A N 1
ATOM 1426 C CA . SER A 1 184 ? 4.378 4.048 -44.430 1.00 95.06 184 SER A CA 1
ATOM 1427 C C . SER A 1 184 ? 5.845 3.934 -44.867 1.00 95.06 184 SER A C 1
ATOM 1429 O O . SER A 1 184 ? 6.219 2.968 -45.530 1.00 95.06 184 SER A O 1
ATOM 1431 N N . LYS A 1 185 ? 6.702 4.887 -44.475 1.00 95.50 185 LYS A N 1
ATOM 1432 C CA . LYS A 1 185 ? 8.164 4.850 -44.666 1.00 95.50 185 LYS A CA 1
ATOM 1433 C C . LYS A 1 185 ? 8.912 4.255 -43.468 1.00 95.50 185 LYS A C 1
ATOM 1435 O O . LYS A 1 185 ? 10.142 4.209 -43.470 1.00 95.50 185 LYS A O 1
ATOM 1440 N N . GLY A 1 186 ? 8.185 3.771 -42.464 1.00 95.25 186 GLY A N 1
ATOM 1441 C CA . GLY A 1 186 ? 8.728 3.230 -41.225 1.00 95.25 186 GLY A CA 1
ATOM 1442 C C . GLY A 1 186 ? 9.258 4.301 -40.277 1.00 95.25 186 GLY A C 1
ATOM 1443 O O . GLY A 1 186 ? 9.880 3.959 -39.283 1.00 95.25 186 GLY A O 1
ATOM 1444 N N . GLU A 1 187 ? 9.029 5.585 -40.550 1.00 97.31 187 GLU A N 1
ATOM 1445 C CA . GLU A 1 187 ? 9.558 6.697 -39.758 1.00 97.31 187 GLU A CA 1
ATOM 1446 C C . GLU A 1 187 ? 8.552 7.124 -38.686 1.00 97.31 187 GLU A C 1
ATOM 1448 O O . GLU A 1 187 ? 7.344 7.176 -38.927 1.00 97.31 187 GLU A O 1
ATOM 1453 N N . CYS A 1 188 ? 9.050 7.466 -37.501 1.00 96.38 188 CYS A N 1
ATOM 1454 C CA . CYS A 1 188 ? 8.254 7.995 -36.402 1.00 96.38 188 CYS A CA 1
ATOM 1455 C C . CYS A 1 188 ? 9.005 9.143 -35.724 1.00 96.38 188 CYS A C 1
ATOM 1457 O O . CYS A 1 188 ? 10.131 8.963 -35.265 1.00 96.38 188 CYS A O 1
ATOM 1459 N N . VAL A 1 189 ? 8.359 10.304 -35.612 1.00 96.56 189 VAL A N 1
ATOM 1460 C CA . VAL A 1 189 ? 8.857 11.454 -34.845 1.00 96.56 189 VAL A CA 1
ATOM 1461 C C . VAL A 1 189 ? 7.886 11.721 -33.707 1.00 96.56 189 VAL A C 1
ATOM 1463 O O . VAL A 1 189 ? 6.675 11.771 -33.921 1.00 96.56 189 VAL A O 1
ATOM 1466 N N . PHE A 1 190 ? 8.399 11.876 -32.491 1.00 96.31 190 PHE A N 1
ATOM 1467 C CA . PHE A 1 190 ? 7.568 12.143 -31.324 1.00 96.31 190 PHE A CA 1
ATOM 1468 C C . PHE A 1 190 ? 8.287 13.016 -30.308 1.00 96.31 190 PHE A C 1
ATOM 1470 O O . PHE A 1 190 ? 9.494 12.915 -30.125 1.00 96.31 190 PHE A O 1
ATOM 1477 N N . SER A 1 191 ? 7.507 13.829 -29.601 1.00 96.06 191 SER A N 1
ATOM 1478 C CA . SER A 1 191 ? 8.010 14.681 -28.527 1.00 96.06 191 SER A CA 1
ATOM 1479 C C . SER A 1 191 ? 7.725 14.075 -27.153 1.00 96.06 191 SER A C 1
ATOM 1481 O O . SER A 1 191 ? 6.619 13.552 -26.929 1.00 96.06 191 SER A O 1
ATOM 1483 N N . LEU A 1 192 ? 8.689 14.168 -26.235 1.00 96.06 192 LEU A N 1
ATOM 1484 C CA . LEU A 1 192 ? 8.516 13.916 -24.802 1.00 96.06 192 LEU A CA 1
ATOM 1485 C C . LEU A 1 192 ? 8.889 15.176 -24.016 1.00 96.06 192 LEU A C 1
ATOM 1487 O O . LEU A 1 192 ? 9.922 15.794 -24.265 1.00 96.06 192 LEU A O 1
ATOM 1491 N N . THR A 1 193 ? 8.061 15.538 -23.037 1.00 94.25 193 THR A N 1
ATOM 1492 C CA . THR A 1 193 ? 8.367 16.625 -22.101 1.00 94.25 193 THR A CA 1
ATOM 1493 C C . THR A 1 193 ? 9.045 16.047 -20.868 1.00 94.25 193 THR A C 1
ATOM 1495 O O . THR A 1 193 ? 8.399 15.443 -20.013 1.00 94.25 193 THR A O 1
ATOM 1498 N N . VAL A 1 194 ? 10.359 16.223 -20.793 1.00 91.75 194 VAL A N 1
ATOM 1499 C CA . VAL A 1 194 ? 11.194 15.750 -19.690 1.00 91.75 194 VAL A CA 1
ATOM 1500 C C . VAL A 1 194 ? 11.019 16.705 -18.500 1.00 91.75 194 VAL A C 1
ATOM 1502 O O . VAL A 1 194 ? 11.235 17.908 -18.670 1.00 91.75 194 VAL A O 1
ATOM 1505 N N . PRO A 1 195 ? 10.603 16.231 -17.309 1.00 86.81 195 PRO A N 1
ATOM 1506 C CA . PRO A 1 195 ? 10.557 17.068 -16.110 1.00 86.81 195 PRO A CA 1
ATOM 1507 C C . PRO A 1 195 ? 11.962 17.553 -15.729 1.00 86.81 195 PRO A C 1
ATOM 1509 O O . PRO A 1 195 ? 12.956 17.033 -16.222 1.00 86.81 195 PRO A O 1
ATOM 1512 N N . GLU A 1 196 ? 12.061 18.524 -14.818 1.00 80.19 196 GLU A N 1
ATOM 1513 C CA . GLU A 1 196 ? 13.362 18.905 -14.248 1.00 80.19 196 GLU A CA 1
ATOM 1514 C C . GLU A 1 196 ? 14.025 17.682 -13.590 1.00 80.19 196 GLU A C 1
ATOM 1516 O O . GLU A 1 196 ? 13.571 17.193 -12.553 1.00 80.19 196 GLU A O 1
ATOM 1521 N N . PHE A 1 197 ? 15.058 17.178 -14.263 1.00 81.19 197 PHE A N 1
ATOM 1522 C CA . PHE A 1 197 ? 15.826 15.976 -13.966 1.00 81.19 197 PHE A CA 1
ATOM 1523 C C . PHE A 1 197 ? 17.243 16.183 -14.513 1.00 81.19 197 PHE A C 1
ATOM 1525 O O . PHE A 1 197 ? 17.412 16.774 -15.581 1.00 81.19 197 PHE A O 1
ATOM 1532 N N . ALA A 1 198 ? 18.247 15.709 -13.780 1.00 78.69 198 ALA A N 1
ATOM 1533 C CA . ALA A 1 198 ? 19.639 15.711 -14.207 1.00 78.69 198 ALA A CA 1
ATOM 1534 C C . ALA A 1 198 ? 20.215 14.311 -13.981 1.00 78.69 198 ALA A C 1
ATOM 1536 O O . ALA A 1 198 ? 20.144 13.791 -12.868 1.00 78.69 198 ALA A O 1
ATOM 1537 N N . GLY A 1 199 ? 20.749 13.696 -15.031 1.00 82.69 199 GLY A N 1
ATOM 1538 C CA . GLY A 1 199 ? 21.248 12.328 -14.980 1.00 82.69 199 GLY A CA 1
ATOM 1539 C C . GLY A 1 199 ? 21.163 11.609 -16.321 1.00 82.69 199 GLY A C 1
ATOM 1540 O O . GLY A 1 199 ? 20.780 12.179 -17.343 1.00 82.69 199 GLY A O 1
ATOM 1541 N N . LYS A 1 200 ? 21.512 10.324 -16.298 1.00 90.06 200 LYS A N 1
ATOM 1542 C CA . LYS A 1 200 ? 21.383 9.434 -17.452 1.00 90.06 200 LYS A CA 1
ATOM 1543 C C . LYS A 1 200 ? 20.005 8.788 -17.452 1.00 90.06 200 LYS A C 1
ATOM 1545 O O . LYS A 1 200 ? 19.534 8.321 -16.418 1.00 90.06 200 LYS A O 1
ATOM 1550 N N . ALA A 1 201 ? 19.378 8.733 -18.614 1.00 94.25 201 ALA A N 1
ATOM 1551 C CA . ALA A 1 201 ? 18.141 8.002 -18.826 1.00 94.25 201 ALA A CA 1
ATOM 1552 C C . ALA A 1 201 ? 18.296 7.025 -19.989 1.00 94.25 201 ALA A C 1
ATOM 1554 O O . ALA A 1 201 ? 19.111 7.229 -20.886 1.00 94.25 201 ALA A O 1
ATOM 1555 N N . ARG A 1 202 ? 17.471 5.984 -20.006 1.00 96.56 202 ARG A N 1
ATOM 1556 C CA . ARG A 1 202 ? 17.348 5.064 -21.131 1.00 96.56 202 ARG A CA 1
ATOM 1557 C C . ARG A 1 202 ? 16.072 5.367 -21.889 1.00 96.56 202 ARG A C 1
ATOM 1559 O O . ARG A 1 202 ? 14.976 5.239 -21.337 1.00 96.56 202 ARG A O 1
ATOM 1566 N N . LEU A 1 203 ? 16.209 5.736 -23.158 1.00 97.56 203 LEU A N 1
ATOM 1567 C CA . LEU A 1 203 ? 15.095 5.744 -24.093 1.00 97.56 203 LEU A CA 1
ATOM 1568 C C . LEU A 1 203 ? 14.955 4.336 -24.661 1.00 97.56 203 LEU A C 1
ATOM 1570 O O . LEU A 1 203 ? 15.869 3.820 -25.289 1.00 97.56 203 LEU A O 1
ATOM 1574 N N . MET A 1 204 ? 13.813 3.708 -24.435 1.00 98.19 204 MET A N 1
ATOM 1575 C CA . MET A 1 204 ? 13.485 2.371 -24.911 1.00 98.19 204 MET A CA 1
ATOM 1576 C C . MET A 1 204 ? 12.304 2.457 -25.868 1.00 98.19 204 MET A C 1
ATOM 1578 O O . MET A 1 204 ? 11.364 3.212 -25.623 1.00 98.19 204 MET A O 1
ATOM 1582 N N . ALA A 1 205 ? 12.320 1.661 -26.929 1.00 98.00 205 ALA A N 1
ATOM 1583 C CA . ALA A 1 205 ? 11.201 1.514 -27.847 1.00 98.00 205 ALA A CA 1
ATOM 1584 C C . ALA A 1 205 ? 10.903 0.037 -28.076 1.00 98.00 205 ALA A C 1
ATOM 1586 O O . ALA A 1 205 ? 11.810 -0.749 -28.337 1.00 98.00 205 ALA A O 1
ATOM 1587 N N . VAL A 1 206 ? 9.622 -0.314 -28.018 1.00 98.25 206 VAL A N 1
ATOM 1588 C CA . VAL A 1 206 ? 9.105 -1.633 -28.386 1.00 98.25 206 VAL A CA 1
ATOM 1589 C C . VAL A 1 206 ? 8.117 -1.438 -29.523 1.00 98.25 206 VAL A C 1
ATOM 1591 O O . VAL A 1 206 ? 7.096 -0.777 -29.330 1.00 98.25 206 VAL A O 1
ATOM 1594 N N . ALA A 1 207 ? 8.432 -1.983 -30.694 1.00 97.94 207 ALA A N 1
ATOM 1595 C CA . ALA A 1 207 ? 7.611 -1.908 -31.895 1.00 97.94 207 ALA A CA 1
ATOM 1596 C C . ALA A 1 207 ? 6.939 -3.256 -32.166 1.00 97.94 207 ALA A C 1
ATOM 1598 O O . ALA A 1 207 ? 7.576 -4.308 -32.059 1.00 97.94 207 ALA A O 1
ATOM 1599 N N . VAL A 1 208 ? 5.662 -3.220 -32.538 1.00 97.31 208 VAL A N 1
ATOM 1600 C CA . VAL A 1 208 ? 4.872 -4.410 -32.854 1.00 97.31 208 VAL A CA 1
ATOM 1601 C C . VAL A 1 208 ? 4.006 -4.194 -34.094 1.00 97.31 208 VAL A C 1
ATOM 1603 O O . VAL A 1 208 ? 3.425 -3.129 -34.308 1.00 97.31 208 VAL A O 1
ATOM 1606 N N . THR A 1 209 ? 3.896 -5.245 -34.896 1.00 95.56 209 THR A N 1
ATOM 1607 C CA . THR A 1 209 ? 2.824 -5.457 -35.876 1.00 95.56 209 THR A CA 1
ATOM 1608 C C . THR A 1 209 ? 2.050 -6.719 -35.463 1.00 95.56 209 THR A C 1
ATOM 1610 O O . THR A 1 209 ? 2.448 -7.394 -34.511 1.00 95.56 209 THR A O 1
ATOM 1613 N N . PRO A 1 210 ? 0.961 -7.106 -36.154 1.00 93.31 210 PRO A N 1
ATOM 1614 C CA . PRO A 1 210 ? 0.286 -8.373 -35.864 1.00 93.31 210 PRO A CA 1
ATOM 1615 C C . PRO A 1 210 ? 1.176 -9.622 -35.989 1.00 93.31 210 PRO A C 1
ATOM 1617 O O . PRO A 1 210 ? 0.832 -10.657 -35.427 1.00 93.31 210 PRO A O 1
ATOM 1620 N N . ALA A 1 211 ? 2.288 -9.551 -36.732 1.00 91.19 211 ALA A N 1
ATOM 1621 C CA . ALA A 1 211 ? 3.136 -10.707 -37.035 1.00 91.19 211 ALA A CA 1
ATOM 1622 C C . ALA A 1 211 ? 4.608 -10.543 -36.626 1.00 91.19 211 ALA A C 1
ATOM 1624 O O . ALA A 1 211 ? 5.317 -11.542 -36.530 1.00 91.19 211 ALA A O 1
ATOM 1625 N N . GLU A 1 212 ? 5.088 -9.319 -36.414 1.00 95.50 212 GLU A N 1
ATOM 1626 C CA . GLU A 1 212 ? 6.504 -9.021 -36.199 1.00 95.50 212 GLU A CA 1
ATOM 1627 C C . GLU A 1 212 ? 6.675 -8.157 -34.944 1.00 95.50 212 GLU A C 1
ATOM 1629 O O . GLU A 1 212 ? 5.800 -7.367 -34.585 1.00 95.50 212 GLU A O 1
ATOM 1634 N N . SER A 1 213 ? 7.819 -8.277 -34.276 1.00 97.19 213 SER A N 1
ATOM 1635 C CA . SER A 1 213 ? 8.152 -7.415 -33.140 1.00 97.19 213 SER A CA 1
ATOM 1636 C C . SER A 1 213 ? 9.636 -7.087 -33.098 1.00 97.19 213 SER A C 1
ATOM 1638 O O . SER A 1 213 ? 10.463 -7.814 -33.646 1.00 97.19 213 SER A O 1
ATOM 1640 N N . GLY A 1 214 ? 9.974 -5.977 -32.456 1.00 96.44 214 GLY A N 1
ATOM 1641 C CA . GLY A 1 214 ? 11.353 -5.550 -32.274 1.00 96.44 214 GLY A CA 1
ATOM 1642 C C . GLY A 1 214 ? 11.479 -4.550 -31.141 1.00 96.44 214 GLY A C 1
ATOM 1643 O O . GLY A 1 214 ? 10.493 -3.960 -30.693 1.00 96.44 214 GLY A O 1
ATOM 1644 N N . ALA A 1 215 ? 12.704 -4.365 -30.671 1.00 97.62 215 ALA A N 1
ATOM 1645 C CA . ALA A 1 215 ? 13.010 -3.420 -29.616 1.00 97.62 215 ALA A CA 1
ATOM 1646 C C . ALA A 1 215 ? 14.346 -2.727 -29.878 1.00 97.62 215 ALA A C 1
ATOM 1648 O O . ALA A 1 215 ? 15.237 -3.289 -30.514 1.00 97.62 215 ALA A O 1
ATOM 1649 N N . ALA A 1 216 ? 14.474 -1.511 -29.360 1.00 96.94 216 ALA A N 1
ATOM 1650 C CA . ALA A 1 216 ? 15.711 -0.749 -29.357 1.00 96.94 216 ALA A CA 1
ATOM 1651 C C . ALA A 1 216 ? 15.822 0.073 -28.077 1.00 96.94 216 ALA A C 1
ATOM 1653 O O . ALA A 1 216 ? 14.819 0.390 -27.430 1.00 96.94 216 ALA A O 1
ATOM 1654 N N . SER A 1 217 ? 17.049 0.439 -27.731 1.00 96.31 217 SER A N 1
ATOM 1655 C CA . SER A 1 217 ? 17.319 1.362 -26.640 1.00 96.31 217 SER A CA 1
ATOM 1656 C C . SER A 1 217 ? 18.500 2.263 -26.964 1.00 96.31 217 SER A C 1
ATOM 1658 O O . SER A 1 217 ? 19.453 1.815 -27.598 1.00 96.31 217 SER A O 1
ATOM 1660 N N . ALA A 1 218 ? 18.458 3.490 -26.459 1.00 95.75 218 ALA A N 1
ATOM 1661 C CA . ALA A 1 218 ? 19.548 4.452 -26.502 1.00 95.75 218 ALA A CA 1
ATOM 1662 C C . ALA A 1 218 ? 19.727 5.107 -25.123 1.00 95.75 218 ALA A C 1
ATOM 1664 O O . ALA A 1 218 ? 18.755 5.294 -24.384 1.00 95.75 218 ALA A O 1
ATOM 1665 N N . GLU A 1 219 ? 20.969 5.445 -24.776 1.00 94.38 219 GLU A N 1
ATOM 1666 C CA . GLU A 1 219 ? 21.265 6.276 -23.606 1.00 94.38 219 GLU A CA 1
ATOM 1667 C C . GLU A 1 219 ? 20.966 7.743 -23.941 1.00 94.38 219 GLU A C 1
ATOM 1669 O O . GLU A 1 219 ? 21.213 8.196 -25.055 1.00 94.38 219 GLU A O 1
ATOM 1674 N N . VAL A 1 220 ? 20.426 8.480 -22.977 1.00 94.81 220 VAL A N 1
ATOM 1675 C CA . VAL A 1 220 ? 20.121 9.907 -23.069 1.00 94.81 220 VAL A CA 1
ATOM 1676 C C . VAL A 1 220 ? 20.808 10.612 -21.904 1.00 94.81 220 VAL A C 1
ATOM 1678 O O . VAL A 1 220 ? 20.502 10.325 -20.745 1.00 94.81 220 VAL A O 1
ATOM 1681 N N . ASP A 1 221 ? 21.707 11.555 -22.193 1.00 88.94 221 ASP A N 1
ATOM 1682 C CA . ASP A 1 221 ? 22.296 12.423 -21.168 1.00 88.94 221 ASP A CA 1
ATOM 1683 C C . ASP A 1 221 ? 21.395 13.649 -20.961 1.00 88.94 221 ASP A C 1
ATOM 1685 O O . ASP A 1 221 ? 21.268 14.498 -21.845 1.00 88.94 221 ASP A O 1
ATOM 1689 N N . ILE A 1 222 ? 20.739 13.746 -19.805 1.00 89.19 222 ILE A N 1
ATOM 1690 C CA . ILE A 1 222 ? 19.834 14.850 -19.480 1.00 89.19 222 ILE A CA 1
ATOM 1691 C C . ILE A 1 222 ? 20.557 15.763 -18.506 1.00 89.19 222 ILE A C 1
ATOM 1693 O O . ILE A 1 222 ? 20.694 15.428 -17.333 1.00 89.19 222 ILE A O 1
ATOM 1697 N N . ASN A 1 223 ? 21.012 16.925 -18.968 1.00 77.44 223 ASN A N 1
ATOM 1698 C CA . ASN A 1 223 ? 21.770 17.841 -18.123 1.00 77.44 223 ASN A CA 1
ATOM 1699 C C . ASN A 1 223 ? 21.551 19.308 -18.505 1.00 77.44 223 ASN A C 1
ATOM 1701 O O . ASN A 1 223 ? 21.570 19.692 -19.675 1.00 77.44 223 ASN A O 1
ATOM 1705 N N . ARG A 1 224 ? 21.409 20.159 -17.483 1.00 81.69 224 ARG A N 1
ATOM 1706 C CA . ARG A 1 224 ? 21.598 21.610 -17.611 1.00 81.69 224 ARG A CA 1
ATOM 1707 C C . ARG A 1 224 ? 23.064 21.951 -17.346 1.00 81.69 224 ARG A C 1
ATOM 1709 O O . ARG A 1 224 ? 23.753 21.239 -16.623 1.00 81.69 224 ARG A O 1
ATOM 1716 N N . GLU A 1 225 ? 23.528 23.074 -17.892 1.00 82.69 225 GLU A N 1
ATOM 1717 C CA . GLU A 1 225 ? 24.862 23.601 -17.562 1.00 82.69 225 GLU A CA 1
ATOM 1718 C C . GLU A 1 225 ? 24.975 23.963 -16.077 1.00 82.69 225 GLU A C 1
ATOM 1720 O O . GLU A 1 225 ? 26.039 23.799 -15.489 1.00 82.69 225 GLU A O 1
ATOM 1725 N N . VAL A 1 226 ? 23.874 24.414 -15.468 1.00 84.81 226 VAL A N 1
ATOM 1726 C CA . VAL A 1 226 ? 23.784 24.700 -14.035 1.00 84.81 226 VAL A CA 1
ATOM 1727 C C . VAL A 1 226 ? 22.771 23.760 -13.386 1.00 84.81 226 VAL A C 1
ATOM 1729 O O . VAL A 1 226 ? 21.611 23.716 -13.799 1.00 84.81 226 VAL A O 1
ATOM 1732 N N . VAL A 1 227 ? 23.209 23.032 -12.358 1.00 84.19 227 VAL A N 1
ATOM 1733 C CA . VAL A 1 227 ? 22.376 22.124 -11.548 1.00 84.19 227 VAL A CA 1
ATOM 1734 C C . VAL A 1 227 ? 22.268 22.683 -10.131 1.00 84.19 227 VAL A C 1
ATOM 1736 O O . VAL A 1 227 ? 23.259 23.172 -9.593 1.00 84.19 227 VAL A O 1
ATOM 1739 N N . VAL A 1 228 ? 21.073 22.635 -9.533 1.00 86.62 228 VAL A N 1
ATOM 1740 C CA . VAL A 1 228 ? 20.780 23.194 -8.201 1.00 86.62 228 VAL A CA 1
ATOM 1741 C C . VAL A 1 228 ? 20.177 22.113 -7.309 1.00 86.62 228 VAL A C 1
ATOM 1743 O O . VAL A 1 228 ? 19.082 21.626 -7.585 1.00 86.62 228 VAL A O 1
ATOM 1746 N N . GLU A 1 229 ? 20.864 21.787 -6.217 1.00 86.44 229 GLU A N 1
ATOM 1747 C CA . GLU A 1 229 ? 20.510 20.710 -5.287 1.00 86.44 229 GLU A CA 1
ATOM 1748 C C . GLU A 1 229 ? 20.338 21.243 -3.848 1.00 86.44 229 GLU A C 1
ATOM 1750 O O . GLU A 1 229 ? 21.295 21.306 -3.066 1.00 86.44 229 GLU A O 1
ATOM 1755 N N . PRO A 1 230 ? 19.118 21.667 -3.469 1.00 90.06 230 PRO A N 1
ATOM 1756 C CA . PRO A 1 230 ? 18.795 22.056 -2.100 1.00 90.06 230 PRO A CA 1
ATOM 1757 C C . PRO A 1 230 ? 18.498 20.839 -1.209 1.00 90.06 230 PRO A C 1
ATOM 1759 O O . PRO A 1 230 ? 17.701 19.972 -1.563 1.00 90.06 230 PRO A O 1
ATOM 1762 N N . SER A 1 231 ? 19.081 20.806 -0.006 1.00 88.00 231 SER A N 1
ATOM 1763 C CA . SER A 1 231 ? 18.970 19.676 0.935 1.00 88.00 231 SER A CA 1
ATOM 1764 C C . SER A 1 231 ? 18.172 20.019 2.199 1.00 88.00 231 SER A C 1
ATOM 1766 O O . SER A 1 231 ? 18.728 20.230 3.276 1.00 88.00 231 SER A O 1
ATOM 1768 N N . LEU A 1 232 ? 16.843 20.081 2.084 1.00 88.56 232 LEU A N 1
ATOM 1769 C CA . LEU A 1 232 ? 15.951 20.308 3.232 1.00 88.56 232 LEU A CA 1
ATOM 1770 C C . LEU A 1 232 ? 15.832 19.056 4.139 1.00 88.56 232 LEU A C 1
ATOM 1772 O O . LEU A 1 232 ? 15.909 17.923 3.643 1.00 88.56 232 LEU A O 1
ATOM 1776 N N . PRO A 1 233 ? 15.526 19.194 5.441 1.00 90.38 233 PRO A N 1
ATOM 1777 C CA . PRO A 1 233 ? 15.083 18.070 6.270 1.00 90.38 233 PRO A CA 1
ATOM 1778 C C . PRO A 1 233 ? 13.682 17.583 5.861 1.00 90.38 233 PRO A C 1
ATOM 1780 O O . PRO A 1 233 ? 13.034 18.154 4.986 1.00 90.38 233 PRO A O 1
ATOM 1783 N N . ARG A 1 234 ? 13.218 16.474 6.455 1.00 86.25 234 ARG A N 1
ATOM 1784 C CA . ARG A 1 234 ? 11.909 15.876 6.118 1.00 86.25 234 ARG A CA 1
ATOM 1785 C C . ARG A 1 234 ? 10.715 16.643 6.694 1.00 86.25 234 ARG A C 1
ATOM 1787 O O . ARG A 1 234 ? 9.634 16.554 6.127 1.00 86.25 234 AR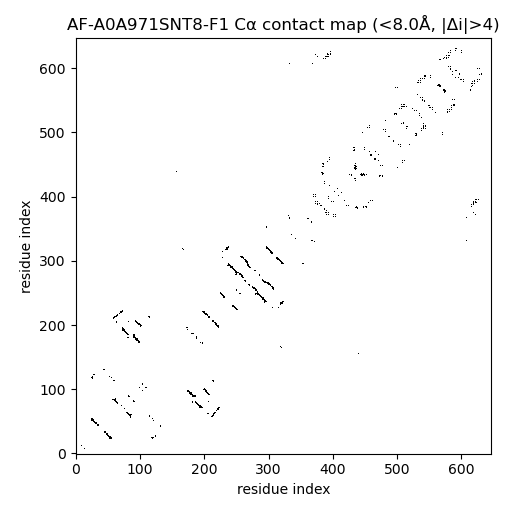G A O 1
ATOM 1794 N N . PHE A 1 235 ? 10.898 17.325 7.818 1.00 90.06 235 PHE A N 1
ATOM 1795 C CA . PHE A 1 235 ? 9.896 18.148 8.492 1.00 90.06 235 PHE A CA 1
ATOM 1796 C C . PHE A 1 235 ? 10.605 19.141 9.419 1.00 90.06 235 PHE A C 1
ATOM 1798 O O . PHE A 1 235 ? 11.796 18.971 9.693 1.00 90.06 235 PHE A O 1
ATOM 1805 N N . LEU A 1 236 ? 9.858 20.127 9.905 1.00 93.00 236 LEU A N 1
ATOM 1806 C CA . LEU A 1 236 ? 10.239 21.022 10.999 1.00 93.00 236 LEU A CA 1
ATOM 1807 C C . LEU A 1 236 ? 9.153 21.023 12.073 1.00 93.00 236 LEU A C 1
ATOM 1809 O O . LEU A 1 236 ? 8.002 20.695 11.781 1.00 93.00 236 LEU A O 1
ATOM 1813 N N . ALA A 1 237 ? 9.506 21.400 13.294 1.00 91.94 237 ALA A N 1
ATOM 1814 C CA . ALA A 1 237 ? 8.565 21.860 14.301 1.00 91.94 237 ALA A CA 1
ATOM 1815 C C . ALA A 1 237 ? 8.502 23.398 14.338 1.00 91.94 237 ALA A C 1
ATOM 1817 O O . ALA A 1 237 ? 9.465 24.061 13.946 1.00 91.94 237 ALA A O 1
ATOM 1818 N N . PRO A 1 238 ? 7.384 23.989 14.798 1.00 91.25 238 PRO A N 1
ATOM 1819 C CA . PRO A 1 238 ? 7.336 25.415 15.107 1.00 91.25 238 PRO A CA 1
ATOM 1820 C C . PRO A 1 238 ? 8.460 25.809 16.080 1.00 91.25 238 PRO A C 1
ATOM 1822 O O . PRO A 1 238 ? 8.624 25.174 17.122 1.00 91.25 238 PRO A O 1
ATOM 1825 N N . GLY A 1 239 ? 9.228 26.839 15.732 1.00 91.25 239 GLY A N 1
ATOM 1826 C CA . GLY A 1 239 ? 10.420 27.302 16.446 1.00 91.25 239 GLY A CA 1
ATOM 1827 C C . GLY A 1 239 ? 11.741 26.671 15.985 1.00 91.25 239 GLY A C 1
ATOM 1828 O O . GLY A 1 239 ? 12.803 27.185 16.340 1.00 91.25 239 GLY A O 1
ATOM 1829 N N . ASP A 1 240 ? 11.719 25.604 15.177 1.00 95.12 240 ASP A N 1
ATOM 1830 C CA . ASP A 1 240 ? 12.953 25.013 14.654 1.00 95.12 240 ASP A CA 1
ATOM 1831 C C . ASP A 1 240 ? 13.646 25.983 13.693 1.00 95.12 240 ASP A C 1
ATOM 1833 O O . ASP A 1 240 ? 13.051 26.464 12.726 1.00 95.12 240 ASP A O 1
ATOM 1837 N N . SER A 1 241 ? 14.942 26.200 13.919 1.00 94.25 241 SER A N 1
ATOM 1838 C CA . SER A 1 241 ? 15.830 26.941 13.024 1.00 94.25 241 SER A CA 1
ATOM 1839 C C . SER A 1 241 ? 16.838 25.995 12.383 1.00 94.25 241 SER A C 1
ATOM 1841 O O . SER A 1 241 ? 17.565 25.279 13.072 1.00 94.25 241 SER A O 1
ATOM 1843 N N . ILE A 1 242 ? 16.910 26.008 11.055 1.00 94.38 242 ILE A N 1
ATOM 1844 C CA . ILE A 1 242 ? 17.801 25.151 10.272 1.00 94.38 242 ILE A CA 1
ATOM 1845 C C . ILE A 1 242 ? 18.650 25.973 9.311 1.00 94.38 242 ILE A C 1
ATOM 1847 O O . ILE A 1 242 ? 18.242 27.035 8.855 1.00 94.38 242 ILE A O 1
ATOM 1851 N N . THR A 1 243 ? 19.808 25.437 8.935 1.00 95.06 243 THR A N 1
ATOM 1852 C CA . THR A 1 243 ? 20.622 25.965 7.836 1.00 95.06 243 THR A CA 1
ATOM 1853 C C . THR A 1 243 ? 20.724 24.905 6.753 1.00 95.06 243 THR A C 1
ATOM 1855 O O . THR A 1 243 ? 21.303 23.841 6.958 1.00 95.06 243 THR A O 1
ATOM 1858 N N . VAL A 1 244 ? 20.145 25.204 5.598 1.00 93.62 244 VAL A N 1
ATOM 1859 C CA . VAL A 1 244 ? 20.033 24.305 4.453 1.00 93.62 244 VAL A CA 1
ATOM 1860 C C . VAL A 1 244 ? 21.184 24.580 3.493 1.00 93.62 244 VAL A C 1
ATOM 1862 O O . VAL A 1 244 ? 21.322 25.715 3.022 1.00 93.62 244 VAL A O 1
ATOM 1865 N N . PRO A 1 245 ? 22.011 23.573 3.168 1.00 94.75 245 PRO A N 1
ATOM 1866 C CA . PRO A 1 245 ? 22.938 23.687 2.061 1.00 94.75 245 PRO A CA 1
ATOM 1867 C C . PRO A 1 245 ? 22.170 23.564 0.739 1.00 94.75 245 PRO A C 1
ATOM 1869 O O . PRO A 1 245 ? 21.388 22.633 0.531 1.00 94.75 245 PRO A O 1
ATOM 1872 N N . CYS A 1 246 ? 22.403 24.519 -0.152 1.00 92.88 246 CYS A N 1
ATOM 1873 C CA . CYS A 1 246 ? 21.983 24.493 -1.542 1.00 92.88 246 CYS A CA 1
ATOM 1874 C C . CYS A 1 246 ? 23.235 24.464 -2.414 1.00 92.88 246 CYS A C 1
ATOM 1876 O O . CYS A 1 246 ? 23.930 25.476 -2.550 1.00 92.88 246 CYS A O 1
ATOM 1878 N N . GLN A 1 247 ? 23.543 23.293 -2.963 1.00 90.94 247 GLN A N 1
ATOM 1879 C CA . GLN A 1 247 ? 24.679 23.121 -3.860 1.00 90.94 247 GLN A CA 1
ATOM 1880 C C . GLN A 1 247 ? 24.305 23.560 -5.270 1.00 90.94 247 GLN A C 1
ATOM 1882 O O . GLN A 1 247 ? 23.214 23.268 -5.757 1.00 90.94 247 GLN A O 1
ATOM 1887 N N . VAL A 1 248 ? 25.206 24.296 -5.914 1.00 90.75 248 VAL A N 1
ATOM 1888 C CA . VAL A 1 248 ? 25.066 24.733 -7.300 1.00 90.75 248 VAL A CA 1
ATOM 1889 C C . VAL A 1 248 ? 26.297 24.281 -8.065 1.00 90.75 248 VAL A C 1
ATOM 1891 O O . VAL A 1 248 ? 27.409 24.683 -7.729 1.00 90.75 248 VAL A O 1
ATOM 1894 N N . PHE A 1 249 ? 26.091 23.463 -9.091 1.00 86.12 249 PHE A N 1
ATOM 1895 C CA . PHE A 1 249 ? 27.146 22.888 -9.920 1.00 86.12 249 PHE A CA 1
ATOM 1896 C C . PHE A 1 249 ? 27.170 23.559 -11.288 1.00 86.12 249 PHE A C 1
ATOM 1898 O O . PHE A 1 249 ? 26.115 23.763 -11.886 1.00 86.12 249 PHE A O 1
ATOM 1905 N N . ASN A 1 250 ? 28.363 23.827 -11.812 1.00 88.94 250 ASN A N 1
ATOM 1906 C CA . ASN A 1 250 ? 28.578 24.138 -13.219 1.00 88.94 250 ASN A CA 1
ATOM 1907 C C . ASN A 1 250 ? 29.099 22.887 -13.934 1.00 88.94 250 ASN A C 1
ATOM 1909 O O . ASN A 1 250 ? 30.234 22.480 -13.718 1.00 88.94 250 ASN A O 1
ATOM 1913 N N . ARG A 1 251 ? 28.265 22.290 -14.785 1.00 82.25 251 ARG A N 1
ATOM 1914 C CA . ARG A 1 251 ? 28.582 21.142 -15.655 1.00 82.25 251 ARG A CA 1
ATOM 1915 C C . ARG A 1 251 ? 28.894 21.573 -17.096 1.00 82.25 251 ARG A C 1
ATOM 1917 O O . ARG A 1 251 ? 28.950 20.743 -18.005 1.00 82.25 251 ARG A O 1
ATOM 1924 N N . GLY A 1 252 ? 28.996 22.882 -17.326 1.00 83.44 252 GLY A N 1
ATOM 1925 C CA . GLY A 1 252 ? 29.324 23.480 -18.611 1.00 83.44 252 GLY A CA 1
ATOM 1926 C C . GLY A 1 252 ? 30.836 23.657 -18.807 1.00 83.44 252 GLY A C 1
ATOM 1927 O O . GLY A 1 252 ? 31.591 23.770 -17.841 1.00 83.44 252 GLY A O 1
ATOM 1928 N N . PRO A 1 253 ? 31.300 23.764 -20.064 1.00 86.88 253 PRO A N 1
ATOM 1929 C CA . PRO A 1 253 ? 32.726 23.864 -20.391 1.00 86.88 253 PRO A CA 1
ATOM 1930 C C . PRO A 1 253 ? 33.335 25.252 -20.124 1.00 86.88 253 PRO A C 1
ATOM 1932 O O . PRO A 1 253 ? 34.525 25.462 -20.353 1.00 86.88 253 PRO A O 1
ATOM 1935 N N . LYS A 1 254 ? 32.533 26.237 -19.695 1.00 92.75 254 LYS A N 1
ATOM 1936 C CA . LYS A 1 254 ? 32.949 27.634 -19.486 1.00 92.75 254 LYS A CA 1
ATOM 1937 C C . LYS A 1 254 ? 32.648 28.076 -18.063 1.00 92.75 254 LYS A C 1
ATOM 1939 O O . LYS A 1 254 ? 31.758 27.533 -17.419 1.00 92.75 254 LYS A O 1
ATOM 1944 N N . SER A 1 255 ? 33.367 29.086 -17.582 1.00 95.00 255 SER A N 1
ATOM 1945 C CA . SER A 1 255 ? 33.020 29.735 -16.318 1.00 95.00 255 SER A CA 1
ATOM 1946 C C . SER A 1 255 ? 31.690 30.479 -16.449 1.00 95.00 255 SER A C 1
ATOM 1948 O O . SER A 1 255 ? 31.489 31.211 -17.419 1.00 95.00 255 SER A O 1
ATOM 1950 N N . ILE A 1 256 ? 30.803 30.326 -15.467 1.00 94.94 256 ILE A N 1
ATOM 1951 C CA . ILE A 1 256 ? 29.452 30.900 -15.480 1.00 94.94 256 ILE A CA 1
ATOM 1952 C C . ILE A 1 256 ? 29.218 31.674 -14.183 1.00 94.94 256 ILE A C 1
ATOM 1954 O O . ILE A 1 256 ? 29.484 31.179 -13.087 1.00 94.94 256 ILE A O 1
ATOM 1958 N N . LYS A 1 257 ? 28.701 32.902 -14.304 1.00 96.50 257 LYS A N 1
ATOM 1959 C CA . LYS A 1 257 ? 28.175 33.653 -13.161 1.00 96.50 257 LYS A CA 1
ATOM 1960 C C . LYS A 1 257 ? 26.744 33.199 -12.891 1.00 96.50 257 LYS A C 1
ATOM 1962 O O . LYS A 1 257 ? 25.886 33.332 -13.761 1.00 96.50 257 LYS A O 1
ATOM 1967 N N . VAL A 1 258 ? 26.501 32.702 -11.684 1.00 96.19 258 VAL A N 1
ATOM 1968 C CA . VAL A 1 258 ? 25.186 32.247 -11.229 1.00 96.19 258 VAL A CA 1
ATOM 1969 C C . VAL A 1 258 ? 24.697 33.163 -10.112 1.00 96.19 258 VAL A C 1
ATOM 1971 O O . VAL A 1 258 ? 25.466 33.543 -9.224 1.00 96.19 258 VAL A O 1
ATOM 1974 N N . SER A 1 259 ? 23.419 33.534 -10.145 1.00 96.94 259 SER A N 1
ATOM 1975 C CA . SER A 1 259 ? 22.716 34.128 -9.004 1.00 96.94 259 SER A CA 1
ATOM 1976 C C . SER A 1 259 ? 21.652 33.165 -8.492 1.00 96.94 259 SER A C 1
ATOM 1978 O O . SER A 1 259 ? 20.937 32.590 -9.309 1.00 96.94 259 SER A O 1
ATOM 1980 N N . LEU A 1 260 ? 21.523 33.014 -7.177 1.00 96.75 260 LEU A N 1
ATOM 1981 C CA . LEU A 1 260 ? 20.535 32.155 -6.529 1.00 96.75 260 LEU A CA 1
ATOM 1982 C C . LEU A 1 260 ? 19.645 32.992 -5.609 1.00 96.75 260 LEU A C 1
ATOM 1984 O O . LEU A 1 260 ? 20.150 33.615 -4.678 1.00 96.75 260 LEU A O 1
ATOM 1988 N N . ASP A 1 261 ? 18.336 32.946 -5.837 1.00 97.19 261 ASP A N 1
ATOM 1989 C CA . ASP A 1 261 ? 17.335 33.571 -4.974 1.00 97.19 261 ASP A CA 1
ATOM 1990 C C . ASP A 1 261 ? 16.487 32.511 -4.280 1.00 97.19 261 ASP A C 1
ATOM 1992 O O . ASP A 1 261 ? 15.903 31.646 -4.935 1.00 97.19 261 ASP A O 1
ATOM 1996 N N . ALA A 1 262 ? 16.399 32.595 -2.960 1.00 96.62 262 ALA A N 1
ATOM 1997 C CA . ALA A 1 262 ? 15.526 31.770 -2.144 1.00 96.62 262 ALA A CA 1
ATOM 1998 C C . ALA A 1 262 ? 14.239 32.526 -1.791 1.00 96.62 262 ALA A C 1
ATOM 2000 O O . ALA A 1 262 ? 14.264 33.716 -1.471 1.00 96.62 262 ALA A O 1
ATOM 2001 N N . ASP A 1 263 ? 13.122 31.810 -1.823 1.00 96.62 263 ASP A N 1
ATOM 2002 C CA . ASP A 1 263 ? 11.791 32.299 -1.474 1.00 96.62 263 ASP A CA 1
ATOM 2003 C C . ASP A 1 263 ? 11.018 31.209 -0.717 1.00 96.62 263 ASP A C 1
ATOM 2005 O O . ASP A 1 263 ? 11.341 30.024 -0.841 1.00 96.62 263 ASP A O 1
ATOM 2009 N N . THR A 1 264 ? 10.017 31.580 0.079 1.00 96.19 264 THR A N 1
ATOM 2010 C CA . THR A 1 264 ? 9.230 30.629 0.877 1.00 96.19 264 THR A CA 1
ATOM 2011 C C . THR A 1 264 ? 7.738 30.913 0.809 1.00 96.19 264 THR A C 1
ATOM 2013 O O . THR A 1 264 ? 7.307 32.040 0.584 1.00 96.19 264 THR A O 1
ATOM 2016 N N . SER A 1 265 ? 6.933 29.876 1.040 1.00 95.25 265 SER A N 1
ATOM 2017 C CA . SER A 1 265 ? 5.483 29.987 1.211 1.00 95.25 265 SER A CA 1
ATOM 2018 C C . SER A 1 265 ? 5.023 29.219 2.448 1.00 95.25 265 SER A C 1
ATOM 2020 O O . SER A 1 265 ? 5.631 28.212 2.815 1.00 95.25 265 SER A O 1
ATOM 2022 N N . GLY A 1 266 ? 3.903 29.634 3.043 1.00 92.81 266 GLY A N 1
ATOM 2023 C CA . GLY A 1 266 ? 3.368 29.004 4.254 1.00 92.81 266 GLY A CA 1
ATOM 2024 C C . GLY A 1 266 ? 4.192 29.345 5.506 1.00 92.81 266 GLY A C 1
ATOM 2025 O O . GLY A 1 266 ? 4.863 30.378 5.522 1.00 92.81 266 GLY A O 1
ATOM 2026 N N . PRO A 1 267 ? 4.159 28.505 6.556 1.00 92.62 267 PRO A N 1
ATOM 2027 C CA . PRO A 1 267 ? 4.771 28.802 7.855 1.00 92.62 267 PRO A CA 1
ATOM 2028 C C . PRO A 1 267 ? 6.293 28.562 7.892 1.00 92.62 267 PRO A C 1
ATOM 2030 O O . PRO A 1 267 ? 6.824 27.947 8.816 1.00 92.62 267 PRO A O 1
ATOM 2033 N N . LEU A 1 268 ? 7.006 29.027 6.864 1.00 95.25 268 LEU A N 1
ATOM 2034 C CA . LEU A 1 268 ? 8.458 28.936 6.738 1.00 95.25 268 LEU A CA 1
ATOM 2035 C C . LEU A 1 268 ? 9.026 30.308 6.383 1.00 95.25 268 LEU A C 1
ATOM 2037 O O . LEU A 1 268 ? 8.636 30.916 5.385 1.00 95.25 268 LEU A O 1
ATOM 2041 N N . GLN A 1 269 ? 9.978 30.781 7.178 1.00 95.88 269 GLN A N 1
ATOM 2042 C CA . GLN A 1 269 ? 10.633 32.072 6.983 1.00 95.88 269 GLN A CA 1
ATOM 2043 C C . GLN A 1 269 ? 12.118 31.894 6.698 1.00 95.88 269 GLN A C 1
ATOM 2045 O O . GLN A 1 269 ? 12.772 31.053 7.306 1.00 95.88 269 GLN A O 1
ATOM 2050 N N . ILE A 1 270 ? 12.672 32.725 5.816 1.00 96.00 270 ILE A N 1
ATOM 2051 C CA . ILE A 1 270 ? 14.123 32.818 5.617 1.00 96.00 270 ILE A CA 1
ATOM 2052 C C . ILE A 1 270 ? 14.702 33.762 6.670 1.00 96.00 270 ILE A C 1
ATOM 2054 O O . ILE A 1 270 ? 14.215 34.879 6.846 1.00 96.00 270 ILE A O 1
ATOM 2058 N N . LYS A 1 271 ? 15.776 33.341 7.337 1.00 93.81 271 LYS A N 1
ATOM 2059 C CA . LYS A 1 271 ? 16.567 34.194 8.226 1.00 93.81 271 LYS A CA 1
ATOM 2060 C C . LYS A 1 271 ? 17.857 34.610 7.529 1.00 93.81 271 LYS A C 1
ATOM 2062 O O . LYS A 1 271 ? 18.642 33.769 7.099 1.00 93.81 271 LYS A O 1
ATOM 2067 N N . GLY A 1 272 ? 18.091 35.918 7.451 1.00 90.12 272 GLY A N 1
ATOM 2068 C CA . GLY A 1 272 ? 19.295 36.483 6.845 1.00 90.12 272 GLY A CA 1
ATOM 2069 C C . GLY A 1 272 ? 19.218 36.584 5.320 1.00 90.12 272 GLY A C 1
ATOM 2070 O O . GLY A 1 272 ? 18.197 36.981 4.760 1.00 90.12 272 GLY A O 1
ATOM 2071 N N . THR A 1 273 ? 20.330 36.292 4.647 1.00 91.25 273 THR A N 1
ATOM 2072 C CA . THR A 1 273 ? 20.479 36.497 3.202 1.00 91.25 273 THR A CA 1
ATOM 2073 C C . THR A 1 273 ? 19.648 35.498 2.401 1.00 91.25 273 THR A C 1
ATOM 2075 O O . THR A 1 273 ? 19.753 34.290 2.599 1.00 91.25 273 THR A O 1
ATOM 2078 N N . LYS A 1 274 ? 18.865 36.007 1.444 1.00 92.62 274 LYS A N 1
ATOM 2079 C CA . LYS A 1 274 ? 18.077 35.195 0.502 1.00 92.62 274 LYS A CA 1
ATOM 2080 C C . LYS A 1 274 ? 18.550 35.282 -0.952 1.00 92.62 274 LYS A C 1
ATOM 2082 O O . LYS A 1 274 ? 18.103 34.492 -1.771 1.00 92.62 274 LYS A O 1
ATOM 2087 N N . ASN A 1 275 ? 19.444 36.219 -1.269 1.00 95.69 275 ASN A N 1
ATOM 2088 C CA . ASN A 1 275 ? 19.984 36.441 -2.610 1.00 95.69 275 ASN A CA 1
ATOM 2089 C C . ASN A 1 275 ? 21.497 36.215 -2.588 1.00 95.69 275 ASN A C 1
ATOM 2091 O O . ASN A 1 275 ? 22.205 36.823 -1.785 1.00 95.69 275 ASN A O 1
ATOM 2095 N N . PHE A 1 276 ? 22.002 35.374 -3.480 1.00 95.94 276 PHE A N 1
ATOM 2096 C CA . PHE A 1 276 ? 23.415 35.017 -3.551 1.00 95.94 276 PHE A CA 1
ATOM 2097 C C . PHE A 1 276 ? 23.925 35.116 -4.986 1.00 95.94 276 PHE A C 1
ATOM 2099 O O . PHE A 1 276 ? 23.161 34.981 -5.940 1.00 95.94 276 PHE A O 1
ATOM 2106 N N . SER A 1 277 ? 25.230 35.313 -5.166 1.00 95.31 277 SER A N 1
ATOM 2107 C CA . SER A 1 277 ? 25.861 35.177 -6.478 1.00 95.31 277 SER A CA 1
ATOM 2108 C C . SER A 1 277 ? 27.288 34.675 -6.349 1.00 95.31 277 SER A C 1
ATOM 2110 O O . SER A 1 277 ? 27.994 35.017 -5.404 1.00 95.31 277 SER A O 1
ATOM 2112 N N . THR A 1 278 ? 27.705 33.858 -7.310 1.00 96.50 278 THR A N 1
ATOM 2113 C CA . THR A 1 278 ? 29.073 33.357 -7.417 1.00 96.50 278 THR A CA 1
ATOM 2114 C C . THR A 1 278 ? 29.444 33.121 -8.878 1.00 96.50 278 THR A C 1
ATOM 2116 O O . THR A 1 278 ? 28.571 32.998 -9.740 1.00 96.50 278 THR A O 1
ATOM 2119 N N . THR A 1 279 ? 30.741 33.050 -9.161 1.00 96.81 279 THR A N 1
ATOM 2120 C CA . THR A 1 279 ? 31.256 32.622 -10.465 1.00 96.81 279 THR A CA 1
ATOM 2121 C C . THR A 1 279 ? 31.849 31.231 -10.313 1.00 96.81 279 THR A C 1
ATOM 2123 O O . THR A 1 279 ? 32.828 31.049 -9.591 1.00 96.81 279 THR A O 1
ATOM 2126 N N . LEU A 1 280 ? 31.264 30.260 -11.006 1.00 94.62 280 LEU A N 1
ATOM 2127 C CA . LEU A 1 280 ? 31.714 28.872 -11.016 1.00 94.62 280 LEU A CA 1
ATOM 2128 C C . LEU A 1 280 ? 32.628 28.644 -12.215 1.00 94.62 280 LEU A C 1
ATOM 2130 O O . LEU A 1 280 ? 32.287 29.020 -13.336 1.00 94.62 280 LEU A O 1
ATOM 2134 N N . LYS A 1 281 ? 33.774 28.003 -11.994 1.00 96.25 281 LYS A N 1
ATOM 2135 C CA . LYS A 1 281 ? 34.634 27.482 -13.068 1.00 96.25 281 LYS A CA 1
ATOM 2136 C C . LYS A 1 281 ? 33.969 26.250 -13.717 1.00 96.25 281 LYS A C 1
ATOM 2138 O O . LYS A 1 281 ? 33.026 25.717 -13.125 1.00 96.25 281 LYS A O 1
ATOM 2143 N N . PRO A 1 282 ? 34.414 25.801 -14.903 1.00 91.06 282 PRO A N 1
ATOM 2144 C CA . PRO A 1 282 ? 33.974 24.521 -15.463 1.00 91.06 282 PRO A CA 1
ATOM 2145 C C . PRO A 1 282 ? 34.147 23.380 -14.453 1.00 91.06 282 PRO A C 1
ATOM 2147 O O . PRO A 1 282 ? 35.139 23.373 -13.722 1.00 91.06 282 PRO A O 1
ATOM 2150 N N . ASP A 1 283 ? 33.176 22.466 -14.402 1.00 83.19 283 ASP A N 1
ATOM 2151 C CA . ASP A 1 283 ? 33.153 21.282 -13.526 1.00 83.19 283 ASP A CA 1
ATOM 2152 C C . ASP A 1 283 ? 33.426 21.569 -12.038 1.00 83.19 283 ASP A C 1
ATOM 2154 O O . ASP A 1 283 ? 34.025 20.765 -11.324 1.00 83.19 283 ASP A O 1
ATOM 2158 N N . SER A 1 284 ? 32.972 22.728 -11.554 1.00 89.69 284 SER A N 1
ATOM 2159 C CA . SER A 1 284 ? 33.085 23.131 -10.148 1.00 89.69 284 SER A CA 1
ATOM 2160 C C . SER A 1 284 ? 31.724 23.420 -9.527 1.00 89.69 284 SER A C 1
ATOM 2162 O O . SER A 1 284 ? 30.744 23.687 -10.228 1.00 89.69 284 SER A O 1
ATOM 2164 N N . ASP A 1 285 ? 31.674 23.401 -8.201 1.00 88.56 285 ASP A N 1
ATOM 2165 C CA . ASP A 1 285 ? 30.473 23.660 -7.423 1.00 88.56 285 ASP A CA 1
ATOM 2166 C C . ASP A 1 285 ? 30.685 24.733 -6.352 1.00 88.56 285 ASP A C 1
ATOM 2168 O O . ASP A 1 285 ? 31.804 25.105 -5.988 1.00 88.56 285 ASP A O 1
ATOM 2172 N N . HIS A 1 286 ? 29.571 25.261 -5.856 1.00 94.31 286 HIS A N 1
ATOM 2173 C CA . HIS A 1 286 ? 29.549 26.119 -4.685 1.00 94.31 286 HIS A CA 1
ATOM 2174 C C . HIS A 1 286 ? 28.320 25.820 -3.834 1.00 94.31 286 HIS A C 1
ATOM 2176 O O . HIS A 1 286 ? 27.217 25.632 -4.346 1.00 94.31 286 HIS A O 1
ATOM 2182 N N . THR A 1 287 ? 28.502 25.815 -2.514 1.00 94.62 287 THR A N 1
ATOM 2183 C CA . THR A 1 287 ? 27.413 25.594 -1.559 1.00 94.62 287 THR A CA 1
ATOM 2184 C C . THR A 1 287 ? 26.963 26.918 -0.955 1.00 94.62 287 THR A C 1
ATOM 2186 O O . THR A 1 287 ? 27.680 27.507 -0.145 1.00 94.62 287 THR A O 1
ATOM 2189 N N . PHE A 1 288 ? 25.744 27.347 -1.276 1.00 95.50 288 PHE A N 1
ATOM 2190 C CA . PHE A 1 288 ? 25.075 28.427 -0.553 1.00 95.50 288 PHE A CA 1
ATOM 2191 C C . PHE A 1 288 ? 24.408 27.867 0.702 1.00 95.50 288 PHE A C 1
ATOM 2193 O O . PHE A 1 288 ? 23.787 26.807 0.664 1.00 95.50 288 PHE A O 1
ATOM 2200 N N . ARG A 1 289 ? 24.536 28.564 1.832 1.00 95.81 289 ARG A N 1
ATOM 2201 C CA . ARG A 1 289 ? 23.888 28.183 3.093 1.00 95.81 289 ARG A CA 1
ATOM 2202 C C . ARG A 1 289 ? 22.759 29.158 3.382 1.00 95.81 289 ARG A C 1
ATOM 2204 O O . ARG A 1 289 ? 23.010 30.352 3.508 1.00 95.81 289 ARG A O 1
ATOM 2211 N N . ILE A 1 290 ? 21.536 28.640 3.459 1.00 95.94 290 ILE A N 1
ATOM 2212 C CA . ILE A 1 290 ? 20.318 29.438 3.615 1.00 95.94 290 ILE A CA 1
ATOM 2213 C C . ILE A 1 290 ? 19.637 29.003 4.904 1.00 95.94 290 ILE A C 1
ATOM 2215 O O . ILE A 1 290 ? 19.358 27.817 5.084 1.00 95.94 290 ILE A O 1
ATOM 2219 N N . SER A 1 291 ? 19.396 29.945 5.809 1.00 96.50 291 SER A N 1
ATOM 2220 C CA . SER A 1 291 ? 18.772 29.645 7.094 1.00 96.50 291 SER A CA 1
ATOM 2221 C C . SER A 1 291 ? 17.260 29.816 7.008 1.00 96.50 291 SER A C 1
ATOM 2223 O O . SER A 1 291 ? 16.775 30.817 6.482 1.00 96.50 291 SER A O 1
ATOM 2225 N N . PHE A 1 292 ? 16.522 28.841 7.529 1.00 96.50 292 PHE A N 1
ATOM 2226 C CA . PHE A 1 292 ? 15.065 28.837 7.572 1.00 96.50 292 PHE A CA 1
ATOM 2227 C C . PHE A 1 292 ? 14.571 28.621 9.005 1.00 96.50 292 PHE A C 1
ATOM 2229 O O . PHE A 1 292 ? 15.203 27.889 9.764 1.00 96.50 292 PHE A O 1
ATOM 2236 N N . GLU A 1 293 ? 13.431 29.211 9.349 1.00 96.62 293 GLU A N 1
ATOM 2237 C CA . GLU A 1 293 ? 12.713 28.983 10.606 1.00 96.62 293 GLU A CA 1
ATOM 2238 C C . GLU A 1 293 ? 11.278 28.538 10.303 1.00 96.62 293 GLU A C 1
ATOM 2240 O O . GLU A 1 293 ? 10.589 29.173 9.498 1.00 96.62 293 GLU A O 1
ATOM 2245 N N . GLY A 1 294 ? 10.834 27.445 10.926 1.00 94.19 294 GLY A N 1
ATOM 2246 C CA . GLY A 1 294 ? 9.425 27.050 10.916 1.00 94.19 294 GLY A CA 1
ATOM 2247 C C . GLY A 1 294 ? 8.664 27.838 11.978 1.00 94.19 294 GLY A C 1
ATOM 2248 O O . GLY A 1 294 ? 9.036 27.779 13.143 1.00 94.19 294 GLY A O 1
ATOM 2249 N N . THR A 1 295 ? 7.614 28.572 11.615 1.00 91.50 295 THR A N 1
ATOM 2250 C CA . THR A 1 295 ? 6.937 29.482 12.562 1.00 91.50 295 THR A CA 1
ATOM 2251 C C . THR A 1 295 ? 5.680 28.885 13.179 1.00 91.50 295 THR A C 1
ATOM 2253 O O . THR A 1 295 ? 5.490 28.947 14.388 1.00 91.50 295 THR A O 1
ATOM 2256 N N . GLU A 1 296 ? 4.833 28.272 12.359 1.00 88.38 296 GLU A N 1
ATOM 2257 C CA . GLU A 1 296 ? 3.519 27.749 12.743 1.00 88.38 296 GLU A CA 1
ATOM 2258 C C . GLU A 1 296 ? 3.289 26.360 12.143 1.00 88.38 296 GLU A C 1
ATOM 2260 O O . GLU A 1 296 ? 4.066 25.876 11.323 1.00 88.38 296 GLU A O 1
ATOM 2265 N N . THR A 1 297 ? 2.213 25.687 12.547 1.00 85.50 297 THR A N 1
ATOM 2266 C CA . THR A 1 297 ? 1.860 24.391 11.958 1.00 85.50 297 THR A CA 1
ATOM 2267 C C . THR A 1 297 ? 1.242 24.579 10.575 1.00 85.50 297 THR A C 1
ATOM 2269 O O . THR A 1 297 ? 0.295 25.341 10.417 1.00 85.50 297 THR A O 1
ATOM 2272 N N . GLY A 1 298 ? 1.723 23.839 9.576 1.00 84.88 298 GLY A N 1
ATOM 2273 C CA . GLY A 1 298 ? 1.142 23.847 8.236 1.00 84.88 298 GLY A CA 1
ATOM 2274 C C . GLY A 1 298 ? 2.065 23.301 7.151 1.00 84.88 298 GLY A C 1
ATOM 2275 O O . GLY A 1 298 ? 3.219 22.936 7.388 1.00 84.88 298 GLY A O 1
ATOM 2276 N N . ALA A 1 299 ? 1.537 23.237 5.930 1.00 87.50 299 ALA A N 1
ATOM 2277 C CA . ALA A 1 299 ? 2.325 22.922 4.746 1.00 87.50 299 ALA A CA 1
ATOM 2278 C C . ALA A 1 299 ? 3.106 24.166 4.306 1.00 87.50 299 ALA A C 1
ATOM 2280 O O . ALA A 1 299 ? 2.514 25.216 4.053 1.00 87.50 299 ALA A O 1
ATOM 2281 N N . ALA A 1 300 ? 4.427 24.044 4.203 1.00 92.12 300 ALA A N 1
ATOM 2282 C CA . ALA A 1 300 ? 5.296 25.100 3.711 1.00 92.12 300 ALA A CA 1
ATOM 2283 C C . ALA A 1 300 ? 6.057 24.654 2.460 1.00 92.12 300 ALA A C 1
ATOM 2285 O O . ALA A 1 300 ? 6.171 23.461 2.164 1.00 92.12 300 ALA A O 1
ATOM 2286 N N . SER A 1 301 ? 6.617 25.614 1.729 1.00 93.62 301 SER A N 1
ATOM 2287 C CA . SER A 1 301 ? 7.547 25.325 0.640 1.00 93.62 301 SER A CA 1
ATOM 2288 C C . SER A 1 301 ? 8.725 26.292 0.639 1.00 93.62 301 SER A C 1
ATOM 2290 O O . SER A 1 301 ? 8.600 27.438 1.071 1.00 93.62 301 SER A O 1
ATOM 2292 N N . ALA A 1 302 ? 9.866 25.825 0.140 1.00 94.94 302 ALA A N 1
ATOM 2293 C CA . ALA A 1 302 ? 11.013 26.659 -0.186 1.00 94.94 302 ALA A CA 1
ATOM 2294 C C . ALA A 1 302 ? 11.304 26.544 -1.684 1.00 94.94 302 ALA A C 1
ATOM 2296 O O . ALA A 1 302 ? 11.421 25.445 -2.232 1.00 94.94 302 ALA A O 1
ATOM 2297 N N . SER A 1 303 ? 11.410 27.690 -2.343 1.00 94.88 303 SER A N 1
ATOM 2298 C CA . SER A 1 303 ? 11.733 27.820 -3.757 1.00 94.88 303 SER A CA 1
ATOM 2299 C C . SER A 1 303 ? 13.129 28.404 -3.925 1.00 94.88 303 SER A C 1
ATOM 2301 O O . SER A 1 303 ? 13.456 29.420 -3.326 1.00 94.88 303 SER A O 1
ATOM 2303 N N . PHE A 1 304 ? 13.930 27.791 -4.788 1.00 94.31 304 PHE A N 1
ATOM 2304 C CA . PHE A 1 304 ? 15.290 28.201 -5.114 1.00 94.31 304 PHE A CA 1
ATOM 2305 C C . PHE A 1 304 ? 15.338 28.521 -6.607 1.00 94.31 304 PHE A C 1
ATOM 2307 O O . PHE A 1 304 ? 15.120 27.641 -7.439 1.00 94.31 304 PHE A O 1
ATOM 2314 N N . THR A 1 305 ? 15.571 29.785 -6.951 1.00 95.75 305 THR A N 1
ATOM 2315 C CA . THR A 1 305 ? 15.610 30.277 -8.332 1.00 95.75 305 THR A CA 1
ATOM 2316 C C . THR A 1 305 ? 17.042 30.628 -8.706 1.00 95.75 305 THR A C 1
ATOM 2318 O O . THR A 1 305 ? 17.562 31.655 -8.273 1.00 95.75 305 THR A O 1
ATOM 2321 N N . ALA A 1 306 ? 17.687 29.787 -9.510 1.00 94.31 306 ALA A N 1
ATOM 2322 C CA . ALA A 1 306 ? 18.996 30.076 -10.080 1.00 94.31 306 ALA A CA 1
ATOM 2323 C C . ALA A 1 306 ? 18.857 30.758 -11.444 1.00 94.31 306 ALA A C 1
ATOM 2325 O O . ALA A 1 306 ? 18.026 30.360 -12.260 1.00 94.31 306 ALA A O 1
ATOM 2326 N N . ARG A 1 307 ? 19.691 31.766 -11.706 1.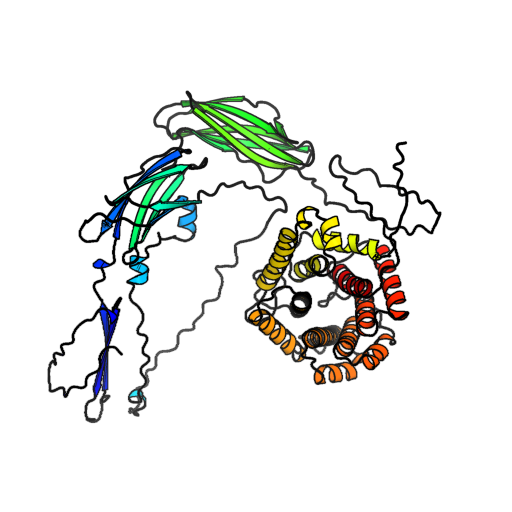00 95.50 307 ARG A N 1
ATOM 2327 C CA . ARG A 1 307 ? 19.791 32.444 -13.007 1.00 95.50 307 ARG A CA 1
ATOM 2328 C C . ARG A 1 307 ? 21.234 32.496 -13.479 1.00 95.50 307 ARG A C 1
ATOM 2330 O O . ARG A 1 307 ? 22.131 32.786 -12.685 1.00 95.50 307 ARG A O 1
ATOM 2337 N N . TRP A 1 308 ? 21.437 32.243 -14.767 1.00 94.19 308 TRP A N 1
ATOM 2338 C CA . TRP A 1 308 ? 22.727 32.361 -15.440 1.00 94.19 308 TRP A CA 1
ATOM 2339 C C . TRP A 1 308 ? 22.511 32.733 -16.910 1.00 94.19 308 TRP A C 1
ATOM 2341 O O . TRP A 1 308 ? 21.732 32.099 -17.617 1.00 94.19 308 TRP A O 1
ATOM 2351 N N . GLY A 1 309 ? 23.167 33.795 -17.386 1.00 89.62 309 GLY A N 1
ATOM 2352 C CA . GLY A 1 309 ? 22.872 34.337 -18.718 1.00 89.62 309 GLY A CA 1
ATOM 2353 C C . GLY A 1 309 ? 21.381 34.679 -18.870 1.00 89.62 309 GLY A C 1
ATOM 2354 O O . GLY A 1 309 ? 20.848 35.456 -18.081 1.00 89.62 309 GLY A O 1
ATOM 2355 N N . SER A 1 310 ? 20.717 34.087 -19.868 1.00 88.38 310 SER A N 1
ATOM 2356 C CA . SER A 1 310 ? 19.267 34.193 -20.106 1.00 88.38 310 SER A CA 1
ATOM 2357 C C . SER A 1 310 ? 18.450 33.026 -19.533 1.00 88.38 310 SER A C 1
ATOM 2359 O O . SER A 1 310 ? 17.232 33.000 -19.691 1.00 88.38 310 SER A O 1
ATOM 2361 N N . GLU A 1 311 ? 19.102 32.036 -18.927 1.00 89.31 311 GLU A N 1
ATOM 2362 C CA . GLU A 1 311 ? 18.470 30.814 -18.428 1.00 89.31 311 GLU A CA 1
ATOM 2363 C C . GLU A 1 311 ? 18.045 30.984 -16.961 1.00 89.31 311 GLU A C 1
ATOM 2365 O O . GLU A 1 311 ? 18.695 31.678 -16.166 1.00 89.31 311 GLU A O 1
ATOM 2370 N N . VAL A 1 312 ? 16.937 30.334 -16.599 1.00 90.38 312 VAL A N 1
ATOM 2371 C CA . VAL A 1 312 ? 16.363 30.353 -15.249 1.00 90.38 312 VAL A CA 1
ATOM 2372 C C . VAL A 1 312 ? 15.941 28.938 -14.866 1.00 90.38 312 VAL A C 1
ATOM 2374 O O . VAL A 1 312 ? 15.240 28.272 -15.623 1.00 90.38 312 VAL A O 1
ATOM 2377 N N . LEU A 1 313 ? 16.323 28.499 -13.667 1.00 87.62 313 LEU A N 1
ATOM 2378 C CA . LEU A 1 313 ? 15.879 27.244 -13.059 1.00 87.62 313 LEU A CA 1
ATOM 2379 C C . LEU A 1 313 ? 15.206 27.544 -11.723 1.00 87.62 313 LEU A C 1
ATOM 2381 O O . LEU A 1 313 ? 15.819 28.165 -10.858 1.00 87.62 313 LEU A O 1
ATOM 2385 N N . LYS A 1 314 ? 13.968 27.076 -11.540 1.00 90.38 314 LYS A N 1
ATOM 2386 C CA . LYS A 1 314 ? 13.246 27.162 -10.266 1.00 90.38 314 LYS A CA 1
ATOM 2387 C C . LYS A 1 314 ? 12.991 25.764 -9.708 1.00 90.38 314 LYS A C 1
ATOM 2389 O O . LYS A 1 314 ? 12.241 24.989 -10.297 1.00 90.38 314 LYS A O 1
ATOM 2394 N N . THR A 1 315 ? 13.555 25.488 -8.538 1.00 86.88 315 THR A N 1
ATOM 2395 C CA . THR A 1 315 ? 13.328 24.255 -7.778 1.00 86.88 315 THR A CA 1
ATOM 2396 C C . THR A 1 315 ? 12.492 24.578 -6.549 1.00 86.88 315 THR A C 1
ATOM 2398 O O . THR A 1 315 ? 12.933 25.340 -5.695 1.00 86.88 315 THR A O 1
ATOM 2401 N N . THR A 1 316 ? 11.295 24.001 -6.438 1.00 89.94 316 THR A N 1
ATOM 2402 C CA . THR A 1 316 ? 10.423 24.160 -5.264 1.00 89.94 316 THR A CA 1
ATOM 2403 C C . THR A 1 316 ? 10.318 22.837 -4.522 1.00 89.94 316 THR A C 1
ATOM 2405 O O . THR A 1 316 ? 9.994 21.811 -5.120 1.00 89.94 316 THR A O 1
ATOM 2408 N N . LEU A 1 317 ? 10.590 22.869 -3.220 1.00 88.25 317 LEU A N 1
ATOM 2409 C CA . LEU A 1 317 ? 10.485 21.728 -2.322 1.00 88.25 317 LEU A CA 1
ATOM 2410 C C . LEU A 1 317 ? 9.449 22.015 -1.238 1.00 88.25 317 LEU A C 1
ATOM 2412 O O . LEU A 1 317 ? 9.529 23.032 -0.552 1.00 88.25 317 LEU A O 1
ATOM 2416 N N . GLU A 1 318 ? 8.507 21.095 -1.062 1.00 90.06 318 GLU A N 1
ATOM 2417 C CA . GLU A 1 318 ? 7.547 21.131 0.040 1.00 90.06 318 GLU A CA 1
ATOM 2418 C C . GLU A 1 318 ? 8.163 20.553 1.318 1.00 90.06 318 GLU A C 1
ATOM 2420 O O . GLU A 1 318 ? 8.886 19.549 1.287 1.00 90.06 318 GLU A O 1
ATOM 2425 N N . ILE A 1 319 ? 7.857 21.184 2.449 1.00 90.25 319 ILE A N 1
ATOM 2426 C CA . ILE A 1 319 ? 8.274 20.755 3.780 1.00 90.25 319 ILE A CA 1
ATOM 2427 C C . ILE A 1 319 ? 7.135 20.990 4.785 1.00 90.25 319 ILE A C 1
ATOM 2429 O O . ILE A 1 319 ? 6.642 22.110 4.912 1.00 90.25 319 ILE A O 1
ATOM 2433 N N . PRO A 1 320 ? 6.684 19.956 5.513 1.00 89.75 320 PRO A N 1
ATOM 2434 C CA . PRO A 1 320 ? 5.692 20.145 6.559 1.00 89.75 320 PRO A CA 1
ATOM 2435 C C . PRO A 1 320 ? 6.327 20.734 7.819 1.00 89.75 320 PRO A C 1
ATOM 2437 O O . PRO A 1 320 ? 7.343 20.226 8.306 1.00 89.75 320 PRO A O 1
ATOM 2440 N N . VAL A 1 321 ? 5.675 21.749 8.382 1.00 89.62 321 VAL A N 1
ATOM 2441 C CA . VAL A 1 321 ? 5.926 22.218 9.745 1.00 89.62 321 VAL A CA 1
ATOM 2442 C C . VAL A 1 321 ? 4.834 21.630 10.633 1.00 89.62 321 VAL A C 1
ATOM 2444 O O . VAL A 1 321 ? 3.650 21.906 10.444 1.00 89.62 321 VAL A O 1
ATOM 2447 N N . ARG A 1 322 ? 5.204 20.738 11.551 1.00 86.06 322 ARG A N 1
ATOM 2448 C CA . ARG A 1 322 ? 4.264 19.935 12.345 1.00 86.06 322 ARG A CA 1
ATOM 2449 C C . ARG A 1 322 ? 4.574 20.038 13.839 1.00 86.06 322 ARG A C 1
ATOM 2451 O O . ARG A 1 322 ? 5.745 20.135 14.190 1.00 86.06 322 ARG A O 1
ATOM 2458 N N . PRO A 1 323 ? 3.576 19.944 14.731 1.00 81.25 323 PRO A N 1
ATOM 2459 C CA . PRO A 1 323 ? 3.823 19.975 16.167 1.00 81.25 323 PRO A CA 1
ATOM 2460 C C . PRO A 1 323 ? 4.830 18.904 16.608 1.00 81.25 323 PRO A C 1
ATOM 2462 O O . PRO A 1 323 ? 4.785 17.763 16.140 1.00 81.25 323 PRO A O 1
ATOM 2465 N N . ALA A 1 324 ? 5.706 19.265 17.550 1.00 79.94 324 ALA A N 1
ATOM 2466 C CA . ALA A 1 324 ? 6.578 18.316 18.251 1.00 79.94 324 ALA A CA 1
ATOM 2467 C C . ALA A 1 324 ? 5.810 17.463 19.283 1.00 79.94 324 ALA A C 1
ATOM 2469 O O . ALA A 1 324 ? 6.333 16.477 19.800 1.00 79.94 324 ALA A O 1
ATOM 2470 N N . SER A 1 325 ? 4.561 17.833 19.568 1.00 75.94 325 SER A N 1
ATOM 2471 C CA . SER A 1 325 ? 3.665 17.150 20.498 1.00 75.94 325 SER A CA 1
ATOM 2472 C C . SER A 1 325 ? 2.669 16.245 19.761 1.00 75.94 325 SER A C 1
ATOM 2474 O O . SER A 1 325 ? 2.310 16.523 18.612 1.00 75.94 325 SER A O 1
ATOM 2476 N N . PRO A 1 326 ? 2.195 15.157 20.394 1.00 69.19 326 PRO A N 1
ATOM 2477 C CA . PRO A 1 326 ? 1.148 14.321 19.818 1.00 69.19 326 PRO A CA 1
ATOM 2478 C C . PRO A 1 326 ? -0.175 15.088 19.703 1.00 69.19 326 PRO A C 1
ATOM 2480 O O . PRO A 1 326 ? -0.453 16.005 20.476 1.00 69.19 326 PRO A O 1
ATOM 2483 N N . LYS A 1 327 ? -1.026 14.668 18.761 1.00 68.75 327 LYS A N 1
ATOM 2484 C CA . LYS A 1 327 ? -2.406 15.153 18.677 1.00 68.75 327 LYS A CA 1
ATOM 2485 C C . LYS A 1 327 ? -3.171 14.694 19.917 1.00 68.75 327 LYS A C 1
ATOM 2487 O O . LYS A 1 327 ? -3.241 13.498 20.190 1.00 68.75 327 LYS A O 1
ATOM 2492 N N . ILE A 1 328 ? -3.781 15.639 20.620 1.00 68.12 328 ILE A N 1
ATOM 2493 C CA . ILE A 1 328 ? -4.721 15.359 21.703 1.00 68.12 328 ILE A CA 1
ATOM 2494 C C . ILE A 1 328 ? -6.129 15.474 21.121 1.00 68.12 328 ILE A C 1
ATOM 2496 O O . ILE A 1 328 ? -6.420 16.392 20.358 1.00 68.12 328 ILE A O 1
ATOM 2500 N N . THR A 1 329 ? -6.982 14.502 21.429 1.00 65.38 329 THR A N 1
ATOM 2501 C CA . THR A 1 329 ? -8.407 14.546 21.092 1.00 65.38 329 THR A CA 1
ATOM 2502 C C . THR A 1 329 ? -9.178 14.446 22.390 1.00 65.38 329 THR A C 1
ATOM 2504 O O . THR A 1 329 ? -9.006 13.479 23.129 1.00 65.38 329 THR A O 1
ATOM 2507 N N . GLU A 1 330 ? -10.007 15.446 22.660 1.00 68.88 330 GLU A N 1
ATOM 2508 C CA . GLU A 1 330 ? -10.981 15.394 23.741 1.00 68.88 330 GLU A CA 1
ATOM 2509 C C . GLU A 1 330 ? -12.369 15.199 23.146 1.00 68.88 330 GLU A C 1
ATOM 2511 O O . GLU A 1 330 ? -12.697 15.737 22.086 1.00 68.88 330 GLU A O 1
ATOM 2516 N N . SER A 1 331 ? -13.172 14.377 23.808 1.00 64.69 331 SER A N 1
ATOM 2517 C CA . SER A 1 331 ? -14.522 14.046 23.370 1.00 64.69 331 SER A CA 1
ATOM 2518 C C . SER A 1 331 ? -15.456 14.212 24.556 1.00 64.69 331 SER A C 1
ATOM 2520 O O . SER A 1 331 ? -15.167 13.748 25.658 1.00 64.69 331 SER A O 1
ATOM 2522 N N . LEU A 1 332 ? -16.559 14.922 24.333 1.00 68.94 332 LEU A N 1
ATOM 2523 C CA . LEU A 1 332 ? -17.597 15.151 25.327 1.00 68.94 332 LEU A CA 1
ATOM 2524 C C . LEU A 1 332 ? -18.919 14.646 24.759 1.00 68.94 332 LEU A C 1
ATOM 2526 O O . LEU A 1 332 ? -19.308 15.025 23.657 1.00 68.94 332 LEU A O 1
ATOM 2530 N N . SER A 1 333 ? -19.623 13.826 25.536 1.00 68.06 333 SER A N 1
ATOM 2531 C CA . SER A 1 333 ? -20.947 13.325 25.182 1.00 68.06 333 SER A CA 1
ATOM 2532 C C . SER A 1 333 ? -21.924 13.591 26.321 1.00 68.06 333 SER A C 1
ATOM 2534 O O . SER A 1 333 ? -21.723 13.126 27.442 1.00 68.06 333 SER A O 1
ATOM 2536 N N . GLU A 1 334 ? -22.993 14.325 26.025 1.00 70.12 334 GLU A N 1
ATOM 2537 C CA . GLU A 1 334 ? -24.053 14.690 26.968 1.00 70.12 334 GLU A CA 1
ATOM 2538 C C . GLU A 1 334 ? -25.413 14.253 26.409 1.00 70.12 334 GLU A C 1
ATOM 2540 O O . GLU A 1 334 ? -25.622 14.235 25.196 1.00 70.12 334 GLU A O 1
ATOM 2545 N N . ILE A 1 335 ? -26.340 13.886 27.298 1.00 72.19 335 ILE A N 1
ATOM 2546 C CA . ILE A 1 335 ? -27.749 13.659 26.948 1.00 72.19 335 ILE A CA 1
ATOM 2547 C C . ILE A 1 335 ? -28.520 14.900 27.385 1.00 72.19 335 ILE A C 1
ATOM 2549 O O . ILE A 1 335 ? -28.378 15.346 28.525 1.00 72.19 335 ILE A O 1
ATOM 2553 N N . ILE A 1 336 ? -29.315 15.456 26.475 1.00 76.44 336 ILE A N 1
ATOM 2554 C CA . ILE A 1 336 ? -30.160 16.619 26.734 1.00 76.44 336 ILE A CA 1
ATOM 2555 C C . ILE A 1 336 ? -31.609 16.138 26.715 1.00 76.44 336 ILE A C 1
ATOM 2557 O O . ILE A 1 336 ? -32.099 15.702 25.675 1.00 76.44 336 ILE A O 1
ATOM 2561 N N . ASP A 1 337 ? -32.276 16.183 27.869 1.00 76.94 337 ASP A N 1
ATOM 2562 C CA . ASP A 1 337 ? -33.697 15.841 27.954 1.00 76.94 337 ASP A CA 1
ATOM 2563 C C . ASP A 1 337 ? -34.554 16.854 27.170 1.00 76.94 337 ASP A C 1
ATOM 2565 O O . ASP A 1 337 ? -34.172 18.027 27.061 1.00 76.94 337 ASP A O 1
ATOM 2569 N N . PRO A 1 338 ? -35.734 16.450 26.660 1.00 76.94 338 PRO A N 1
ATOM 2570 C CA . PRO A 1 338 ? -36.633 17.351 25.947 1.00 76.94 338 PRO A CA 1
ATOM 2571 C C . PRO A 1 338 ? -36.886 18.665 26.705 1.00 76.94 338 PRO A C 1
ATOM 2573 O O . PRO A 1 338 ? -37.234 18.667 27.887 1.00 76.94 338 PRO A O 1
ATOM 2576 N N . GLY A 1 339 ? -36.695 19.795 26.016 1.00 80.81 339 GLY A N 1
ATOM 2577 C CA . GLY A 1 339 ? -36.893 21.139 26.572 1.00 80.81 339 GLY A CA 1
ATOM 2578 C C . GLY A 1 339 ? -35.811 21.615 27.551 1.00 80.81 339 GLY A C 1
ATOM 2579 O O . GLY A 1 339 ? -35.991 22.652 28.189 1.00 80.81 339 GLY A O 1
ATOM 2580 N N . LYS A 1 340 ? -34.699 20.884 27.710 1.00 85.81 340 LYS A N 1
ATOM 2581 C CA . LYS A 1 340 ? -33.548 21.320 28.515 1.00 85.81 340 LYS A CA 1
ATOM 2582 C C . LYS A 1 340 ? -32.464 21.959 27.648 1.00 85.81 340 LYS A C 1
ATOM 2584 O O . LYS A 1 340 ? -32.277 21.603 26.491 1.00 85.81 340 LYS A O 1
ATOM 2589 N N . THR A 1 341 ? -31.696 22.858 28.258 1.00 83.69 341 THR A N 1
ATOM 2590 C CA . THR A 1 341 ? -30.504 23.479 27.661 1.00 83.69 341 THR A CA 1
ATOM 2591 C C . THR A 1 341 ? -29.263 23.018 28.415 1.00 83.69 341 THR A C 1
ATOM 2593 O O . THR A 1 341 ? -29.276 22.923 29.646 1.00 83.69 341 THR A O 1
ATOM 2596 N N . LYS A 1 342 ? -28.173 22.751 27.691 1.00 82.50 342 LYS A N 1
ATOM 2597 C CA . LYS A 1 342 ? -26.887 22.357 28.274 1.00 82.50 342 LYS A CA 1
ATOM 2598 C C . LYS A 1 342 ? -25.759 23.193 27.675 1.00 82.50 342 LYS A C 1
ATOM 2600 O O . LYS A 1 342 ? -25.624 23.271 26.460 1.00 82.50 342 LYS A O 1
ATOM 2605 N N . ASN A 1 343 ? -24.923 23.765 28.538 1.00 83.81 343 ASN A N 1
ATOM 2606 C CA . ASN A 1 343 ? -23.741 24.511 28.115 1.00 83.81 343 ASN A CA 1
ATOM 2607 C C . ASN A 1 343 ? -22.540 23.574 27.985 1.00 83.81 343 ASN A C 1
ATOM 2609 O O . ASN A 1 343 ? -22.146 22.928 28.959 1.00 83.81 343 ASN A O 1
ATOM 2613 N N . ILE A 1 344 ? -21.942 23.542 26.796 1.00 77.00 344 ILE A N 1
ATOM 2614 C CA . ILE A 1 344 ? -20.738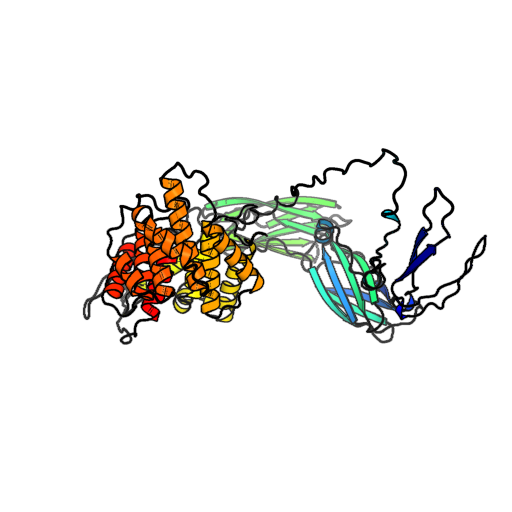 22.765 26.497 1.00 77.00 344 ILE A CA 1
ATOM 2615 C C . ILE A 1 344 ? -19.536 23.711 26.505 1.00 77.00 344 ILE A C 1
ATOM 2617 O O . ILE A 1 344 ? -19.483 24.666 25.732 1.00 77.00 344 ILE A O 1
ATOM 2621 N N . LYS A 1 345 ? -18.563 23.456 27.386 1.00 80.00 345 LYS A N 1
ATOM 2622 C CA . LYS A 1 345 ? -17.301 24.207 27.419 1.00 80.00 345 LYS A CA 1
ATOM 2623 C C . LYS A 1 345 ? -16.263 23.502 26.557 1.00 80.00 345 LYS A C 1
ATOM 2625 O O . LYS A 1 345 ? -15.920 22.357 26.833 1.00 80.00 345 LYS A O 1
ATOM 2630 N N . ILE A 1 346 ? -15.746 24.207 25.555 1.00 76.88 346 ILE A N 1
ATOM 2631 C CA . ILE A 1 346 ? -14.604 23.745 24.765 1.00 76.88 346 ILE A CA 1
ATOM 2632 C C . ILE A 1 346 ? -13.328 24.097 25.548 1.00 76.88 346 ILE A C 1
ATOM 2634 O O . ILE A 1 346 ? -13.163 25.264 25.918 1.00 76.88 346 ILE A O 1
ATOM 2638 N N . PRO A 1 347 ? -12.445 23.127 25.842 1.00 74.56 347 PRO A N 1
ATOM 2639 C CA . PRO A 1 347 ? -11.175 23.396 26.512 1.00 74.56 347 PRO A CA 1
ATOM 2640 C C . PRO A 1 347 ? -10.329 24.402 25.717 1.00 74.56 347 PRO A C 1
ATOM 2642 O O . PRO A 1 347 ? -10.404 24.445 24.490 1.00 74.56 347 PRO A O 1
ATOM 2645 N N . GLY A 1 348 ? -9.524 25.210 26.410 1.00 77.88 348 GLY A N 1
ATOM 2646 C CA . GLY A 1 348 ? -8.577 26.156 25.806 1.00 77.88 348 GLY A CA 1
ATOM 2647 C C . GLY A 1 348 ? -7.125 25.672 25.892 1.00 77.88 348 GLY A C 1
ATOM 2648 O O . GLY A 1 348 ? -6.853 24.607 26.434 1.00 77.88 348 GLY A O 1
ATOM 2649 N N . GLY A 1 349 ? -6.183 26.480 25.394 1.00 79.88 349 GLY A N 1
ATOM 2650 C CA . GLY A 1 349 ? -4.742 26.181 25.466 1.00 79.88 349 GLY A CA 1
ATOM 2651 C C . GLY A 1 349 ? -4.197 25.327 24.314 1.00 79.88 349 GLY A C 1
ATOM 2652 O O . GLY A 1 349 ? -3.081 24.821 24.400 1.00 79.88 349 GLY A O 1
ATOM 2653 N N . TRP A 1 350 ? -4.969 25.165 23.239 1.00 80.81 350 TRP A N 1
ATOM 2654 C CA . TRP A 1 350 ? -4.533 24.474 22.025 1.00 80.81 350 TRP A CA 1
ATOM 2655 C C . TRP A 1 350 ? -3.574 25.333 21.199 1.00 80.81 350 TRP A C 1
ATOM 2657 O O . TRP A 1 350 ? -3.671 26.560 21.204 1.00 80.81 350 TRP A O 1
ATOM 2667 N N . MET A 1 351 ? -2.681 24.687 20.446 1.00 75.19 351 MET A N 1
ATOM 2668 C CA . MET A 1 351 ? -1.825 25.388 19.489 1.00 75.19 351 MET A CA 1
ATOM 2669 C C . MET A 1 351 ? -2.679 26.046 18.398 1.00 75.19 351 MET A C 1
ATOM 2671 O O . MET A 1 351 ? -3.601 25.427 17.853 1.00 75.19 351 MET A O 1
ATOM 2675 N N . GLU A 1 352 ? -2.359 27.292 18.063 1.00 75.38 352 GLU A N 1
ATOM 2676 C CA . GLU A 1 352 ? -3.060 28.048 17.026 1.00 75.38 352 GLU A CA 1
ATOM 2677 C C . GLU A 1 352 ? -3.048 27.294 15.683 1.00 75.38 352 GLU A C 1
ATOM 2679 O O . GLU A 1 352 ? -2.090 26.595 15.348 1.00 75.38 352 GLU A O 1
ATOM 2684 N N . GLY A 1 353 ? -4.171 27.335 14.960 1.00 73.38 353 GLY A N 1
ATOM 2685 C CA . GLY A 1 353 ? -4.355 26.603 13.699 1.00 73.38 353 GLY A CA 1
ATOM 2686 C C . GLY A 1 353 ? -4.529 25.081 13.821 1.00 73.38 353 GLY A C 1
ATOM 2687 O O . GLY A 1 353 ? -4.793 24.426 12.815 1.00 73.38 353 GLY A O 1
ATOM 2688 N N . THR A 1 354 ? -4.419 24.493 15.020 1.00 73.75 354 THR A N 1
ATOM 2689 C CA . THR A 1 354 ? -4.546 23.029 15.210 1.00 73.75 354 THR A CA 1
ATOM 2690 C C . THR A 1 354 ? -5.910 22.571 15.731 1.00 73.75 354 THR A C 1
ATOM 2692 O O . THR A 1 354 ? -6.252 21.389 15.614 1.00 73.75 354 THR A O 1
ATOM 2695 N N . LEU A 1 355 ? -6.702 23.488 16.297 1.00 79.00 355 LEU A N 1
ATOM 2696 C CA . LEU A 1 355 ? -8.014 23.173 16.852 1.00 79.00 355 LEU A CA 1
ATOM 2697 C C . LEU A 1 355 ? -9.008 22.864 15.727 1.00 79.00 355 LEU A C 1
ATOM 2699 O O . LEU A 1 355 ? -9.314 23.710 14.892 1.00 79.00 355 LEU A O 1
ATOM 2703 N N . SER A 1 356 ? -9.553 21.653 15.751 1.00 75.62 356 SER A N 1
ATOM 2704 C CA . SER A 1 356 ? -10.679 21.241 14.916 1.00 75.62 356 SER A CA 1
ATOM 2705 C C . SER A 1 356 ? -11.689 20.505 15.786 1.00 75.62 356 SER A C 1
ATOM 2707 O O . SER A 1 356 ? -11.315 19.750 16.685 1.00 75.62 356 SER A O 1
ATOM 2709 N N . GLY A 1 357 ? -12.974 20.746 15.541 1.00 72.75 357 GLY A N 1
ATOM 2710 C CA . GLY A 1 357 ? -14.061 20.179 16.329 1.00 72.75 357 GLY A CA 1
ATOM 2711 C C . GLY A 1 357 ? -15.216 19.746 15.441 1.00 72.75 357 GLY A C 1
ATOM 2712 O O . GLY A 1 357 ? -15.410 20.270 14.348 1.00 72.75 357 GLY A O 1
ATOM 2713 N N . THR A 1 358 ? -15.985 18.779 15.926 1.00 68.75 358 THR A N 1
ATOM 2714 C CA . THR A 1 358 ? -17.234 18.341 15.302 1.00 68.75 358 THR A CA 1
ATOM 2715 C C . THR A 1 358 ? -18.279 18.273 16.399 1.00 68.75 358 THR A C 1
ATOM 2717 O O . THR A 1 358 ? -18.006 17.715 17.459 1.00 68.75 358 THR A O 1
ATOM 2720 N N . ILE A 1 359 ? -19.458 18.835 16.152 1.00 71.81 359 ILE A N 1
ATOM 2721 C CA . ILE A 1 359 ? -20.622 18.672 17.023 1.00 71.81 359 ILE A CA 1
ATOM 2722 C C . ILE A 1 359 ? -21.602 17.781 16.273 1.00 71.81 359 ILE A C 1
ATOM 2724 O O . ILE A 1 359 ? -21.891 18.034 15.105 1.00 71.81 359 ILE A O 1
ATOM 2728 N N . MET A 1 360 ? -22.100 16.743 16.940 1.00 65.50 360 MET A N 1
ATOM 2729 C CA . MET A 1 360 ? -23.123 15.865 16.389 1.00 65.50 360 MET A CA 1
ATOM 2730 C C . MET A 1 360 ? -24.299 15.779 17.351 1.00 65.50 360 MET A C 1
ATOM 2732 O O . MET A 1 360 ? -24.130 15.559 18.550 1.00 65.50 360 MET A O 1
ATOM 2736 N N . LEU A 1 361 ? -25.495 15.942 16.799 1.00 69.06 361 LEU A N 1
ATOM 2737 C CA . LEU A 1 361 ? -26.760 15.809 17.504 1.00 69.06 361 LEU A CA 1
ATOM 2738 C C . LEU A 1 361 ? -27.440 14.542 16.987 1.00 69.06 361 LEU A C 1
ATOM 2740 O O . LEU A 1 361 ? -27.535 14.340 15.779 1.00 69.06 361 LEU A O 1
ATOM 2744 N N . SER A 1 362 ? -27.877 13.670 17.892 1.00 64.81 362 SER A N 1
ATOM 2745 C CA . SER A 1 362 ? -28.574 12.435 17.531 1.00 64.81 362 SER A CA 1
ATOM 2746 C C . SER A 1 362 ? -29.695 12.153 18.525 1.00 64.81 362 SER A C 1
ATOM 2748 O O . SER A 1 362 ? -29.498 12.279 19.733 1.00 64.81 362 SER A O 1
ATOM 2750 N N . ALA A 1 363 ? -30.856 11.736 18.009 1.00 62.41 363 ALA A N 1
ATOM 2751 C CA . ALA A 1 363 ? -31.966 11.202 18.802 1.00 62.41 363 ALA A CA 1
ATOM 2752 C C . ALA A 1 363 ? -31.640 9.814 19.370 1.00 62.41 363 ALA A C 1
ATOM 2754 O O . ALA A 1 363 ? -32.271 9.365 20.323 1.00 62.41 363 ALA A O 1
ATOM 2755 N N . MET A 1 364 ? -30.656 9.125 18.781 1.00 60.84 364 MET A N 1
ATOM 2756 C CA . MET A 1 364 ? -30.198 7.826 19.244 1.00 60.84 364 MET A CA 1
ATOM 2757 C C . MET A 1 364 ? -28.868 7.953 19.997 1.00 60.84 364 MET A C 1
ATOM 2759 O O . MET A 1 364 ? -28.031 8.791 19.656 1.00 60.84 364 MET A O 1
ATOM 2763 N N . PRO A 1 365 ? -28.567 7.043 20.938 1.00 57.91 365 PRO A N 1
ATOM 2764 C CA . PRO A 1 365 ? -27.258 6.970 21.593 1.00 57.91 365 PRO A CA 1
ATOM 2765 C C . PRO A 1 365 ? -26.058 6.695 20.655 1.00 57.91 365 PRO A C 1
ATOM 2767 O O . PRO A 1 365 ? -24.933 6.538 21.132 1.00 57.91 365 PRO A O 1
ATOM 2770 N N . SER A 1 366 ? -26.273 6.646 19.332 1.00 56.50 366 SER A N 1
ATOM 2771 C CA . SER A 1 366 ? -25.272 6.462 18.273 1.00 56.50 366 SER A CA 1
ATOM 2772 C C . SER A 1 366 ? -24.169 7.525 18.258 1.00 56.50 366 SER A C 1
ATOM 2774 O O . SER A 1 366 ? -23.138 7.303 17.626 1.00 56.50 366 SER A O 1
ATOM 2776 N N . ALA A 1 367 ? -24.318 8.631 18.997 1.00 54.56 367 ALA A N 1
ATOM 2777 C CA . ALA A 1 367 ? -23.295 9.670 19.104 1.00 54.56 367 ALA A CA 1
ATOM 2778 C C . ALA A 1 367 ? -21.913 9.155 19.547 1.00 54.56 367 ALA A C 1
ATOM 2780 O O . ALA A 1 367 ? -20.896 9.612 19.036 1.00 54.56 367 ALA A O 1
ATOM 2781 N N . ASN A 1 368 ? -21.863 8.126 20.400 1.00 63.91 368 ASN A N 1
ATOM 2782 C CA . ASN A 1 368 ? -20.594 7.544 20.856 1.00 63.91 368 ASN A CA 1
ATOM 2783 C C . ASN A 1 368 ? -19.893 6.670 19.802 1.00 63.91 368 ASN A C 1
ATOM 2785 O O . ASN A 1 368 ? -18.722 6.332 19.970 1.00 63.91 368 ASN A O 1
ATOM 2789 N N . LEU A 1 369 ? -20.588 6.253 18.736 1.00 70.44 369 LEU A N 1
ATOM 2790 C CA . LEU A 1 369 ? -19.958 5.465 17.674 1.00 70.44 369 LEU A CA 1
ATOM 2791 C C . LEU A 1 369 ? -18.996 6.302 16.844 1.00 70.44 369 LEU A C 1
ATOM 2793 O O . LEU A 1 369 ? -18.028 5.755 16.324 1.00 70.44 369 LEU A O 1
ATOM 2797 N N . GLN A 1 370 ? -19.219 7.612 16.751 1.00 71.19 370 GLN A N 1
ATOM 2798 C CA . GLN A 1 370 ? -18.317 8.499 16.031 1.00 71.19 370 GLN A CA 1
ATOM 2799 C C . GLN A 1 370 ? -16.949 8.579 16.713 1.00 71.19 370 GLN A C 1
ATOM 2801 O O . GLN A 1 370 ? -15.934 8.514 16.025 1.00 71.19 370 GLN A O 1
ATOM 2806 N N . ASP A 1 371 ? -16.904 8.664 18.044 1.00 72.81 371 ASP A N 1
ATOM 2807 C CA . ASP A 1 371 ? -15.642 8.719 18.792 1.00 72.81 371 ASP A CA 1
ATOM 2808 C C . ASP A 1 371 ? -14.840 7.426 18.613 1.00 72.81 371 ASP A C 1
ATOM 2810 O O . ASP A 1 371 ? -13.648 7.464 18.303 1.00 72.81 371 ASP A O 1
ATOM 2814 N N . ILE A 1 372 ? -15.519 6.275 18.701 1.00 79.81 372 ILE A N 1
ATOM 2815 C CA . ILE A 1 372 ? -14.918 4.966 18.425 1.00 79.81 372 ILE A CA 1
ATOM 2816 C C . ILE A 1 372 ? -14.423 4.899 16.974 1.00 79.81 372 ILE A C 1
ATOM 2818 O O . ILE A 1 372 ? -13.284 4.504 16.725 1.00 79.81 372 ILE A O 1
ATOM 2822 N N . ALA A 1 373 ? -15.256 5.290 16.006 1.00 79.62 373 ALA A N 1
ATOM 2823 C CA . ALA A 1 373 ? -14.893 5.273 14.595 1.00 79.62 373 ALA A CA 1
ATOM 2824 C C . ALA A 1 373 ? -13.685 6.176 14.323 1.00 79.62 373 ALA A C 1
ATOM 2826 O O . ALA A 1 373 ? -12.756 5.738 13.656 1.00 79.62 373 ALA A O 1
ATOM 2827 N N . ARG A 1 374 ? -13.652 7.386 14.892 1.00 74.44 374 ARG A N 1
ATOM 2828 C CA . ARG A 1 374 ? -12.559 8.356 14.743 1.00 74.44 374 ARG A CA 1
ATOM 2829 C C . ARG A 1 374 ? -11.267 7.825 15.340 1.00 74.44 374 ARG A C 1
ATOM 2831 O O . ARG A 1 374 ? -10.225 7.905 14.694 1.00 74.44 374 ARG A O 1
ATOM 2838 N N . PHE A 1 375 ? -11.332 7.268 16.546 1.00 78.50 375 PHE A N 1
ATOM 2839 C CA . PHE A 1 375 ? -10.191 6.618 17.182 1.00 78.50 375 PHE A CA 1
ATOM 2840 C C . PHE A 1 375 ? -9.621 5.498 16.302 1.00 78.50 375 PHE A C 1
ATOM 2842 O O . PHE A 1 375 ? -8.416 5.457 16.061 1.00 78.50 375 PHE A O 1
ATOM 2849 N N . LEU A 1 376 ? -10.483 4.632 15.764 1.00 81.75 376 LEU A N 1
ATOM 2850 C CA . LEU A 1 376 ? -10.074 3.507 14.928 1.00 81.75 376 LEU A CA 1
ATOM 2851 C C . LEU A 1 376 ? -9.543 3.940 13.551 1.00 81.75 376 LEU A C 1
ATOM 2853 O O . LEU A 1 376 ? -8.541 3.396 13.093 1.00 81.75 376 LEU A O 1
ATOM 2857 N N . THR A 1 377 ? -10.172 4.905 12.873 1.00 73.88 377 THR A N 1
ATOM 2858 C CA . THR A 1 377 ? -9.770 5.316 11.515 1.00 73.88 377 THR A CA 1
ATOM 2859 C C . THR A 1 377 ? -8.505 6.169 11.497 1.00 73.88 377 THR A C 1
ATOM 2861 O O . THR A 1 377 ? -7.755 6.094 10.524 1.00 73.88 377 THR A O 1
ATOM 2864 N N . THR A 1 378 ? -8.239 6.933 12.562 1.00 67.12 378 THR A N 1
ATOM 2865 C CA . THR A 1 378 ? -7.059 7.813 12.677 1.00 67.12 378 THR A CA 1
ATOM 2866 C C . THR A 1 378 ? -5.861 7.166 13.374 1.00 67.12 378 THR A C 1
ATOM 2868 O O . THR A 1 378 ? -4.813 7.802 13.510 1.00 67.12 378 THR A O 1
ATOM 2871 N N . TYR A 1 379 ? -5.980 5.904 13.797 1.00 69.25 379 TYR A N 1
ATOM 2872 C CA . TYR A 1 379 ? -4.900 5.194 14.471 1.00 69.25 379 TYR A CA 1
ATOM 2873 C C . TYR A 1 379 ? -3.686 5.020 13.529 1.00 69.25 379 TYR A C 1
ATOM 2875 O O . TYR A 1 379 ? -3.829 4.452 12.445 1.00 69.25 379 TYR A O 1
ATOM 2883 N N . PRO A 1 380 ? -2.480 5.492 13.904 1.00 57.19 380 PRO A N 1
ATOM 2884 C CA . PRO A 1 380 ? -1.378 5.680 12.954 1.00 57.19 380 PRO A CA 1
ATOM 2885 C C . PRO A 1 380 ? -0.561 4.410 12.679 1.00 57.19 380 PRO A C 1
ATOM 2887 O O . PRO A 1 380 ? 0.338 4.422 11.837 1.00 57.19 380 PRO A O 1
ATOM 2890 N N . HIS A 1 381 ? -0.821 3.327 13.410 1.00 69.44 381 HIS A N 1
ATOM 2891 C CA . HIS A 1 381 ? -0.037 2.099 13.332 1.00 69.44 381 HIS A CA 1
ATOM 2892 C C . HIS A 1 381 ? -0.753 1.017 12.516 1.00 69.44 381 HIS A C 1
ATOM 2894 O O . HIS A 1 381 ? -1.958 1.069 12.278 1.00 69.44 381 HIS A O 1
ATOM 2900 N N . GLY A 1 382 ? 0.025 0.057 12.016 1.00 73.75 382 GLY A N 1
ATOM 2901 C CA . GLY A 1 382 ? -0.395 -0.824 10.933 1.00 73.75 382 GLY A CA 1
ATOM 2902 C C . GLY A 1 382 ? -0.196 -2.312 11.176 1.00 73.75 382 GLY A C 1
ATOM 2903 O O . GLY A 1 382 ? -0.052 -3.020 10.181 1.00 73.75 382 GLY A O 1
ATOM 2904 N N . CYS A 1 383 ? -0.161 -2.783 12.429 1.00 84.88 383 CYS A N 1
ATOM 2905 C CA . CYS A 1 383 ? -0.169 -4.226 12.682 1.00 84.88 383 CYS A CA 1
ATOM 2906 C C . CYS A 1 383 ? -1.472 -4.862 12.167 1.00 84.88 383 CYS A C 1
ATOM 2908 O O . CYS A 1 383 ? -2.417 -4.157 11.792 1.00 84.88 383 CYS A O 1
ATOM 2910 N N . MET A 1 384 ? -1.526 -6.191 12.137 1.00 89.75 384 MET A N 1
ATOM 2911 C CA . MET A 1 384 ? -2.709 -6.937 11.708 1.00 89.75 384 MET A CA 1
ATOM 2912 C C . MET A 1 384 ? -3.951 -6.542 12.504 1.00 89.75 384 MET A C 1
ATOM 2914 O O . MET A 1 384 ? -4.923 -6.062 11.922 1.00 89.75 384 MET A O 1
ATOM 2918 N N . GLU A 1 385 ? -3.882 -6.645 13.833 1.00 89.88 385 GLU A N 1
ATOM 2919 C CA . GLU A 1 385 ? -4.964 -6.255 14.736 1.00 89.88 385 GLU A CA 1
ATOM 2920 C C . GLU A 1 385 ? -5.459 -4.828 14.465 1.00 89.88 385 GLU A C 1
ATOM 2922 O O . GLU A 1 385 ? -6.649 -4.629 14.246 1.00 89.88 385 GLU A O 1
ATOM 2927 N N . GLN A 1 386 ? -4.560 -3.848 14.379 1.00 85.56 386 GLN A N 1
ATOM 2928 C CA . GLN A 1 386 ? -4.913 -2.441 14.157 1.00 85.56 386 GLN A CA 1
ATOM 2929 C C . GLN A 1 386 ? -5.525 -2.217 12.770 1.00 85.56 386 GLN A C 1
ATOM 2931 O O . GLN A 1 386 ? -6.468 -1.438 12.611 1.00 85.56 386 GLN A O 1
ATOM 2936 N N . THR A 1 387 ? -5.012 -2.912 11.752 1.00 87.94 387 THR A N 1
ATOM 2937 C CA . THR A 1 387 ? -5.522 -2.829 10.377 1.00 87.94 387 THR A CA 1
ATOM 2938 C C . THR A 1 387 ? -6.941 -3.390 10.285 1.00 87.94 387 THR A C 1
ATOM 2940 O O . THR A 1 387 ? -7.791 -2.769 9.649 1.00 87.94 387 THR A O 1
ATOM 2943 N N . VAL A 1 388 ? -7.219 -4.512 10.954 1.00 92.81 388 VAL A N 1
ATOM 2944 C CA . VAL A 1 388 ? -8.570 -5.084 11.045 1.00 92.81 388 VAL A CA 1
ATOM 2945 C C . VAL A 1 388 ? -9.486 -4.176 11.869 1.00 92.81 388 VAL A C 1
ATOM 2947 O O . VAL A 1 388 ? -10.581 -3.832 11.428 1.00 92.81 388 VAL A O 1
ATOM 2950 N N . SER A 1 389 ? -9.023 -3.716 13.032 1.00 91.62 389 SER A N 1
ATOM 2951 C CA . SER A 1 389 ? -9.791 -2.864 13.946 1.00 91.62 389 SER A CA 1
ATOM 2952 C C . SER A 1 389 ? -10.246 -1.561 13.284 1.00 91.62 389 SER A C 1
ATOM 2954 O O . SER A 1 389 ? -11.408 -1.174 13.387 1.00 91.62 389 SER A O 1
ATOM 2956 N N . SER A 1 390 ? -9.367 -0.935 12.505 1.00 87.44 390 SER A N 1
ATOM 2957 C CA . SER A 1 390 ? -9.663 0.271 11.721 1.00 87.44 390 SER A CA 1
ATOM 2958 C C . SER A 1 390 ? -10.559 0.040 10.495 1.00 87.44 390 SER A C 1
ATOM 2960 O O . SER A 1 390 ? -11.046 1.006 9.905 1.00 87.44 390 SER A O 1
ATOM 2962 N N . ALA A 1 391 ? -10.807 -1.214 10.106 1.00 90.44 391 ALA A N 1
ATOM 2963 C CA . ALA A 1 391 ? -11.679 -1.562 8.988 1.00 90.44 391 ALA A CA 1
ATOM 2964 C C . ALA A 1 391 ? -13.156 -1.724 9.394 1.00 90.44 391 ALA A C 1
ATOM 2966 O O . ALA A 1 391 ? -14.039 -1.514 8.560 1.00 90.44 391 ALA A O 1
ATOM 2967 N N . TRP A 1 392 ? -13.452 -2.029 10.665 1.00 92.44 392 TRP A N 1
ATOM 2968 C CA . TRP A 1 392 ? -14.834 -2.193 11.144 1.00 92.44 392 TRP A CA 1
ATOM 2969 C C . TRP A 1 392 ? -15.726 -0.963 10.949 1.00 92.44 392 TRP A C 1
ATOM 2971 O O . TRP A 1 392 ? -16.843 -1.146 10.459 1.00 92.44 392 TRP A O 1
ATOM 2981 N N . PRO A 1 393 ? -15.289 0.277 11.260 1.00 87.25 393 PRO A N 1
ATOM 2982 C CA . PRO A 1 393 ? -16.116 1.457 11.016 1.00 87.25 393 PRO A CA 1
ATOM 2983 C C . PRO A 1 393 ? -16.455 1.632 9.533 1.00 87.25 393 PRO A C 1
ATOM 2985 O O . PRO A 1 393 ? -17.599 1.929 9.202 1.00 87.25 393 PRO A O 1
ATOM 2988 N N . LEU A 1 394 ? -15.495 1.369 8.637 1.00 85.12 394 LEU A N 1
ATOM 2989 C CA . LEU A 1 394 ? -15.706 1.471 7.187 1.00 85.12 394 LEU A CA 1
ATOM 2990 C C . LEU A 1 394 ? -16.697 0.420 6.670 1.00 85.12 394 LEU A C 1
ATOM 2992 O O . LEU A 1 394 ? -17.432 0.662 5.714 1.00 85.12 394 LEU A O 1
ATOM 2996 N N . LEU A 1 395 ? -16.730 -0.756 7.300 1.00 88.25 395 LEU A N 1
ATOM 2997 C CA . LEU A 1 395 ? -17.660 -1.818 6.936 1.00 88.25 395 LEU A CA 1
ATOM 2998 C C . LEU A 1 395 ? -19.079 -1.552 7.465 1.00 88.25 395 LEU A C 1
ATOM 3000 O O . LEU A 1 395 ? -20.064 -1.749 6.747 1.00 88.25 395 LEU A O 1
ATOM 3004 N N . LEU A 1 396 ? -19.188 -1.130 8.729 1.00 85.06 396 LEU A N 1
ATOM 3005 C CA . LEU A 1 396 ? -20.445 -1.153 9.479 1.00 85.06 396 LEU A CA 1
ATOM 3006 C C . LEU A 1 396 ? -21.127 0.212 9.644 1.00 85.06 396 LEU A C 1
ATOM 3008 O O . LEU A 1 396 ? -22.341 0.257 9.837 1.00 85.06 396 LEU A O 1
ATOM 3012 N N . GLN A 1 397 ? -20.390 1.314 9.538 1.00 76.62 397 GLN A N 1
ATOM 3013 C CA . GLN A 1 397 ? -20.891 2.670 9.778 1.00 76.62 397 GLN A CA 1
ATOM 3014 C C . GLN A 1 397 ? -20.354 3.638 8.720 1.00 76.62 397 GLN A C 1
ATOM 3016 O O . GLN A 1 397 ? -19.646 4.595 9.031 1.00 76.62 397 GLN A O 1
ATOM 3021 N N . ARG A 1 398 ? -20.683 3.373 7.449 1.00 69.75 398 ARG A N 1
ATOM 3022 C CA . ARG A 1 398 ? -20.204 4.161 6.299 1.00 69.75 398 ARG A CA 1
ATOM 3023 C C . ARG A 1 398 ? -20.541 5.648 6.438 1.00 69.75 398 ARG A C 1
ATOM 3025 O O . ARG A 1 398 ? -19.663 6.482 6.241 1.00 69.75 398 ARG A O 1
ATOM 3032 N N . ASP A 1 399 ? -21.755 5.956 6.888 1.00 64.12 399 ASP A N 1
ATOM 3033 C CA . ASP A 1 399 ? -22.219 7.336 7.072 1.00 64.12 399 ASP A CA 1
ATOM 3034 C C . ASP A 1 399 ? -21.448 8.064 8.188 1.00 64.12 399 ASP A C 1
ATOM 3036 O O . ASP A 1 399 ? -21.107 9.237 8.053 1.00 64.12 399 ASP A O 1
ATOM 3040 N N . LEU A 1 400 ? -21.082 7.367 9.274 1.00 65.19 400 LEU A N 1
ATOM 3041 C CA . LEU A 1 400 ? -20.246 7.952 10.333 1.00 65.19 400 LEU A CA 1
ATOM 3042 C C . LEU A 1 400 ? -18.787 8.110 9.896 1.00 65.19 400 LEU A C 1
ATOM 3044 O O . LEU A 1 400 ? -18.135 9.076 10.289 1.00 65.19 400 LEU A O 1
ATOM 3048 N N . ALA A 1 401 ? -18.266 7.180 9.093 1.00 61.00 401 ALA A N 1
ATOM 3049 C CA . ALA A 1 401 ? -16.921 7.286 8.539 1.00 61.00 401 ALA A CA 1
ATOM 3050 C C . ALA A 1 401 ? -16.788 8.516 7.622 1.00 61.00 401 ALA A C 1
ATOM 3052 O O . ALA A 1 401 ? -15.781 9.219 7.709 1.00 61.00 401 ALA A O 1
ATOM 3053 N N . TYR A 1 402 ? -17.828 8.835 6.843 1.00 61.28 402 TYR A N 1
ATOM 3054 C CA . TYR A 1 402 ? -17.907 10.073 6.060 1.00 61.28 402 TYR A CA 1
ATOM 3055 C C . TYR A 1 402 ? -17.852 11.343 6.925 1.00 61.28 402 TYR A C 1
ATOM 3057 O O . TYR A 1 402 ? -17.133 12.285 6.599 1.00 61.28 402 TYR A O 1
ATOM 3065 N N . LEU A 1 403 ? -18.553 11.375 8.063 1.00 58.84 403 LEU A N 1
ATOM 3066 C CA . LEU A 1 403 ? -18.522 12.532 8.972 1.00 58.84 403 LEU A CA 1
ATOM 3067 C C . LEU A 1 403 ? -17.143 12.775 9.612 1.00 58.84 403 LEU A C 1
ATOM 3069 O O . LEU A 1 403 ? -16.890 13.860 10.135 1.00 58.84 403 LEU A O 1
ATOM 3073 N N . ILE A 1 404 ? -16.272 11.763 9.639 1.00 59.34 404 ILE A N 1
ATOM 3074 C CA . ILE A 1 404 ? -14.923 11.849 10.216 1.00 59.34 404 ILE A CA 1
ATOM 3075 C C . ILE A 1 404 ? -13.903 12.290 9.169 1.00 59.34 404 ILE A C 1
ATOM 3077 O O . ILE A 1 404 ? -13.009 13.076 9.480 1.00 59.34 404 ILE A O 1
ATOM 3081 N N . ASP A 1 405 ? -14.034 11.778 7.950 1.00 59.22 405 ASP A N 1
ATOM 3082 C CA . ASP A 1 405 ? -13.203 12.142 6.814 1.00 59.22 405 ASP A CA 1
ATOM 3083 C C . ASP A 1 405 ? -14.111 12.380 5.609 1.00 59.22 405 ASP A C 1
ATOM 3085 O O . ASP A 1 405 ? -14.629 11.444 4.996 1.00 59.22 405 ASP A O 1
ATOM 3089 N N . SER A 1 406 ? -14.298 13.656 5.272 1.00 57.78 406 SER A N 1
ATOM 3090 C CA . SER A 1 406 ? -15.160 14.068 4.167 1.00 57.78 406 SER A CA 1
ATOM 3091 C C . SER A 1 406 ? -14.668 13.557 2.811 1.00 57.78 406 SER A C 1
ATOM 3093 O O . SER A 1 406 ? -15.476 13.422 1.893 1.00 57.78 406 SER A O 1
ATOM 3095 N N . SER A 1 407 ? -13.382 13.198 2.682 1.00 52.66 407 SER A N 1
ATOM 3096 C CA . SER A 1 407 ? -12.854 12.552 1.474 1.00 52.66 407 SER A CA 1
ATOM 3097 C C . SER A 1 407 ? -13.372 11.121 1.289 1.00 52.66 407 SER A C 1
ATOM 3099 O O . SER A 1 407 ? -13.357 10.606 0.175 1.00 52.66 407 SER A O 1
ATOM 3101 N N . LEU A 1 408 ? -13.903 10.498 2.348 1.00 53.28 408 LEU A N 1
ATOM 3102 C CA . LEU A 1 408 ? -14.588 9.205 2.295 1.00 53.28 408 LEU A CA 1
ATOM 3103 C C . LEU A 1 408 ? -16.081 9.329 1.941 1.00 53.28 408 LEU A C 1
ATOM 3105 O O . LEU A 1 408 ? -16.795 8.332 1.951 1.00 53.28 408 LEU A O 1
ATOM 3109 N N . GLY A 1 409 ? -16.576 10.535 1.650 1.00 49.56 409 GLY A N 1
ATOM 3110 C CA . GLY A 1 409 ? -17.962 10.761 1.220 1.00 49.56 409 GLY A CA 1
ATOM 3111 C C . GLY A 1 409 ? -18.245 10.375 -0.211 1.00 49.56 409 GLY A C 1
ATOM 3112 O O . GLY A 1 409 ? -19.385 10.073 -0.553 1.00 49.56 409 GLY A O 1
ATOM 3113 N N . ASP A 1 410 ? -17.199 10.368 -1.031 1.00 59.88 410 ASP A N 1
ATOM 3114 C CA . ASP A 1 410 ? -17.259 9.777 -2.351 1.00 59.88 410 ASP A CA 1
ATOM 3115 C C . ASP A 1 410 ? -17.335 8.243 -2.187 1.00 59.88 410 ASP A C 1
ATOM 3117 O O . ASP A 1 410 ? -16.403 7.635 -1.634 1.00 59.88 410 ASP A O 1
ATOM 3121 N N . PRO A 1 411 ? -18.430 7.597 -2.641 1.00 61.44 411 PRO A N 1
ATOM 3122 C CA . PRO A 1 411 ? -18.582 6.148 -2.588 1.00 61.44 411 PRO A CA 1
ATOM 3123 C C . PRO A 1 411 ? -17.388 5.395 -3.186 1.00 61.44 411 PRO A C 1
ATOM 3125 O O . PRO A 1 411 ? -17.037 4.325 -2.678 1.00 61.44 411 PRO A O 1
ATOM 3128 N N . ASP A 1 412 ? -16.731 5.961 -4.204 1.00 65.25 412 ASP A N 1
ATOM 3129 C CA . ASP A 1 412 ? -15.555 5.364 -4.830 1.00 65.25 412 ASP A CA 1
ATOM 3130 C C . ASP A 1 412 ? -14.327 5.448 -3.914 1.00 65.25 412 ASP A C 1
ATOM 3132 O O . ASP A 1 412 ? -13.627 4.452 -3.731 1.00 65.25 412 ASP A O 1
ATOM 3136 N N . HIS A 1 413 ? -14.092 6.576 -3.238 1.00 63.94 413 HIS A N 1
ATOM 3137 C CA . HIS A 1 413 ? -13.006 6.703 -2.255 1.00 63.94 413 HIS A CA 1
ATOM 3138 C C . HIS A 1 413 ? -13.206 5.810 -1.022 1.00 63.94 413 HIS A C 1
ATOM 3140 O O . HIS A 1 413 ? -12.242 5.208 -0.532 1.00 63.94 413 HIS A O 1
ATOM 3146 N N . MET A 1 414 ? -14.441 5.676 -0.529 1.00 64.88 414 MET A N 1
ATOM 3147 C CA . MET A 1 414 ? -14.768 4.772 0.580 1.00 64.88 414 MET A CA 1
ATOM 3148 C C . MET A 1 414 ? -14.535 3.311 0.194 1.00 64.88 414 MET A C 1
ATOM 3150 O O . MET A 1 414 ? -13.883 2.560 0.927 1.00 64.88 414 MET A O 1
ATOM 3154 N N . LYS A 1 415 ? -15.043 2.910 -0.978 1.00 69.00 415 LYS A N 1
ATOM 3155 C CA . LYS A 1 415 ? -14.843 1.569 -1.529 1.00 69.00 415 LYS A CA 1
ATOM 3156 C C . LYS A 1 415 ? -13.355 1.273 -1.700 1.00 69.00 415 LYS A C 1
ATOM 3158 O O . LYS A 1 415 ? -12.888 0.263 -1.181 1.00 69.00 415 LYS A O 1
ATOM 3163 N N . ASN A 1 416 ? -12.604 2.192 -2.304 1.00 72.12 416 ASN A N 1
ATOM 3164 C CA . ASN A 1 416 ? -11.156 2.076 -2.465 1.00 72.12 416 ASN A CA 1
ATOM 3165 C C . ASN A 1 416 ? -10.444 1.945 -1.109 1.00 72.12 416 ASN A C 1
ATOM 3167 O O . ASN A 1 416 ? -9.558 1.111 -0.953 1.00 72.12 416 ASN A O 1
ATOM 3171 N N . SER A 1 417 ? -10.852 2.710 -0.093 1.00 74.31 417 SER A N 1
ATOM 3172 C CA . SER A 1 417 ? -10.253 2.647 1.248 1.00 74.31 417 SER A CA 1
ATOM 3173 C C . SER A 1 417 ? -10.484 1.299 1.935 1.00 74.31 417 SER A C 1
ATOM 3175 O O . SER A 1 417 ? -9.570 0.748 2.551 1.00 74.31 417 SER A O 1
ATOM 3177 N N . LEU A 1 418 ? -11.690 0.738 1.824 1.00 81.00 418 LEU A N 1
ATOM 3178 C CA . LEU A 1 418 ? -12.007 -0.585 2.364 1.00 81.00 418 LEU A CA 1
ATOM 3179 C C . LEU A 1 418 ? -11.295 -1.702 1.586 1.00 81.00 418 LEU A C 1
ATOM 3181 O O . LEU A 1 418 ? -10.736 -2.610 2.202 1.00 81.00 418 LEU A O 1
ATOM 3185 N N . GLU A 1 419 ? -11.247 -1.611 0.256 1.00 82.31 419 GLU A N 1
ATOM 3186 C CA . GLU A 1 419 ? -10.496 -2.535 -0.601 1.00 82.31 419 GLU A CA 1
ATOM 3187 C C . GLU A 1 419 ? -8.998 -2.518 -0.273 1.00 82.31 419 GLU A C 1
ATOM 3189 O O . GLU A 1 419 ? -8.392 -3.580 -0.132 1.00 82.31 419 GLU A O 1
ATOM 3194 N N . LEU A 1 420 ? -8.408 -1.342 -0.039 1.00 81.00 420 LEU A N 1
ATOM 3195 C CA . LEU A 1 420 ? -7.018 -1.208 0.406 1.00 81.00 420 LEU A CA 1
ATOM 3196 C C . LEU A 1 420 ? -6.777 -1.876 1.767 1.00 81.00 420 LEU A C 1
ATOM 3198 O O . LEU A 1 420 ? -5.744 -2.520 1.960 1.00 81.00 420 LEU A O 1
ATOM 3202 N N . ARG A 1 421 ? -7.720 -1.778 2.718 1.00 85.44 421 ARG A N 1
ATOM 3203 C CA . ARG A 1 421 ? -7.607 -2.485 4.009 1.00 85.44 421 ARG A CA 1
ATOM 3204 C C . ARG A 1 421 ? -7.683 -3.997 3.834 1.00 85.44 421 ARG A C 1
ATOM 3206 O O . ARG A 1 421 ? -6.872 -4.703 4.428 1.00 85.44 421 ARG A O 1
ATOM 3213 N N . VAL A 1 422 ? -8.591 -4.489 2.992 1.00 90.69 422 VAL A N 1
ATOM 3214 C CA . VAL A 1 422 ? -8.684 -5.916 2.648 1.00 90.69 422 VAL A CA 1
ATOM 3215 C C . VAL A 1 422 ? -7.386 -6.399 1.993 1.00 90.69 422 VAL A C 1
ATOM 3217 O O . VAL A 1 422 ? -6.835 -7.416 2.408 1.00 90.69 422 VAL A O 1
ATOM 3220 N N . GLN A 1 423 ? -6.835 -5.645 1.038 1.00 87.50 423 GLN A N 1
ATOM 3221 C CA . GLN A 1 423 ? -5.541 -5.951 0.419 1.00 87.50 423 GLN A CA 1
ATOM 3222 C C . GLN A 1 423 ? -4.405 -5.973 1.445 1.00 87.50 423 GLN A C 1
ATOM 3224 O O . GLN A 1 423 ? -3.569 -6.873 1.410 1.00 87.50 423 GLN A O 1
ATOM 3229 N N . LYS A 1 424 ? -4.385 -5.029 2.392 1.00 88.12 424 LYS A N 1
ATOM 3230 C CA . LYS A 1 424 ? -3.372 -4.978 3.452 1.00 88.12 424 LYS A CA 1
ATOM 3231 C C . LYS A 1 424 ? -3.478 -6.157 4.423 1.00 88.12 424 LYS A C 1
ATOM 3233 O O . LYS A 1 424 ? -2.444 -6.712 4.781 1.00 88.12 424 LYS A O 1
ATOM 3238 N N . ILE A 1 425 ? -4.694 -6.557 4.806 1.00 93.31 425 ILE A N 1
ATOM 3239 C CA . ILE A 1 425 ? -4.952 -7.771 5.601 1.00 93.31 425 ILE A CA 1
ATOM 3240 C C . ILE A 1 425 ? -4.393 -8.990 4.870 1.00 93.31 425 ILE A C 1
ATOM 3242 O O . ILE A 1 425 ? -3.621 -9.763 5.426 1.00 93.31 425 ILE A O 1
ATOM 3246 N N . PHE A 1 426 ? -4.710 -9.126 3.588 1.00 93.50 426 PHE A N 1
ATOM 3247 C CA . PHE A 1 426 ? -4.182 -10.203 2.767 1.00 93.50 426 PHE A CA 1
ATOM 3248 C C . PHE A 1 426 ? -2.660 -10.122 2.562 1.00 93.50 426 PHE A C 1
ATOM 3250 O O . PHE A 1 426 ? -1.999 -11.152 2.471 1.00 93.50 426 PHE A O 1
ATOM 3257 N N . GLY A 1 427 ? -2.057 -8.937 2.562 1.00 90.12 427 GLY A N 1
ATOM 3258 C CA . GLY A 1 427 ? -0.599 -8.779 2.558 1.00 90.12 427 GLY A CA 1
ATOM 3259 C C . GLY A 1 427 ? 0.104 -9.348 3.801 1.00 90.12 427 GLY A C 1
ATOM 3260 O O . GLY A 1 427 ? 1.326 -9.448 3.805 1.00 90.12 427 GLY A O 1
ATOM 3261 N N . LEU A 1 428 ? -0.649 -9.712 4.844 1.00 92.00 428 LEU A N 1
ATOM 3262 C CA . LEU A 1 428 ? -0.154 -10.333 6.077 1.00 92.00 428 LEU A CA 1
ATOM 3263 C C . LEU A 1 428 ? -0.406 -11.848 6.124 1.00 92.00 428 LEU A C 1
ATOM 3265 O O . LEU A 1 428 ? -0.088 -12.481 7.126 1.00 92.00 428 LEU A O 1
ATOM 3269 N N . GLN A 1 429 ? -1.005 -12.430 5.081 1.00 94.62 429 GLN A N 1
ATOM 3270 C CA . GLN A 1 429 ? -1.314 -13.857 5.042 1.00 94.62 429 GLN A CA 1
ATOM 3271 C C . GLN A 1 429 ? -0.084 -14.683 4.645 1.00 94.62 429 GLN A C 1
ATOM 3273 O O . GLN A 1 429 ? 0.554 -14.400 3.631 1.00 94.62 429 GLN A O 1
ATOM 3278 N N . ASN A 1 430 ? 0.200 -15.735 5.406 1.00 90.81 430 ASN A N 1
ATOM 3279 C CA . ASN A 1 430 ? 1.245 -16.711 5.123 1.00 90.81 430 ASN A CA 1
ATOM 3280 C C . ASN A 1 430 ? 0.739 -17.874 4.260 1.00 90.81 430 ASN A C 1
ATOM 3282 O O . ASN A 1 430 ? -0.462 -18.069 4.072 1.00 90.81 430 ASN A O 1
ATOM 3286 N N . TYR A 1 431 ? 1.681 -18.693 3.782 1.00 89.88 431 TYR A N 1
ATOM 3287 C CA . TYR A 1 431 ? 1.407 -19.897 2.987 1.00 89.88 431 TYR A CA 1
ATOM 3288 C C . TYR A 1 431 ? 0.543 -20.933 3.722 1.00 89.88 431 TYR A C 1
ATOM 3290 O O . TYR A 1 431 ? -0.119 -21.744 3.086 1.00 89.88 431 TYR A O 1
ATOM 3298 N N . ASP A 1 432 ? 0.544 -20.919 5.057 1.00 88.19 432 ASP A N 1
ATOM 3299 C CA . ASP A 1 432 ? -0.294 -21.793 5.875 1.00 88.19 432 ASP A CA 1
ATOM 3300 C C . ASP A 1 432 ? -1.750 -21.292 5.974 1.00 88.19 432 ASP A C 1
ATOM 3302 O O . ASP A 1 432 ? -2.580 -21.936 6.615 1.00 88.19 432 ASP A O 1
ATOM 3306 N N . GLY A 1 433 ? -2.071 -20.150 5.362 1.00 91.62 433 GLY A N 1
ATOM 3307 C CA . GLY A 1 433 ? -3.384 -19.511 5.389 1.00 91.62 433 GLY A CA 1
ATOM 3308 C C . GLY A 1 433 ? -3.611 -18.590 6.589 1.00 91.62 433 GLY A C 1
ATOM 3309 O O . GLY A 1 433 ? -4.558 -17.804 6.564 1.00 91.62 433 GLY A O 1
ATOM 3310 N N . GLY A 1 434 ? -2.751 -18.642 7.611 1.00 94.31 434 GLY A N 1
ATOM 3311 C CA . GLY A 1 434 ? -2.810 -17.763 8.778 1.00 94.31 434 GLY A CA 1
ATOM 3312 C C . GLY A 1 434 ? -2.239 -16.378 8.494 1.00 94.31 434 GLY A C 1
ATOM 3313 O O . GLY A 1 434 ? -1.733 -16.107 7.409 1.00 94.31 434 GLY A O 1
ATOM 3314 N N . PHE A 1 435 ? -2.324 -15.484 9.476 1.00 96.00 435 PHE A N 1
ATOM 3315 C CA . PHE A 1 435 ? -1.888 -14.096 9.355 1.00 96.00 435 PHE A CA 1
ATOM 3316 C C . PHE A 1 435 ? -0.805 -13.754 10.372 1.00 96.00 435 PHE A C 1
ATOM 3318 O O . PHE A 1 435 ? -0.880 -14.131 11.543 1.00 96.00 435 PHE A O 1
ATOM 3325 N N . THR A 1 436 ? 0.195 -12.996 9.939 1.00 93.12 436 THR A N 1
ATOM 3326 C CA . THR A 1 436 ? 1.257 -12.466 10.794 1.00 93.12 436 THR A CA 1
ATOM 3327 C C . THR A 1 436 ? 0.788 -11.197 11.495 1.00 93.12 436 THR A C 1
ATOM 3329 O O . THR A 1 436 ? -0.081 -10.485 11.002 1.00 93.12 436 THR A O 1
ATOM 3332 N N . ARG A 1 437 ? 1.398 -10.845 12.634 1.00 89.06 437 ARG A N 1
ATOM 3333 C CA . ARG A 1 437 ? 1.113 -9.556 13.294 1.00 89.06 437 ARG A CA 1
ATOM 3334 C C . ARG A 1 437 ? 1.679 -8.362 12.529 1.00 89.06 437 ARG A C 1
ATOM 3336 O O . ARG A 1 437 ? 1.086 -7.286 12.541 1.00 89.06 437 ARG A O 1
ATOM 3343 N N . TRP A 1 438 ? 2.823 -8.551 11.880 1.00 85.62 438 TRP A N 1
ATOM 3344 C CA . TRP A 1 438 ? 3.540 -7.523 11.133 1.00 85.62 438 TRP A CA 1
ATOM 3345 C C . TRP A 1 438 ? 3.947 -8.051 9.763 1.00 85.62 438 TRP A C 1
ATOM 3347 O O . TRP A 1 438 ? 4.203 -9.247 9.594 1.00 85.62 438 TRP A O 1
ATOM 3357 N N . GLN A 1 439 ? 4.026 -7.147 8.788 1.00 74.69 439 GLN A N 1
ATOM 3358 C CA . GLN A 1 439 ? 4.505 -7.484 7.449 1.00 74.69 439 GLN A CA 1
ATOM 3359 C C . GLN A 1 439 ? 5.920 -8.065 7.525 1.00 74.69 439 GLN A C 1
ATOM 3361 O O . GLN A 1 439 ? 6.744 -7.591 8.306 1.00 74.69 439 GLN A O 1
ATOM 3366 N N . GLY A 1 440 ? 6.181 -9.108 6.735 1.00 69.25 440 GLY A N 1
ATOM 3367 C CA . GLY A 1 440 ? 7.460 -9.826 6.745 1.00 69.25 440 GLY A CA 1
ATOM 3368 C C . GLY A 1 440 ? 7.633 -10.823 7.896 1.00 69.25 440 GLY A C 1
ATOM 3369 O O . GLY A 1 440 ? 8.686 -11.447 7.997 1.00 69.25 440 GLY A O 1
ATOM 3370 N N . GLY A 1 441 ? 6.628 -11.003 8.760 1.00 77.69 441 GLY A N 1
ATOM 3371 C CA . GLY A 1 441 ? 6.626 -12.103 9.721 1.00 77.69 441 GLY A CA 1
ATOM 3372 C C . GLY A 1 441 ? 6.591 -13.459 9.011 1.00 77.69 441 GLY A C 1
ATOM 3373 O O . GLY A 1 441 ? 5.898 -13.626 8.019 1.00 77.69 441 GLY A O 1
ATOM 3374 N N . SER A 1 442 ? 7.314 -14.443 9.531 1.00 80.62 442 SER A N 1
ATOM 3375 C CA . SER A 1 442 ? 7.321 -15.817 9.004 1.00 80.62 442 SER A CA 1
ATOM 3376 C C . SER A 1 442 ? 6.378 -16.761 9.756 1.00 80.62 442 SER A C 1
ATOM 3378 O O . SER A 1 442 ? 6.202 -17.907 9.352 1.00 80.62 442 SER A O 1
ATOM 3380 N N . TRP A 1 443 ? 5.753 -16.281 10.835 1.00 84.81 443 TRP A N 1
ATOM 3381 C CA . TRP A 1 443 ? 4.911 -17.082 11.721 1.00 84.81 443 TRP A CA 1
ATOM 3382 C C . TRP A 1 443 ? 3.525 -16.468 11.853 1.00 84.81 443 TRP A C 1
ATOM 3384 O O . TRP A 1 443 ? 3.378 -15.292 12.209 1.00 84.81 443 TRP A O 1
ATOM 3394 N N . SER A 1 444 ? 2.515 -17.287 11.587 1.00 92.88 444 SER A N 1
ATOM 3395 C CA . SER A 1 444 ? 1.116 -16.922 11.755 1.00 92.88 444 SER A CA 1
ATOM 3396 C C . SER A 1 444 ? 0.772 -16.818 13.240 1.00 92.88 444 SER A C 1
ATOM 3398 O O . SER A 1 444 ? 1.126 -17.673 14.047 1.00 92.88 444 SER A O 1
ATOM 3400 N N . GLN A 1 445 ? 0.103 -15.734 13.616 1.00 92.25 445 GLN A N 1
ATOM 3401 C CA . GLN A 1 445 ? -0.288 -15.444 14.990 1.00 92.25 445 GLN A CA 1
ATOM 3402 C C . GLN A 1 445 ? -1.733 -15.913 15.193 1.00 92.25 445 GLN A C 1
ATOM 3404 O O . GLN A 1 445 ? -2.623 -15.407 14.502 1.00 92.25 445 GLN A O 1
ATOM 3409 N N . PRO A 1 446 ? -2.014 -16.877 16.093 1.00 92.88 446 PRO A N 1
ATOM 3410 C CA . PRO A 1 446 ? -3.335 -17.499 16.202 1.00 92.88 446 PRO A CA 1
ATOM 3411 C C . PRO A 1 446 ? -4.486 -16.507 16.384 1.00 92.88 446 PRO A C 1
ATOM 3413 O O . PRO A 1 446 ? -5.462 -16.565 15.638 1.00 92.88 446 PRO A O 1
ATOM 3416 N N . TRP A 1 447 ? -4.358 -15.566 17.325 1.00 93.31 447 TRP A N 1
ATOM 3417 C CA . TRP A 1 447 ? -5.392 -14.559 17.581 1.00 93.31 447 TRP A CA 1
ATOM 3418 C C . TRP A 1 447 ? -5.608 -13.636 16.379 1.00 93.31 447 TRP A C 1
ATOM 3420 O O . TRP A 1 447 ? -6.734 -13.501 15.899 1.00 93.31 447 TRP A O 1
ATOM 3430 N N . ASP A 1 448 ? -4.527 -13.043 15.861 1.00 94.38 448 ASP A N 1
ATOM 3431 C CA . ASP A 1 448 ? -4.558 -12.152 14.697 1.00 94.38 448 ASP A CA 1
ATOM 3432 C C . ASP A 1 448 ? -5.172 -12.855 13.472 1.00 94.38 448 ASP A C 1
ATOM 3434 O O . ASP A 1 448 ? -5.930 -12.248 12.715 1.00 94.38 448 ASP A O 1
ATOM 3438 N N . SER A 1 449 ? -4.913 -14.157 13.320 1.00 96.94 449 SER A N 1
ATOM 3439 C CA . SER A 1 449 ? -5.445 -14.961 12.222 1.00 96.94 449 SER A CA 1
ATOM 3440 C C . SER A 1 449 ? -6.948 -15.189 12.331 1.00 96.94 449 SER A C 1
ATOM 3442 O O . SER A 1 449 ? -7.674 -15.002 11.353 1.00 96.94 449 SER A O 1
ATOM 3444 N N . ILE A 1 450 ? -7.436 -15.561 13.520 1.00 97.94 450 ILE A N 1
ATOM 3445 C CA . ILE A 1 450 ? -8.874 -15.734 13.765 1.00 97.94 450 ILE A CA 1
ATOM 3446 C C . ILE A 1 450 ? -9.587 -14.387 13.603 1.00 97.94 450 ILE A C 1
ATOM 3448 O O . ILE A 1 450 ? -10.628 -14.320 12.955 1.00 97.94 450 ILE A O 1
ATOM 3452 N N . TYR A 1 451 ? -9.002 -13.299 14.111 1.00 97.44 451 TYR A N 1
ATOM 3453 C CA . TYR A 1 451 ? -9.583 -11.962 14.022 1.00 97.44 451 TYR A CA 1
ATOM 3454 C C . TYR A 1 451 ? -9.627 -11.407 12.592 1.00 97.44 451 TYR A C 1
ATOM 3456 O O . TYR A 1 451 ? -10.651 -10.871 12.169 1.00 97.44 451 TYR A O 1
ATOM 3464 N N . GLY A 1 452 ? -8.556 -11.591 11.817 1.00 97.31 452 GLY A N 1
ATOM 3465 C CA . GLY A 1 452 ? -8.537 -11.270 10.392 1.00 97.31 452 GLY A CA 1
ATOM 3466 C C . GLY A 1 452 ? -9.597 -12.030 9.614 1.00 97.31 452 GLY A C 1
ATOM 3467 O O . GLY A 1 452 ? -10.366 -11.437 8.860 1.00 97.31 452 GLY A O 1
ATOM 3468 N N . THR A 1 453 ? -9.686 -13.338 9.857 1.00 98.50 453 THR A N 1
ATOM 3469 C CA . THR A 1 453 ? -10.678 -14.203 9.210 1.00 98.50 453 THR A CA 1
ATOM 3470 C C . THR A 1 453 ? -12.103 -13.798 9.590 1.00 98.50 453 THR A C 1
ATOM 3472 O O . THR A 1 453 ? -12.958 -13.716 8.713 1.00 98.50 453 THR A O 1
ATOM 3475 N N . HIS A 1 454 ? -12.358 -13.459 10.860 1.00 98.25 454 HIS A N 1
ATOM 3476 C CA . HIS A 1 454 ? -13.648 -12.937 11.323 1.00 98.25 454 HIS A CA 1
ATOM 3477 C C . HIS A 1 454 ? -14.085 -11.715 10.507 1.00 98.25 454 HIS A C 1
ATOM 3479 O O . HIS A 1 454 ? -15.200 -11.684 9.984 1.00 98.25 454 HIS A O 1
ATOM 3485 N N . PHE A 1 455 ? -13.198 -10.730 10.353 1.00 97.88 455 PHE A N 1
ATOM 3486 C CA . PHE A 1 455 ? -13.497 -9.543 9.561 1.00 97.88 455 PHE A CA 1
ATOM 3487 C C . PHE A 1 455 ? -13.747 -9.877 8.088 1.00 97.88 455 PHE A C 1
ATOM 3489 O O . PHE A 1 455 ? -14.705 -9.369 7.515 1.00 97.88 455 PHE A O 1
ATOM 3496 N N . LEU A 1 456 ? -12.934 -10.742 7.474 1.00 98.06 456 LEU A N 1
ATOM 3497 C CA . LEU A 1 456 ? -13.104 -11.123 6.067 1.00 98.06 456 LEU A CA 1
ATOM 3498 C C . LEU A 1 456 ? -14.443 -11.838 5.815 1.00 98.06 456 LEU A C 1
ATOM 3500 O O . LEU A 1 456 ? -15.098 -11.561 4.810 1.00 98.06 456 LEU A O 1
ATOM 3504 N N . VAL A 1 457 ? -14.882 -12.700 6.739 1.00 97.62 457 VAL A N 1
ATOM 3505 C CA . VAL A 1 457 ? -16.201 -13.356 6.678 1.00 97.62 457 VAL A CA 1
ATOM 3506 C C . VAL A 1 457 ? -17.328 -12.323 6.763 1.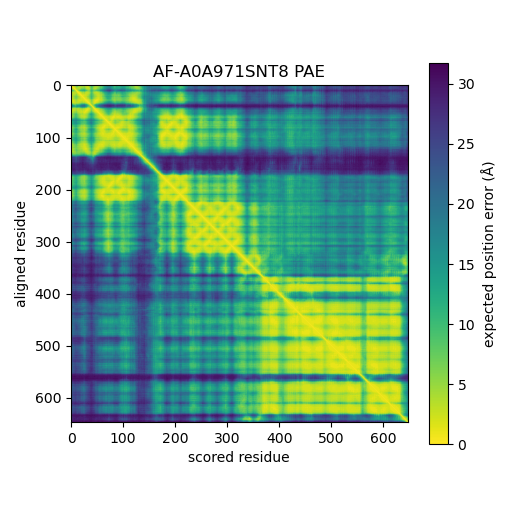00 97.62 457 VAL A C 1
ATOM 3508 O O . VAL A 1 457 ? -18.240 -12.329 5.936 1.00 97.62 457 VAL A O 1
ATOM 3511 N N . GLU A 1 458 ? -17.268 -11.399 7.724 1.00 95.94 458 GLU A N 1
ATOM 3512 C CA . GLU A 1 458 ? -18.263 -10.324 7.857 1.00 95.94 458 GLU A CA 1
ATOM 3513 C C . GLU A 1 458 ? -18.244 -9.368 6.653 1.00 95.94 458 GLU A C 1
ATOM 3515 O O . GLU A 1 458 ? -19.303 -8.941 6.186 1.00 95.94 458 GLU A O 1
ATOM 3520 N N . ALA A 1 459 ? -17.068 -9.071 6.096 1.00 94.44 459 ALA A N 1
ATOM 3521 C CA . ALA A 1 459 ? -16.921 -8.246 4.902 1.00 94.44 459 ALA A CA 1
ATOM 3522 C C . ALA A 1 459 ? -17.602 -8.891 3.688 1.00 94.44 459 ALA A C 1
ATOM 3524 O O . ALA A 1 459 ? -18.392 -8.227 3.012 1.00 94.44 459 ALA A O 1
ATOM 3525 N N . GLY A 1 460 ? -17.376 -10.191 3.465 1.00 93.94 460 GLY A N 1
ATOM 3526 C CA . GLY A 1 460 ? -18.063 -10.959 2.425 1.00 93.94 460 GLY A CA 1
ATOM 3527 C C . GLY A 1 460 ? -19.586 -10.931 2.590 1.00 93.94 460 GLY A C 1
ATOM 3528 O O . GLY A 1 460 ? -20.307 -10.638 1.637 1.00 93.94 460 GLY A O 1
ATOM 3529 N N . LYS A 1 461 ? -20.087 -11.118 3.820 1.00 92.06 461 LYS A N 1
ATOM 3530 C CA . LYS A 1 461 ? -21.529 -11.029 4.130 1.00 92.06 461 LYS A CA 1
ATOM 3531 C C . LYS A 1 461 ? -22.139 -9.646 3.885 1.00 92.06 461 LYS A C 1
ATOM 3533 O O . LYS A 1 461 ? -23.333 -9.550 3.625 1.00 92.06 461 LYS A O 1
ATOM 3538 N N . ASN A 1 462 ? -21.342 -8.581 3.959 1.00 89.31 462 ASN A N 1
ATOM 3539 C CA . ASN A 1 462 ? -21.765 -7.206 3.669 1.00 89.31 462 ASN A CA 1
ATOM 3540 C C . ASN A 1 462 ? -21.494 -6.804 2.198 1.00 89.31 462 ASN A C 1
ATOM 3542 O O . ASN A 1 462 ? -21.454 -5.613 1.881 1.00 89.31 462 ASN A O 1
ATOM 3546 N N . GLY A 1 463 ? -21.299 -7.777 1.297 1.00 88.44 463 GLY A N 1
ATOM 3547 C CA . GLY A 1 463 ? -21.202 -7.560 -0.151 1.00 88.44 463 GLY A CA 1
ATOM 3548 C C . GLY A 1 463 ? -19.835 -7.087 -0.651 1.00 88.44 463 GLY A C 1
ATOM 3549 O O . GLY A 1 463 ? -19.725 -6.643 -1.793 1.00 88.44 463 GLY A O 1
ATOM 3550 N N . ILE A 1 464 ? -18.788 -7.158 0.177 1.00 89.75 464 ILE A N 1
ATOM 3551 C CA . ILE A 1 464 ? -17.420 -6.843 -0.251 1.00 89.75 464 ILE A CA 1
ATOM 3552 C C . ILE A 1 464 ? -16.837 -8.042 -0.997 1.00 89.75 464 ILE A C 1
ATOM 3554 O O . ILE A 1 464 ? -16.936 -9.180 -0.543 1.00 89.75 464 ILE A O 1
ATOM 3558 N N . LYS A 1 465 ? -16.194 -7.792 -2.141 1.00 90.94 465 LYS A N 1
ATOM 3559 C CA . LYS A 1 465 ? -15.553 -8.845 -2.931 1.00 90.94 465 LYS A CA 1
ATOM 3560 C C . LYS A 1 465 ? -14.285 -9.332 -2.226 1.00 90.94 465 LYS A C 1
ATOM 3562 O O . LYS A 1 465 ? -13.278 -8.628 -2.199 1.00 90.94 465 LYS A O 1
ATOM 3567 N N . ILE A 1 466 ? -14.333 -10.548 -1.689 1.00 95.12 466 ILE A N 1
ATOM 3568 C CA . ILE A 1 466 ? -13.196 -11.218 -1.049 1.00 95.12 466 ILE A CA 1
ATOM 3569 C C . ILE A 1 466 ? -12.676 -12.328 -1.980 1.00 95.12 466 ILE A C 1
ATOM 3571 O O . ILE A 1 466 ? -13.489 -13.088 -2.505 1.00 95.12 466 ILE A O 1
ATOM 3575 N N . PRO A 1 467 ? -11.354 -12.452 -2.213 1.00 93.75 467 PRO A N 1
ATOM 3576 C CA . PRO A 1 467 ? -10.782 -13.581 -2.945 1.00 93.75 467 PRO A CA 1
ATOM 3577 C C . PRO A 1 467 ? -11.084 -14.908 -2.233 1.00 93.75 467 PRO A C 1
ATOM 3579 O O . PRO A 1 467 ? -10.580 -15.159 -1.137 1.00 93.75 467 PRO A O 1
ATOM 3582 N N . GLU A 1 468 ? -11.906 -15.748 -2.860 1.00 93.56 468 GLU A N 1
ATOM 3583 C CA . GLU A 1 468 ? -12.460 -16.970 -2.261 1.00 93.56 468 GLU A CA 1
ATOM 3584 C C . GLU A 1 468 ? -11.378 -17.973 -1.849 1.00 93.56 468 GLU A C 1
ATOM 3586 O O . GLU A 1 468 ? -11.387 -18.450 -0.718 1.00 93.56 468 GLU A O 1
ATOM 3591 N N . GLU A 1 469 ? -10.392 -18.217 -2.716 1.00 93.25 469 GLU A N 1
ATOM 3592 C CA . GLU A 1 469 ? -9.259 -19.110 -2.435 1.00 93.25 469 GLU A CA 1
ATOM 3593 C C . GLU A 1 469 ? -8.514 -18.690 -1.161 1.00 93.25 469 GLU A C 1
ATOM 3595 O O . GLU A 1 469 ? -8.259 -19.494 -0.266 1.00 93.25 469 GLU A O 1
ATOM 3600 N N . ARG A 1 470 ? -8.244 -17.390 -1.020 1.00 94.56 470 ARG A N 1
ATOM 3601 C CA . ARG A 1 470 ? -7.506 -16.852 0.126 1.00 94.56 470 ARG A CA 1
ATOM 3602 C C . ARG A 1 470 ? -8.310 -16.905 1.418 1.00 94.56 470 ARG A C 1
ATOM 3604 O O . ARG A 1 470 ? -7.739 -17.164 2.477 1.00 94.56 470 ARG A O 1
ATOM 3611 N N . LEU A 1 471 ? -9.619 -16.654 1.343 1.00 97.44 471 LEU A N 1
ATOM 3612 C CA . LEU A 1 471 ? -10.522 -16.811 2.483 1.00 97.44 471 LEU A CA 1
ATOM 3613 C C . LEU A 1 471 ? -10.655 -18.286 2.885 1.00 97.44 471 LEU A C 1
ATOM 3615 O O . LEU A 1 471 ? -10.663 -18.586 4.076 1.00 97.44 471 LEU A O 1
ATOM 3619 N N . SER A 1 472 ? -10.703 -19.201 1.915 1.00 96.88 472 SER A N 1
ATOM 3620 C CA . SER A 1 472 ? -10.732 -20.644 2.164 1.00 96.88 472 SER A CA 1
ATOM 3621 C C . SER A 1 472 ? -9.486 -21.100 2.926 1.00 96.88 472 SER A C 1
ATOM 3623 O O . SER A 1 472 ? -9.610 -21.771 3.950 1.00 96.88 472 SER A O 1
ATOM 3625 N N . GLU A 1 473 ? -8.288 -20.667 2.518 1.00 96.25 473 GLU A N 1
ATOM 3626 C CA . GLU A 1 473 ? -7.050 -20.971 3.252 1.00 96.25 473 GLU A CA 1
ATOM 3627 C C . GLU A 1 473 ? -7.039 -20.382 4.671 1.00 96.25 473 GLU A C 1
ATOM 3629 O O . GLU A 1 473 ? -6.623 -21.050 5.622 1.00 96.25 473 GLU A O 1
ATOM 3634 N N . ALA A 1 474 ? -7.574 -19.172 4.854 1.00 98.06 474 ALA A N 1
ATOM 3635 C CA . ALA A 1 474 ? -7.743 -18.577 6.178 1.00 98.06 474 ALA A CA 1
ATOM 3636 C C . ALA A 1 474 ? -8.695 -19.394 7.071 1.00 98.06 474 ALA A C 1
ATOM 3638 O O . ALA A 1 474 ? -8.371 -19.692 8.223 1.00 98.06 474 ALA A O 1
ATOM 3639 N N . LEU A 1 475 ? -9.836 -19.837 6.538 1.00 98.19 475 LEU A N 1
ATOM 3640 C CA . LEU A 1 475 ? -10.779 -20.703 7.253 1.00 98.19 475 LEU A CA 1
ATOM 3641 C C . LEU A 1 475 ? -10.167 -22.073 7.578 1.00 98.19 475 LEU A C 1
ATOM 3643 O O . LEU A 1 475 ? -10.353 -22.570 8.690 1.00 98.19 475 LEU A O 1
ATOM 3647 N N . LYS A 1 476 ? -9.369 -22.657 6.672 1.00 97.38 476 LYS A N 1
ATOM 3648 C CA . LYS A 1 476 ? -8.596 -23.881 6.948 1.00 97.38 476 LYS A CA 1
ATOM 3649 C C . LYS A 1 476 ? -7.613 -23.668 8.097 1.00 97.38 476 LYS A C 1
ATO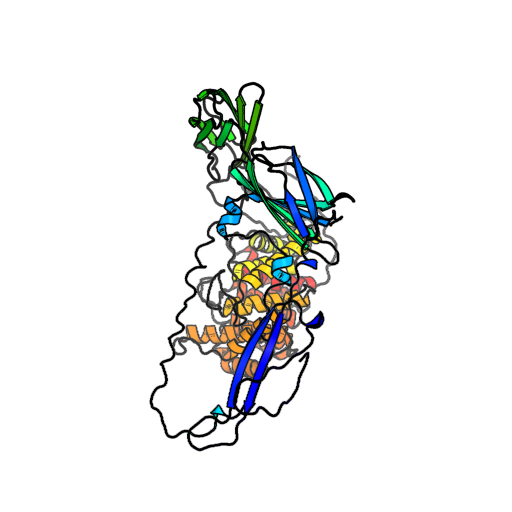M 3651 O O . LYS A 1 476 ? -7.538 -24.522 8.981 1.00 97.38 476 LYS A O 1
ATOM 3656 N N . TYR A 1 477 ? -6.900 -22.538 8.133 1.00 97.12 477 TYR A N 1
ATOM 3657 C CA . TYR A 1 477 ? -6.033 -22.192 9.263 1.00 97.12 477 TYR A CA 1
ATOM 3658 C C . TYR A 1 477 ? -6.828 -22.112 10.572 1.00 97.12 477 TYR A C 1
ATOM 3660 O O . TYR A 1 477 ? -6.449 -22.758 11.550 1.00 97.12 477 TYR A O 1
ATOM 3668 N N . VAL A 1 478 ? -7.953 -21.384 10.588 1.00 97.88 478 VAL A N 1
ATOM 3669 C CA . VAL A 1 478 ? -8.836 -21.264 11.765 1.00 97.88 478 VAL A CA 1
ATOM 3670 C C . VAL A 1 478 ? -9.339 -22.635 12.226 1.00 97.88 478 VAL A C 1
ATOM 3672 O O . VAL A 1 478 ? -9.316 -22.925 13.421 1.00 97.88 478 VAL A O 1
ATOM 3675 N N . LYS A 1 479 ? -9.714 -23.521 11.299 1.00 96.88 479 LYS A N 1
ATOM 3676 C CA . LYS A 1 479 ? -10.134 -24.895 11.606 1.00 96.88 479 LYS A CA 1
ATOM 3677 C C . LYS A 1 479 ? -9.022 -25.713 12.259 1.00 96.88 479 LYS A C 1
ATOM 3679 O O . LYS A 1 479 ? -9.292 -26.415 13.230 1.00 96.88 479 LYS A O 1
ATOM 3684 N N . ARG A 1 480 ? -7.771 -25.587 11.799 1.00 94.94 480 ARG A N 1
ATOM 3685 C CA . ARG A 1 480 ? -6.620 -26.251 12.441 1.00 94.94 480 ARG A CA 1
ATOM 3686 C C . ARG A 1 480 ? -6.378 -25.753 13.867 1.00 94.94 480 ARG A C 1
ATOM 3688 O O . ARG A 1 480 ? -5.964 -26.549 14.702 1.00 94.94 480 ARG A O 1
ATOM 3695 N N . GLN A 1 481 ? -6.688 -24.490 14.185 1.00 92.81 481 GLN A N 1
ATOM 3696 C CA . GLN A 1 481 ? -6.533 -23.961 15.552 1.00 92.81 481 GLN A CA 1
ATOM 3697 C C . GLN A 1 481 ? -7.392 -24.694 16.593 1.00 92.81 481 GLN A C 1
ATOM 3699 O O . GLN A 1 481 ? -7.055 -24.672 17.775 1.00 92.81 481 GLN A O 1
ATOM 3704 N N . LEU A 1 482 ? -8.470 -25.374 16.182 1.00 93.00 482 LEU A N 1
ATOM 3705 C CA . LEU A 1 482 ? -9.297 -26.169 17.095 1.00 93.00 482 LEU A CA 1
ATOM 3706 C C . LEU A 1 482 ? -8.508 -27.328 17.728 1.00 93.00 482 LEU A C 1
ATOM 3708 O O . LEU A 1 482 ? -8.704 -27.621 18.906 1.00 93.00 482 LEU A O 1
ATOM 3712 N N . SER A 1 483 ? -7.581 -27.932 16.978 1.00 88.94 483 SER A N 1
ATOM 3713 C CA . SER A 1 483 ? -6.766 -29.072 17.416 1.00 88.94 483 SER A CA 1
ATOM 3714 C C . SER A 1 483 ? -5.366 -28.704 17.918 1.00 88.94 483 SER A C 1
ATOM 3716 O O . SER A 1 483 ? -4.676 -29.575 18.433 1.00 88.94 483 SER A O 1
ATOM 3718 N N . VAL A 1 484 ? -4.924 -27.449 17.777 1.00 83.62 484 VAL A N 1
ATOM 3719 C CA . VAL A 1 484 ? -3.589 -27.020 18.235 1.00 83.62 484 VAL A CA 1
ATOM 3720 C C . VAL A 1 484 ? -3.522 -27.061 19.760 1.00 83.62 484 VAL A C 1
ATOM 3722 O O . VAL A 1 484 ? -4.346 -26.442 20.442 1.00 83.62 484 VAL A O 1
ATOM 3725 N N . GLU A 1 485 ? -2.552 -27.794 20.302 1.00 76.06 485 GLU A N 1
ATOM 3726 C CA . GLU A 1 485 ? -2.289 -27.858 21.740 1.00 76.06 485 GLU A CA 1
ATOM 3727 C C . GLU A 1 485 ? -1.723 -26.535 22.270 1.00 76.06 485 GLU A C 1
ATOM 3729 O O . GLU A 1 485 ? -1.091 -25.764 21.545 1.00 76.06 485 GLU A O 1
ATOM 3734 N N . ALA A 1 486 ? -1.995 -26.240 23.542 1.00 75.56 486 ALA A N 1
ATOM 3735 C CA . ALA A 1 486 ? -1.365 -25.107 24.205 1.00 75.56 486 ALA A CA 1
ATOM 3736 C C . ALA A 1 486 ? 0.144 -25.364 24.307 1.00 75.56 486 ALA A C 1
ATOM 3738 O O . ALA A 1 486 ? 0.547 -26.469 24.657 1.00 75.56 486 ALA A O 1
ATOM 3739 N N . TYR A 1 487 ? 0.959 -24.346 24.017 1.00 73.06 487 TYR A N 1
ATOM 3740 C CA . TYR A 1 487 ? 2.421 -24.469 24.052 1.00 73.06 487 TYR A CA 1
ATOM 3741 C C . TYR A 1 487 ? 2.937 -24.936 25.423 1.00 73.06 487 TYR A C 1
ATOM 3743 O O . TYR A 1 487 ? 3.870 -25.729 25.491 1.00 73.06 487 TYR A O 1
ATOM 3751 N N . ASP A 1 488 ? 2.280 -24.496 26.499 1.00 77.44 488 ASP A N 1
ATOM 3752 C CA . ASP A 1 488 ? 2.415 -25.075 27.831 1.00 77.44 488 ASP A CA 1
ATOM 3753 C C . ASP A 1 488 ? 1.017 -25.381 28.380 1.00 77.44 488 ASP A C 1
ATOM 3755 O O . ASP A 1 488 ? 0.284 -24.487 28.802 1.00 77.44 488 ASP A O 1
ATOM 3759 N N . ALA A 1 489 ? 0.611 -26.649 28.306 1.00 74.62 489 ALA A N 1
ATOM 3760 C CA . ALA A 1 489 ? -0.682 -27.099 28.814 1.00 74.62 489 ALA A CA 1
ATOM 3761 C C . ALA A 1 489 ? -0.712 -27.248 30.347 1.00 74.62 489 ALA A C 1
ATOM 3763 O O . ALA A 1 489 ? -1.797 -27.397 30.910 1.00 74.62 489 ALA A O 1
ATOM 3764 N N . ASN A 1 490 ? 0.448 -27.214 31.016 1.00 79.81 490 ASN A N 1
ATOM 3765 C CA . ASN A 1 490 ? 0.536 -27.295 32.475 1.00 79.81 490 ASN A CA 1
ATOM 3766 C C . ASN A 1 490 ? 0.354 -25.920 33.130 1.00 79.81 490 ASN A C 1
ATOM 3768 O O . ASN A 1 490 ? -0.079 -25.847 34.281 1.00 79.81 490 ASN A O 1
ATOM 3772 N N . ASP A 1 491 ? 0.638 -24.832 32.408 1.00 84.00 491 ASP A N 1
ATOM 3773 C CA . ASP A 1 491 ? 0.251 -23.489 32.834 1.00 84.00 491 ASP A CA 1
ATOM 3774 C C . ASP A 1 491 ? -1.258 -23.291 32.626 1.00 84.00 491 ASP A C 1
ATOM 3776 O O . ASP A 1 491 ? -1.762 -23.187 31.502 1.00 84.00 491 ASP A O 1
ATOM 3780 N N . GLU A 1 492 ? -1.992 -23.202 33.737 1.00 82.31 492 GLU A N 1
ATOM 3781 C CA . GLU A 1 492 ? -3.442 -23.023 33.717 1.00 82.31 492 GLU A CA 1
ATOM 3782 C C . GLU A 1 492 ? -3.857 -21.776 32.915 1.00 82.31 492 GLU A C 1
ATOM 3784 O O . GLU A 1 492 ? -4.812 -21.834 32.144 1.00 82.31 492 GLU A O 1
ATOM 3789 N N . ASN A 1 493 ? -3.143 -20.650 33.018 1.00 81.50 493 ASN A N 1
ATOM 3790 C CA . ASN A 1 493 ? -3.516 -19.435 32.288 1.00 81.50 493 ASN A CA 1
ATOM 3791 C C . ASN A 1 493 ? -3.298 -19.590 30.779 1.00 81.50 493 ASN A C 1
ATOM 3793 O O . ASN A 1 493 ? -4.115 -19.097 29.997 1.00 81.50 493 ASN A O 1
ATOM 3797 N N . VAL A 1 494 ? -2.213 -20.243 30.357 1.00 82.19 494 VAL A N 1
ATOM 3798 C CA . VAL A 1 494 ? -1.933 -20.504 28.934 1.00 82.19 494 VAL A CA 1
ATOM 3799 C C . VAL A 1 494 ? -2.970 -21.473 28.368 1.00 82.19 494 VAL A C 1
ATOM 3801 O O . VAL A 1 494 ? -3.509 -21.252 27.278 1.00 82.19 494 VAL A O 1
ATOM 3804 N N . TRP A 1 495 ? -3.325 -22.503 29.138 1.00 85.50 495 TRP A N 1
ATOM 3805 C CA . TRP A 1 495 ? -4.346 -23.466 28.752 1.00 85.50 495 TRP A CA 1
ATOM 3806 C C . TRP A 1 495 ? -5.734 -22.827 28.595 1.00 85.50 495 TRP A C 1
ATOM 3808 O O . TRP A 1 495 ? -6.382 -22.985 27.555 1.00 85.50 495 TRP A O 1
ATOM 3818 N N . ARG A 1 496 ? -6.180 -22.039 29.581 1.00 86.81 496 ARG A N 1
ATOM 3819 C CA . ARG A 1 496 ? -7.465 -21.317 29.527 1.00 86.81 496 ARG A CA 1
ATOM 3820 C C . ARG A 1 496 ? -7.525 -20.344 28.348 1.00 86.81 496 ARG A C 1
ATOM 3822 O O . ARG A 1 496 ? -8.522 -20.317 27.623 1.00 86.81 496 ARG A O 1
ATOM 3829 N N . GLN A 1 497 ? -6.433 -19.626 28.075 1.00 85.00 497 GLN A N 1
ATOM 3830 C CA . GLN A 1 497 ? -6.332 -18.748 26.907 1.00 85.00 497 GLN A CA 1
ATOM 3831 C C . GLN A 1 497 ? -6.465 -19.519 25.591 1.00 85.00 497 GLN A C 1
ATOM 3833 O O . GLN A 1 497 ? -7.155 -19.053 24.679 1.00 85.00 497 GLN A O 1
ATOM 3838 N N . ALA A 1 498 ? -5.858 -20.704 25.483 1.00 89.12 498 ALA A N 1
ATOM 3839 C CA . ALA A 1 498 ? -6.005 -21.560 24.312 1.00 89.12 498 ALA A CA 1
ATOM 3840 C C . ALA A 1 498 ? -7.456 -22.038 24.128 1.00 89.12 498 ALA A C 1
ATOM 3842 O O . ALA A 1 498 ? -7.974 -21.980 23.012 1.00 89.12 498 ALA A O 1
ATOM 3843 N N . LEU A 1 499 ? -8.149 -22.428 25.206 1.00 91.19 499 LEU A N 1
ATOM 3844 C CA . LEU A 1 499 ? -9.577 -22.768 25.157 1.00 91.19 499 LEU A CA 1
ATOM 3845 C C . LEU A 1 499 ? -10.432 -21.586 24.673 1.00 91.19 499 LEU A C 1
ATOM 3847 O O . LEU A 1 499 ? -11.285 -21.758 23.800 1.00 91.19 499 LEU A O 1
ATOM 3851 N N . SER A 1 500 ? -10.164 -20.379 25.174 1.00 90.00 500 SER A N 1
ATOM 3852 C CA . SER A 1 500 ? -10.855 -19.157 24.749 1.00 90.00 500 SER A CA 1
ATOM 3853 C C . SER A 1 500 ? -10.614 -18.836 23.265 1.00 90.00 500 SER A C 1
ATOM 3855 O O . SER A 1 500 ? -11.551 -18.462 22.557 1.00 90.00 500 SER A O 1
ATOM 3857 N N . ARG A 1 501 ? -9.398 -19.069 22.744 1.00 92.56 501 ARG A N 1
ATOM 3858 C CA . ARG A 1 501 ? -9.106 -18.960 21.300 1.00 92.56 501 ARG A CA 1
ATOM 3859 C C . ARG A 1 501 ? -9.864 -19.987 20.467 1.00 92.56 501 ARG A C 1
ATOM 3861 O O . ARG A 1 501 ? -10.375 -19.639 19.406 1.00 92.56 501 ARG A O 1
ATOM 3868 N N . ARG A 1 502 ? -9.980 -21.233 20.938 1.00 95.38 502 ARG A N 1
ATOM 3869 C CA . ARG A 1 502 ? -10.766 -22.275 20.250 1.00 95.38 502 ARG A CA 1
ATOM 3870 C C . ARG A 1 502 ? -12.246 -21.906 20.181 1.00 95.38 502 ARG A C 1
ATOM 3872 O O . ARG A 1 502 ? -12.866 -22.101 19.140 1.00 95.38 502 ARG A O 1
ATOM 3879 N N . ALA A 1 503 ? -12.795 -21.318 21.244 1.00 96.12 503 ALA A N 1
ATOM 3880 C CA . ALA A 1 503 ? -14.161 -20.800 21.228 1.00 96.12 503 ALA A CA 1
ATOM 3881 C C . ALA A 1 503 ? -14.335 -19.674 20.194 1.00 96.12 503 ALA A C 1
ATOM 3883 O O . ALA A 1 503 ? -15.330 -19.653 19.471 1.00 96.12 503 ALA A O 1
ATOM 3884 N N . TYR A 1 504 ? -13.347 -18.784 20.054 1.00 97.56 504 TYR A N 1
ATOM 3885 C CA . TYR A 1 504 ? -13.375 -17.761 19.008 1.00 97.56 504 TYR A CA 1
ATOM 3886 C C . TYR A 1 504 ? -13.295 -18.362 17.594 1.00 97.56 504 TYR A C 1
ATOM 3888 O O . TYR A 1 504 ? -14.065 -17.979 16.715 1.00 97.56 504 TYR A O 1
ATOM 3896 N N . ALA A 1 505 ? -12.438 -19.363 17.379 1.00 98.12 505 ALA A N 1
ATOM 3897 C CA . ALA A 1 505 ? -12.386 -20.099 16.116 1.00 98.12 505 ALA A CA 1
ATOM 3898 C C . ALA A 1 505 ? -13.734 -20.765 15.780 1.00 98.12 505 ALA A C 1
ATOM 3900 O O . ALA A 1 505 ? -14.188 -20.669 14.640 1.00 98.12 505 ALA A O 1
ATOM 3901 N N . CYS A 1 506 ? -14.415 -21.364 16.768 1.00 98.38 506 CYS A N 1
ATOM 3902 C CA . CYS A 1 506 ? -15.764 -21.916 16.589 1.00 98.38 506 CYS A CA 1
ATOM 3903 C C . CYS A 1 506 ? -16.755 -20.848 16.116 1.00 98.38 506 CYS A C 1
ATOM 3905 O O . CYS A 1 506 ? -17.520 -21.104 15.189 1.00 98.38 506 CYS A O 1
ATOM 3907 N N . TYR A 1 507 ? -16.699 -19.645 16.693 1.00 98.50 507 TYR A N 1
ATOM 3908 C CA . TYR A 1 507 ? -17.582 -18.544 16.314 1.00 98.50 507 TYR A CA 1
ATOM 3909 C C . TYR A 1 507 ? -17.355 -18.103 14.867 1.00 98.50 507 TYR A C 1
ATOM 3911 O O . TYR A 1 507 ? -18.315 -17.950 14.116 1.00 98.50 507 TYR A O 1
ATOM 3919 N N . VAL A 1 508 ? -16.097 -17.952 14.448 1.00 98.56 508 VAL A N 1
ATOM 3920 C CA . VAL A 1 508 ? -15.758 -17.552 13.073 1.00 98.56 508 VAL A CA 1
ATOM 3921 C C . VAL A 1 508 ? -16.170 -18.615 12.054 1.00 98.56 508 VAL A C 1
ATOM 3923 O O . VAL A 1 508 ? -16.720 -18.274 11.009 1.00 98.56 508 VAL A O 1
ATOM 3926 N N . LEU A 1 509 ? -15.964 -19.898 12.360 1.00 98.50 509 LEU A N 1
ATOM 3927 C CA . LEU A 1 509 ? -16.381 -21.004 11.491 1.00 98.50 509 LEU A CA 1
ATOM 3928 C C . LEU A 1 509 ? -17.909 -21.116 11.403 1.00 98.50 509 LEU A C 1
ATOM 3930 O O . LEU A 1 509 ? -18.455 -21.258 10.312 1.00 98.50 509 LEU A O 1
ATOM 3934 N N . ALA A 1 510 ? -18.613 -20.963 12.528 1.00 98.06 510 ALA A N 1
ATOM 3935 C CA . ALA A 1 510 ? -20.071 -20.923 12.551 1.00 98.06 510 ALA A CA 1
ATOM 3936 C C . ALA A 1 510 ? -20.619 -19.718 11.767 1.00 98.06 510 ALA A C 1
ATOM 3938 O O . ALA A 1 510 ? -21.560 -19.860 10.988 1.00 98.06 510 ALA A O 1
ATOM 3939 N N . LEU A 1 511 ? -19.983 -18.544 11.882 1.00 96.75 511 LEU A N 1
ATOM 3940 C CA . LEU A 1 511 ? -20.290 -17.391 11.036 1.00 96.75 511 LEU A CA 1
ATOM 3941 C C . LEU A 1 511 ? -20.070 -17.694 9.551 1.00 96.75 511 LEU A C 1
ATOM 3943 O O . LEU A 1 511 ? -20.873 -17.249 8.735 1.00 96.75 511 LEU A O 1
ATOM 3947 N N . ALA A 1 512 ? -19.023 -18.429 9.186 1.00 96.88 512 ALA A N 1
ATOM 3948 C CA . ALA A 1 512 ? -18.756 -18.816 7.802 1.00 96.88 512 ALA A CA 1
ATOM 3949 C C . ALA A 1 512 ? -19.734 -19.878 7.257 1.00 96.88 512 ALA A C 1
ATOM 3951 O O . ALA A 1 512 ? -19.692 -20.177 6.070 1.00 96.88 512 ALA A O 1
ATOM 3952 N N . GLY A 1 513 ? -20.634 -20.415 8.092 1.00 95.94 513 GLY A N 1
ATOM 3953 C CA . GLY A 1 513 ? -21.596 -21.452 7.709 1.00 95.94 513 GLY A CA 1
ATOM 3954 C C . GLY A 1 513 ? -21.101 -22.885 7.929 1.00 95.94 513 GLY A C 1
ATOM 3955 O O . GLY A 1 513 ? -21.798 -23.823 7.558 1.00 95.94 513 GLY A O 1
ATOM 3956 N N . GLU A 1 514 ? -19.943 -23.072 8.572 1.00 95.44 514 GLU A N 1
ATOM 3957 C CA . GLU A 1 514 ? -19.353 -24.382 8.884 1.00 95.44 514 GLU A CA 1
ATOM 3958 C C . GLU A 1 514 ? -19.194 -24.584 10.408 1.00 95.44 514 GLU A C 1
ATOM 3960 O O . GLU A 1 514 ? -18.070 -24.685 10.910 1.00 95.44 514 GLU A O 1
ATOM 3965 N N . PRO A 1 515 ? -20.286 -24.620 11.197 1.00 96.00 515 PRO A N 1
ATOM 3966 C CA . PRO A 1 515 ? -20.190 -24.710 12.652 1.00 96.00 515 PRO A CA 1
ATOM 3967 C C . PRO A 1 515 ? -19.529 -26.031 13.098 1.00 96.00 515 PRO A C 1
ATOM 3969 O O . PRO A 1 515 ? -20.038 -27.114 12.791 1.00 96.00 515 PRO A O 1
ATOM 3972 N N . PRO A 1 516 ? -18.420 -25.992 13.864 1.00 95.56 516 PRO A N 1
ATOM 3973 C CA . PRO A 1 516 ? -17.732 -27.195 14.320 1.00 95.56 516 PRO A CA 1
ATOM 3974 C C . PRO A 1 516 ? -18.413 -27.765 15.576 1.00 95.56 516 PRO A C 1
ATOM 3976 O O . PRO A 1 516 ? -17.861 -27.708 16.675 1.00 95.56 516 PRO A O 1
ATOM 3979 N N . LEU A 1 517 ? -19.617 -28.326 15.413 1.00 94.06 517 LEU A N 1
ATOM 3980 C CA . LEU A 1 517 ? -20.501 -28.729 16.520 1.00 94.06 517 LEU A CA 1
ATOM 3981 C C . LEU A 1 517 ? -19.800 -29.600 17.576 1.00 94.06 517 LEU A C 1
ATOM 3983 O O . LEU A 1 517 ? -19.884 -29.299 18.759 1.00 94.06 517 LEU A O 1
ATOM 3987 N N . GLY A 1 518 ? -19.024 -30.614 17.176 1.00 93.81 518 GLY A N 1
ATOM 3988 C CA . GLY A 1 518 ? -18.304 -31.469 18.135 1.00 93.81 518 GLY A CA 1
ATOM 3989 C C . GLY A 1 518 ? -17.297 -30.711 19.015 1.00 93.81 518 GLY A C 1
ATOM 3990 O O . GLY A 1 518 ? -17.165 -31.002 20.203 1.00 93.81 518 GLY A O 1
ATOM 3991 N N . TRP A 1 519 ? -16.626 -29.693 18.466 1.00 95.62 519 TRP A N 1
ATOM 3992 C CA . TRP A 1 519 ? -15.736 -28.828 19.245 1.00 95.62 519 TRP A CA 1
ATOM 3993 C C . TRP A 1 519 ? -16.514 -27.889 20.166 1.00 95.62 519 TRP A C 1
ATOM 3995 O O . TRP A 1 519 ? -16.083 -27.661 21.294 1.00 95.62 519 TRP A O 1
ATOM 4005 N N . MET A 1 520 ? -17.665 -27.382 19.719 1.00 96.19 520 MET A N 1
ATOM 4006 C CA . MET A 1 520 ? -18.545 -26.551 20.547 1.00 96.19 520 MET A CA 1
ATOM 4007 C C . MET A 1 520 ? -19.055 -27.320 21.774 1.00 96.19 520 MET A C 1
ATOM 4009 O O . MET A 1 520 ? -19.022 -26.784 22.882 1.00 96.19 520 MET A O 1
ATOM 4013 N N . GLU A 1 521 ? -19.445 -28.584 21.599 1.00 94.62 521 GLU A N 1
ATOM 4014 C CA . GLU A 1 521 ? -19.864 -29.469 22.693 1.00 94.62 521 GLU A CA 1
ATOM 4015 C C . GLU A 1 521 ? -18.693 -29.760 23.647 1.00 94.62 521 GLU A C 1
ATOM 4017 O O . GLU A 1 521 ? -18.816 -29.572 24.856 1.00 94.62 521 GLU A O 1
ATOM 4022 N N . SER A 1 522 ? -17.509 -30.093 23.113 1.00 94.00 522 SER A N 1
ATOM 4023 C CA . SER A 1 522 ? -16.307 -30.331 23.931 1.00 94.00 522 SER A CA 1
ATOM 4024 C C . SER A 1 522 ? -15.887 -29.109 24.759 1.00 94.00 522 SER A C 1
ATOM 4026 O O . SER A 1 522 ? -15.417 -29.245 25.891 1.00 94.00 522 SER A O 1
ATOM 4028 N N . LEU A 1 523 ? -16.040 -27.899 24.211 1.00 93.69 523 LEU A N 1
ATOM 4029 C CA . LEU A 1 523 ? -15.780 -26.656 24.939 1.00 93.69 523 LEU A CA 1
ATOM 4030 C C . LEU A 1 523 ? -16.878 -26.352 25.965 1.00 93.69 523 LEU A C 1
ATOM 4032 O O . LEU A 1 523 ? -16.571 -25.785 27.014 1.00 93.69 523 LEU A O 1
ATOM 4036 N N . ARG A 1 524 ? -18.130 -26.749 25.705 1.00 92.06 524 ARG A N 1
ATOM 4037 C CA . ARG A 1 524 ? -19.242 -26.608 26.657 1.00 92.06 524 ARG A CA 1
ATOM 4038 C C . ARG A 1 524 ? -19.010 -27.451 27.907 1.00 92.06 524 ARG A C 1
ATOM 4040 O O . ARG A 1 524 ? -19.209 -26.946 29.009 1.00 92.06 524 ARG A O 1
ATOM 4047 N N . ASP A 1 525 ? -18.500 -28.670 27.753 1.00 91.50 525 ASP A N 1
ATOM 4048 C CA . ASP A 1 525 ? -18.124 -29.530 28.886 1.00 91.50 525 ASP A CA 1
ATOM 4049 C C . ASP A 1 525 ? -16.989 -28.919 29.730 1.00 91.50 525 ASP A C 1
ATOM 4051 O O . ASP A 1 525 ? -16.845 -29.216 30.913 1.00 91.50 525 ASP A O 1
ATOM 4055 N N . LYS A 1 526 ? -16.208 -28.004 29.140 1.00 90.00 526 LYS A N 1
ATOM 4056 C CA . LYS A 1 526 ? -15.109 -27.256 29.776 1.00 90.00 526 LYS A CA 1
ATOM 4057 C C . LYS A 1 526 ? -15.480 -25.804 30.094 1.00 90.00 526 LYS A C 1
ATOM 4059 O O . LYS A 1 526 ? -14.595 -24.966 30.271 1.00 90.00 526 LYS A O 1
ATOM 4064 N N . ASN A 1 527 ? -16.772 -25.480 30.171 1.00 86.38 527 ASN A N 1
ATOM 4065 C CA . ASN A 1 527 ? -17.257 -24.106 30.328 1.00 86.38 527 ASN A CA 1
ATOM 4066 C C . ASN A 1 527 ? -16.645 -23.355 31.528 1.00 86.38 527 ASN A C 1
ATOM 4068 O O . ASN A 1 527 ? -16.420 -22.142 31.463 1.00 86.38 527 ASN A O 1
ATOM 4072 N N . ASP A 1 528 ? -16.365 -24.063 32.619 1.00 84.06 528 ASP A N 1
ATOM 4073 C CA . ASP A 1 528 ? -15.836 -23.461 33.847 1.00 84.06 528 ASP A CA 1
ATOM 4074 C C . ASP A 1 528 ? -14.329 -23.137 33.734 1.00 84.06 528 ASP A C 1
ATOM 4076 O O . ASP A 1 528 ? -13.817 -22.226 34.395 1.00 84.06 528 ASP A O 1
ATOM 4080 N N . SER A 1 529 ? -13.634 -23.797 32.804 1.00 86.25 529 SER A N 1
ATOM 4081 C CA . SER A 1 529 ? -12.242 -23.517 32.438 1.00 86.25 529 SER A CA 1
ATOM 4082 C C . SER A 1 529 ? -12.105 -22.404 31.395 1.00 86.25 529 SER A C 1
ATOM 4084 O O . SER A 1 529 ? -11.013 -21.883 31.210 1.00 86.25 529 SER A O 1
ATOM 4086 N 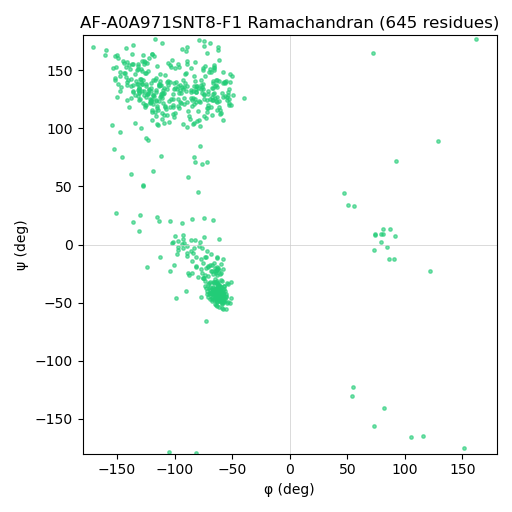N . LEU A 1 530 ? -13.177 -21.995 30.712 1.00 86.25 530 LEU A N 1
ATOM 4087 C CA . LEU A 1 530 ? -13.108 -20.875 29.769 1.00 86.25 530 LEU A CA 1
ATOM 4088 C C . LEU A 1 530 ? -12.923 -19.541 30.503 1.00 86.25 530 LEU A C 1
ATOM 4090 O O . LEU A 1 530 ? -13.434 -19.328 31.610 1.00 86.25 530 LEU A O 1
ATOM 4094 N N . ASP A 1 531 ? -12.234 -18.599 29.868 1.00 86.06 531 ASP A N 1
ATOM 4095 C CA . ASP A 1 531 ? -12.278 -17.208 30.311 1.00 86.06 531 ASP A CA 1
ATOM 4096 C C . ASP A 1 531 ? -13.616 -16.573 29.911 1.00 86.06 531 ASP A C 1
ATOM 4098 O O . ASP A 1 531 ? -14.425 -17.156 29.182 1.00 86.06 531 ASP A O 1
ATOM 4102 N N . ALA A 1 532 ? -13.885 -15.368 30.416 1.00 86.12 532 ALA A N 1
ATOM 4103 C CA . ALA A 1 532 ? -15.114 -14.646 30.096 1.00 86.12 532 ALA A CA 1
ATOM 4104 C C . ALA A 1 532 ? -15.303 -14.478 28.578 1.00 86.12 532 ALA A C 1
ATOM 4106 O O . ALA A 1 532 ? -16.381 -14.762 28.062 1.00 86.12 532 ALA A O 1
ATOM 4107 N N . SER A 1 533 ? -14.236 -14.108 27.869 1.00 89.12 533 SER A N 1
ATOM 4108 C CA . SER A 1 533 ? -14.215 -13.984 26.410 1.00 89.12 533 SER A CA 1
ATOM 4109 C C . SER A 1 533 ? -14.536 -15.307 25.711 1.00 89.12 533 SER A C 1
ATOM 4111 O O . SER A 1 533 ? -15.411 -15.351 24.850 1.00 89.12 533 SER A O 1
ATOM 4113 N N . GLY A 1 534 ? -13.889 -16.400 26.125 1.00 91.88 534 GLY A N 1
ATOM 4114 C CA . GLY A 1 534 ? -14.106 -17.738 25.583 1.00 91.88 534 GLY A CA 1
ATOM 4115 C C . GLY A 1 534 ? -15.552 -18.207 25.724 1.00 91.88 534 GLY A C 1
ATOM 4116 O O . GLY A 1 534 ? -16.141 -18.688 24.758 1.00 91.88 534 GLY A O 1
ATOM 4117 N N . ARG A 1 535 ? -16.167 -18.003 26.898 1.00 91.81 535 ARG A N 1
ATOM 4118 C CA . ARG A 1 535 ? -17.593 -18.315 27.102 1.00 91.81 535 ARG A CA 1
ATOM 4119 C C . ARG A 1 535 ? -18.499 -17.508 26.179 1.00 91.81 535 ARG A C 1
ATOM 4121 O O . ARG A 1 535 ? -19.425 -18.073 25.607 1.00 91.81 535 ARG A O 1
ATOM 4128 N N . LEU A 1 536 ? -18.225 -16.215 26.017 1.00 94.50 536 LEU A N 1
ATOM 4129 C CA . LEU A 1 536 ? -19.017 -15.337 25.155 1.00 94.50 536 LEU A CA 1
ATOM 4130 C C . LEU A 1 536 ? -18.870 -15.706 23.674 1.00 94.50 536 LEU A C 1
ATOM 4132 O O . LEU A 1 536 ? -19.869 -15.752 22.965 1.00 94.50 536 LEU A O 1
ATOM 4136 N N . PHE A 1 537 ? -17.670 -16.054 23.203 1.00 96.56 537 PHE A N 1
ATOM 4137 C CA . PHE A 1 537 ? -17.495 -16.560 21.838 1.00 96.56 537 PHE A CA 1
ATOM 4138 C C . PHE A 1 537 ? -18.190 -17.904 21.617 1.00 96.56 537 PHE A C 1
ATOM 4140 O O . PHE A 1 537 ? -18.803 -18.112 20.570 1.00 96.56 537 PHE A O 1
ATOM 4147 N N . LEU A 1 538 ? -18.154 -18.810 22.597 1.00 96.44 538 LEU A N 1
ATOM 4148 C CA . LEU A 1 538 ? -18.883 -20.073 22.502 1.00 96.44 538 LEU A CA 1
ATOM 4149 C C . LEU A 1 538 ? -20.404 -19.835 22.469 1.00 96.44 538 LEU A C 1
ATOM 4151 O O . LEU A 1 538 ? -21.089 -20.396 21.617 1.00 96.44 538 LEU A O 1
ATOM 4155 N N . ALA A 1 539 ? -20.922 -18.932 23.305 1.00 96.38 539 ALA A N 1
ATOM 4156 C CA . ALA A 1 539 ? -22.324 -18.520 23.268 1.00 96.38 539 ALA A CA 1
ATOM 4157 C C . ALA A 1 539 ? -22.698 -17.890 21.914 1.00 96.38 539 ALA A C 1
ATOM 4159 O O . ALA A 1 539 ? -23.726 -18.232 21.331 1.00 96.38 539 ALA A O 1
ATOM 4160 N N . ALA A 1 540 ? -21.833 -17.032 21.363 1.00 96.81 540 ALA A N 1
ATOM 4161 C CA . ALA A 1 540 ? -22.022 -16.449 20.038 1.00 96.81 540 ALA A CA 1
ATOM 4162 C C . ALA A 1 540 ? -22.051 -17.535 18.953 1.00 96.81 540 ALA A C 1
ATOM 4164 O O . ALA A 1 540 ? -22.878 -17.462 18.049 1.00 96.81 540 ALA A O 1
ATOM 4165 N N . SER A 1 541 ? -21.203 -18.565 19.072 1.00 97.88 541 SER A N 1
ATOM 4166 C CA . SER A 1 541 ? -21.170 -19.721 18.164 1.00 97.88 541 SER A CA 1
ATOM 4167 C C . SER A 1 541 ? -22.509 -20.461 18.152 1.00 97.88 541 SER A C 1
ATOM 4169 O O . SER A 1 541 ? -23.037 -20.746 17.078 1.00 97.88 541 SER A O 1
ATOM 4171 N N . TYR A 1 542 ? -23.095 -20.729 19.327 1.00 97.62 542 TYR A N 1
ATOM 4172 C CA . TYR A 1 542 ? -24.429 -21.333 19.430 1.00 97.62 542 TYR A CA 1
ATOM 4173 C C . TYR A 1 542 ? -25.511 -20.429 18.834 1.00 97.62 542 TYR A C 1
ATOM 4175 O O . TYR A 1 542 ? -26.336 -20.906 18.055 1.00 97.62 542 TYR A O 1
ATOM 4183 N N . ALA A 1 543 ? -25.475 -19.125 19.131 1.00 96.38 543 ALA A N 1
ATOM 4184 C CA . ALA A 1 543 ? -26.459 -18.167 18.634 1.00 96.38 543 ALA A CA 1
ATOM 4185 C C . ALA A 1 543 ? -26.476 -18.104 17.097 1.00 96.38 543 ALA A C 1
ATOM 4187 O O . ALA A 1 543 ? -27.539 -18.247 16.491 1.00 96.38 543 ALA A O 1
ATOM 4188 N N . VAL A 1 544 ? -25.307 -17.970 16.456 1.00 96.31 544 VAL A N 1
ATOM 4189 C CA . VAL A 1 544 ? -25.213 -17.911 14.983 1.00 96.31 544 VAL A CA 1
ATOM 4190 C C . VAL A 1 544 ? -25.461 -19.262 14.309 1.00 96.31 544 VAL A C 1
ATOM 4192 O O . VAL A 1 544 ? -25.843 -19.291 13.145 1.00 96.31 544 VAL A O 1
ATOM 4195 N N . SER A 1 545 ? -25.317 -20.371 15.044 1.00 96.62 545 SER A N 1
ATOM 4196 C CA . SER A 1 545 ? -25.687 -21.720 14.584 1.00 96.62 545 SER A CA 1
ATOM 4197 C C . SER A 1 545 ? -27.184 -22.029 14.757 1.00 96.62 545 SER A C 1
ATOM 4199 O O . SER A 1 545 ? -27.605 -23.161 14.532 1.00 96.62 545 SER A O 1
ATOM 4201 N N . GLY A 1 546 ? -27.994 -21.060 15.203 1.00 94.25 546 GLY A N 1
ATOM 4202 C CA . GLY A 1 546 ? -29.437 -21.217 15.417 1.00 94.25 546 GLY A CA 1
ATOM 4203 C C . GLY A 1 546 ? -29.835 -21.812 16.774 1.00 94.25 546 GLY A C 1
ATOM 4204 O O . GLY A 1 546 ? -31.022 -21.886 17.083 1.00 94.25 546 GLY A O 1
ATOM 4205 N N . GLN A 1 547 ? -28.877 -22.173 17.632 1.00 94.69 547 GLN A N 1
ATOM 4206 C CA . GLN A 1 547 ? -29.114 -22.730 18.969 1.00 94.69 547 GLN A CA 1
ATOM 4207 C C . GLN A 1 547 ? -29.245 -21.619 20.024 1.00 94.69 547 GLN A C 1
ATOM 4209 O O . GLN A 1 547 ? -28.497 -21.550 21.001 1.00 94.69 547 GLN A O 1
ATOM 4214 N N . LYS A 1 548 ? -30.207 -20.714 19.818 1.00 93.75 548 LYS A N 1
ATOM 4215 C CA . LYS A 1 548 ? -30.384 -19.499 20.634 1.00 93.75 548 LYS A CA 1
ATOM 4216 C C . LYS A 1 548 ? -30.603 -19.784 22.124 1.00 93.75 548 LYS A C 1
ATOM 4218 O O . LYS A 1 548 ? -30.013 -19.106 22.956 1.00 93.75 548 LYS A O 1
ATOM 4223 N N . GLY A 1 549 ? -31.369 -20.826 22.458 1.00 92.62 549 GLY A N 1
ATOM 4224 C CA . GLY A 1 549 ? -31.610 -21.212 23.854 1.00 92.62 549 GLY A CA 1
ATOM 4225 C C . GLY A 1 549 ? -30.343 -21.660 24.595 1.00 92.62 549 GLY A C 1
ATOM 4226 O O . GLY A 1 549 ? -30.203 -21.393 25.786 1.00 92.62 549 GLY A O 1
ATOM 4227 N N . GLU A 1 550 ? -29.384 -22.287 23.904 1.00 91.88 550 GLU A N 1
ATOM 4228 C CA . GLU A 1 550 ? -28.089 -22.636 24.507 1.00 91.88 550 GLU A CA 1
ATOM 4229 C C . GLU A 1 550 ? -27.222 -21.393 24.723 1.00 91.88 550 GLU A C 1
ATOM 4231 O O . GLU A 1 550 ? -26.618 -21.236 25.784 1.00 91.88 550 GLU A O 1
ATOM 4236 N N . ALA A 1 551 ? -27.228 -20.457 23.770 1.00 92.81 551 ALA A N 1
ATOM 4237 C CA . ALA A 1 551 ? -26.543 -19.177 23.930 1.00 92.81 551 ALA A CA 1
ATOM 4238 C C . ALA A 1 551 ? -27.080 -18.375 25.133 1.00 92.81 551 ALA A C 1
ATOM 4240 O O . ALA A 1 551 ? -26.296 -17.841 25.919 1.00 92.81 551 ALA A O 1
ATOM 4241 N N . GLU A 1 552 ? -28.402 -18.338 25.334 1.00 90.00 552 GLU A N 1
ATOM 4242 C CA . GLU A 1 552 ? -29.038 -17.656 26.471 1.00 90.00 552 GLU A CA 1
ATOM 4243 C C . GLU A 1 552 ? -28.623 -18.236 27.826 1.00 90.00 552 GLU A C 1
ATOM 4245 O O . GLU A 1 552 ? -28.298 -17.483 28.748 1.00 90.00 552 GLU A O 1
ATOM 4250 N N . LYS A 1 553 ? -28.556 -19.569 27.947 1.00 89.00 553 LYS A N 1
ATOM 4251 C CA . LYS A 1 553 ? -28.095 -20.239 29.177 1.00 89.00 553 LYS A CA 1
ATOM 4252 C C . LYS A 1 553 ? -26.666 -19.842 29.553 1.00 89.00 553 LYS A C 1
ATOM 4254 O O . LYS A 1 553 ? -26.326 -19.816 30.737 1.00 89.00 553 LYS A O 1
ATOM 4259 N N . MET A 1 554 ? -25.828 -19.522 28.567 1.00 85.88 554 MET A N 1
ATOM 4260 C CA . MET A 1 554 ? -24.443 -19.107 28.791 1.00 85.88 554 MET A CA 1
ATOM 4261 C C . MET A 1 554 ? -24.306 -17.636 29.221 1.00 85.88 554 MET A C 1
ATOM 4263 O O . MET A 1 554 ? -23.376 -17.321 29.963 1.00 85.88 554 MET A O 1
ATOM 4267 N N . LEU A 1 555 ? -25.237 -16.753 28.835 1.00 79.62 555 LEU A N 1
ATOM 4268 C CA . LEU A 1 555 ? -25.224 -15.319 29.180 1.00 79.62 555 LEU A CA 1
ATOM 4269 C C . LEU A 1 555 ? -25.472 -15.025 30.675 1.00 79.62 555 LEU A C 1
ATOM 4271 O O . LEU A 1 555 ? -25.110 -13.955 31.160 1.00 79.62 555 LEU A O 1
ATOM 4275 N N . GLY A 1 556 ? -26.111 -15.942 31.412 1.00 59.41 556 GLY A N 1
ATOM 4276 C CA . GLY A 1 556 ? -26.519 -15.745 32.813 1.00 59.41 556 GLY A CA 1
ATOM 4277 C C . GLY A 1 556 ? -25.487 -16.146 33.876 1.00 59.41 556 GLY A C 1
ATOM 4278 O O . GLY A 1 556 ? -25.699 -15.898 35.065 1.00 59.41 556 GLY A O 1
ATOM 4279 N N . LYS A 1 557 ? -24.370 -16.775 33.490 1.00 60.25 557 LYS A N 1
ATOM 4280 C CA . LYS A 1 557 ? -23.330 -17.199 34.439 1.00 60.25 557 LYS A CA 1
ATOM 4281 C C . LYS A 1 557 ? -22.369 -16.041 34.720 1.00 60.25 557 LYS A C 1
ATOM 4283 O O . LYS A 1 557 ? -21.765 -15.505 33.794 1.00 60.25 557 LYS A O 1
ATOM 4288 N N . LYS A 1 558 ? -22.189 -15.678 36.002 1.00 49.50 558 LYS A N 1
ATOM 4289 C CA . LYS A 1 558 ? -21.212 -14.657 36.425 1.00 49.50 558 LYS A CA 1
ATOM 4290 C C . LYS A 1 558 ? -19.841 -14.978 35.831 1.00 49.50 558 LYS A C 1
ATOM 4292 O O . LYS A 1 558 ? -19.260 -16.026 36.103 1.00 49.50 558 LYS A O 1
ATOM 4297 N N . THR A 1 559 ? -19.317 -14.058 35.033 1.00 49.84 559 THR A N 1
ATOM 4298 C CA . THR A 1 559 ? -17.945 -14.119 34.545 1.00 49.84 559 THR A CA 1
ATOM 4299 C C . THR A 1 559 ? -16.992 -13.923 35.720 1.00 49.84 559 THR A C 1
ATOM 4301 O O . THR A 1 559 ? -17.121 -12.943 36.453 1.00 49.84 559 THR A O 1
ATOM 4304 N N . GLY A 1 560 ? -16.033 -14.837 35.903 1.00 45.22 560 GLY A N 1
ATOM 4305 C CA . GLY A 1 560 ? -14.876 -14.575 36.766 1.00 45.22 560 GLY A CA 1
ATOM 4306 C C . GLY A 1 560 ? -14.207 -13.252 36.374 1.00 45.22 560 GLY A C 1
ATOM 4307 O O . GLY A 1 560 ? -14.256 -12.869 35.202 1.00 45.22 560 GLY A O 1
ATOM 4308 N N . ALA A 1 561 ? -13.648 -12.538 37.354 1.00 44.38 561 ALA A N 1
ATOM 4309 C CA . ALA A 1 561 ? -13.074 -11.210 37.153 1.00 44.38 561 ALA A CA 1
ATOM 4310 C C . ALA A 1 561 ? -12.049 -11.226 36.006 1.00 44.38 561 ALA A C 1
ATOM 4312 O O . ALA A 1 561 ? -11.074 -11.978 36.047 1.00 44.38 561 ALA A O 1
ATOM 4313 N N . ALA A 1 562 ? -12.274 -10.408 34.974 1.00 50.91 562 ALA A N 1
ATOM 4314 C CA . ALA A 1 562 ? -11.247 -10.149 33.974 1.00 50.91 562 ALA A CA 1
ATOM 4315 C C . ALA A 1 562 ? -10.074 -9.455 34.683 1.00 50.91 562 ALA A C 1
ATOM 4317 O O . ALA A 1 562 ? -10.284 -8.471 35.392 1.00 50.91 562 ALA A O 1
ATOM 4318 N N . LYS A 1 563 ? -8.854 -9.985 34.541 1.00 48.38 563 LYS A N 1
ATOM 4319 C CA . LYS A 1 563 ? -7.661 -9.348 35.114 1.00 48.38 563 LYS A CA 1
ATOM 4320 C C . LYS A 1 563 ? -7.436 -7.975 34.459 1.00 48.38 563 LYS A C 1
ATOM 4322 O O . LYS A 1 563 ? -7.669 -7.796 33.267 1.00 48.38 563 LYS A O 1
ATOM 4327 N N . GLU A 1 564 ? -7.005 -7.021 35.282 1.00 48.28 564 GLU A N 1
ATOM 4328 C CA . GLU A 1 564 ? -7.194 -5.564 35.156 1.00 48.28 564 GLU A CA 1
ATOM 4329 C C . GLU A 1 564 ? -6.347 -4.824 34.101 1.00 48.28 564 GLU A C 1
ATOM 4331 O O . GLU A 1 564 ? -6.415 -3.598 34.041 1.00 48.28 564 GLU A O 1
ATOM 4336 N N . VAL A 1 565 ? -5.576 -5.503 33.242 1.00 49.34 565 VAL A N 1
ATOM 4337 C CA . VAL A 1 565 ? -4.735 -4.817 32.239 1.00 49.34 565 VAL A CA 1
ATOM 4338 C C . VAL A 1 565 ? -5.213 -5.130 30.817 1.00 49.34 565 VAL A C 1
ATOM 4340 O O . VAL A 1 565 ? -4.910 -6.209 30.300 1.00 49.34 565 VAL A O 1
ATOM 4343 N N . PRO A 1 566 ? -5.927 -4.199 30.151 1.00 50.44 566 PRO A N 1
ATOM 4344 C CA . PRO A 1 566 ? -6.266 -4.325 28.738 1.00 50.44 566 PRO A CA 1
ATOM 4345 C C . PRO A 1 566 ? -5.011 -4.585 27.891 1.00 50.44 566 PRO A C 1
ATOM 4347 O O . PRO A 1 566 ? -4.044 -3.829 27.962 1.00 50.44 566 PRO A O 1
ATOM 4350 N N . GLY A 1 567 ? -5.011 -5.666 27.105 1.00 50.44 567 GLY A N 1
ATOM 4351 C CA . GLY A 1 567 ? -3.861 -6.053 26.271 1.00 50.44 567 GLY A CA 1
ATOM 4352 C C . GLY A 1 567 ? -2.716 -6.760 27.012 1.00 50.44 567 GLY A C 1
ATOM 4353 O O . GLY A 1 567 ? -1.668 -6.989 26.416 1.00 50.44 567 GLY A O 1
ATOM 4354 N N . GLY A 1 568 ? -2.900 -7.130 28.285 1.00 54.94 568 GLY A N 1
ATOM 4355 C CA . GLY A 1 568 ? -1.903 -7.855 29.083 1.00 54.94 568 GLY A CA 1
ATOM 4356 C C . GLY A 1 568 ? -1.803 -9.363 28.802 1.00 54.94 568 GLY A C 1
ATOM 4357 O O . GLY A 1 568 ? -1.034 -10.047 29.472 1.00 54.94 568 GLY A O 1
ATOM 4358 N N . ASN A 1 569 ? -2.579 -9.899 27.853 1.00 67.50 569 ASN A N 1
ATOM 4359 C CA . ASN A 1 569 ? -2.538 -11.306 27.448 1.00 67.50 569 ASN A CA 1
ATOM 4360 C C . ASN A 1 569 ? -2.603 -11.463 25.918 1.00 67.50 569 ASN A C 1
ATOM 4362 O O . ASN A 1 569 ? -2.981 -10.534 25.204 1.00 67.50 569 ASN A O 1
ATOM 4366 N N . GLU A 1 570 ? -2.249 -12.646 25.406 1.00 73.25 570 GLU A N 1
ATOM 4367 C CA . GLU A 1 570 ? -2.182 -12.917 23.957 1.00 73.25 570 GLU A CA 1
ATOM 4368 C C . GLU A 1 570 ? -3.536 -12.796 23.248 1.00 73.25 570 GLU A C 1
ATOM 4370 O O . GLU A 1 570 ? -3.594 -12.647 22.026 1.00 73.25 570 GLU A O 1
ATOM 4375 N N . ASN A 1 571 ? -4.618 -12.873 24.020 1.00 84.38 571 ASN A N 1
ATOM 4376 C CA . ASN A 1 571 ? -5.980 -12.795 23.528 1.00 84.38 571 ASN A CA 1
ATOM 4377 C C . ASN A 1 571 ? -6.542 -11.373 23.562 1.00 84.38 571 ASN A C 1
ATOM 4379 O O . ASN A 1 571 ? -7.659 -11.184 23.110 1.00 84.38 571 ASN A O 1
ATOM 4383 N N . TYR A 1 572 ? -5.813 -10.370 24.060 1.00 83.75 572 TYR A N 1
ATOM 4384 C CA . TYR A 1 572 ? -6.274 -8.981 24.184 1.00 83.75 572 TYR A CA 1
ATOM 4385 C C . TYR A 1 572 ? -7.573 -8.806 24.994 1.00 83.75 572 TYR A C 1
ATOM 4387 O O . TYR A 1 572 ? -8.406 -7.950 24.678 1.00 83.75 572 TYR A O 1
ATOM 4395 N N . ASP A 1 573 ? -7.787 -9.643 26.009 1.00 82.44 573 ASP A N 1
ATOM 4396 C CA . ASP A 1 573 ? -9.005 -9.600 26.818 1.00 82.44 573 ASP A CA 1
ATOM 4397 C C . ASP A 1 573 ? -9.087 -8.304 27.635 1.00 82.44 573 ASP A C 1
ATOM 4399 O O . ASP A 1 573 ? -8.099 -7.828 28.195 1.00 82.44 573 ASP A O 1
ATOM 4403 N N . SER A 1 574 ? -10.296 -7.751 27.737 1.00 86.19 574 SER A N 1
ATOM 4404 C CA . SER A 1 574 ? -10.605 -6.659 28.658 1.00 86.19 574 SER A CA 1
ATOM 4405 C C . SER A 1 574 ? -12.076 -6.687 29.065 1.00 86.19 574 SER A C 1
ATOM 4407 O O . SER A 1 574 ? -12.906 -7.323 28.407 1.00 86.19 574 SER A O 1
ATOM 4409 N N . VAL A 1 575 ? -12.406 -5.996 30.158 1.00 85.75 575 VAL A N 1
ATOM 4410 C CA . VAL A 1 575 ? -13.788 -5.887 30.654 1.00 85.75 575 VAL A CA 1
ATOM 4411 C C . VAL A 1 575 ? -14.694 -5.269 29.590 1.00 85.75 575 VAL A C 1
ATOM 4413 O O . VAL A 1 575 ? -15.698 -5.875 29.229 1.00 85.75 575 VAL A O 1
ATOM 4416 N N . LEU A 1 576 ? -14.304 -4.123 29.023 1.00 88.00 576 LEU A N 1
ATOM 4417 C CA . LEU A 1 576 ? -15.109 -3.404 28.031 1.00 88.00 576 LEU A CA 1
ATOM 4418 C C . LEU A 1 576 ? -15.293 -4.230 26.754 1.00 88.00 576 LEU A C 1
ATOM 4420 O O . LEU A 1 576 ? -16.398 -4.321 26.219 1.00 88.00 576 LEU A O 1
ATOM 4424 N N . ARG A 1 577 ? -14.242 -4.915 26.293 1.00 90.38 577 ARG A N 1
ATOM 4425 C CA . ARG A 1 577 ? -14.363 -5.811 25.141 1.00 90.38 577 ARG A CA 1
ATOM 4426 C C . ARG A 1 577 ? -15.326 -6.968 25.425 1.00 90.38 577 ARG A C 1
ATOM 4428 O O . ARG A 1 577 ? -16.093 -7.347 24.548 1.00 90.38 577 ARG A O 1
ATOM 4435 N N . ASN A 1 578 ? -15.320 -7.516 26.639 1.00 90.12 578 ASN A N 1
ATOM 4436 C CA . ASN A 1 578 ? -16.251 -8.575 27.024 1.00 90.12 578 ASN A CA 1
ATOM 4437 C C . ASN A 1 578 ? -17.695 -8.060 27.165 1.00 90.12 578 ASN A C 1
ATOM 4439 O O . ASN A 1 578 ? -18.612 -8.782 26.794 1.00 90.12 578 ASN A O 1
ATOM 4443 N N . GLU A 1 579 ? -17.918 -6.816 27.598 1.00 91.75 579 GLU A N 1
ATOM 4444 C CA . GLU A 1 579 ? -19.245 -6.174 27.529 1.00 91.75 579 GLU A CA 1
ATOM 4445 C C . GLU A 1 579 ? -19.736 -6.055 26.077 1.00 91.75 579 GLU A C 1
ATOM 4447 O O . GLU A 1 579 ? -20.897 -6.333 25.780 1.00 91.75 579 GLU A O 1
ATOM 4452 N N . ALA A 1 580 ? -18.841 -5.714 25.144 1.00 93.75 580 ALA A N 1
ATOM 4453 C CA . ALA A 1 580 ? -19.170 -5.695 23.722 1.00 93.75 580 ALA A CA 1
ATOM 4454 C C . ALA A 1 580 ? -19.491 -7.090 23.167 1.00 93.75 580 ALA A C 1
ATOM 4456 O O . ALA A 1 580 ? -20.421 -7.237 22.374 1.00 93.75 580 ALA A O 1
ATOM 4457 N N . LEU A 1 581 ? -18.769 -8.124 23.602 1.00 94.56 581 LEU A N 1
ATOM 4458 C CA . LEU A 1 581 ? -19.068 -9.510 23.241 1.00 94.56 581 LEU A CA 1
ATOM 4459 C C . LEU A 1 581 ? -20.406 -9.989 23.830 1.00 94.56 581 LEU A C 1
ATOM 4461 O O . LEU A 1 581 ? -21.152 -10.662 23.127 1.00 94.56 581 LEU A O 1
ATOM 4465 N N . ASP A 1 582 ? -20.747 -9.620 25.069 1.00 94.19 582 ASP A N 1
ATOM 4466 C CA . ASP A 1 582 ? -22.066 -9.896 25.663 1.00 94.19 582 ASP A CA 1
ATOM 4467 C C . ASP A 1 582 ? -23.191 -9.282 24.822 1.00 94.19 582 ASP A C 1
ATOM 4469 O O . ASP A 1 582 ? -24.124 -9.991 24.436 1.00 94.19 582 ASP A O 1
ATOM 4473 N N . LEU A 1 583 ? -23.065 -8.004 24.445 1.00 93.94 583 LEU A N 1
ATOM 4474 C CA . LEU A 1 583 ? -24.019 -7.370 23.538 1.00 93.94 583 LEU A CA 1
ATOM 4475 C C . LEU A 1 583 ? -24.097 -8.109 22.197 1.00 93.94 583 LEU A C 1
ATOM 4477 O O . LEU A 1 583 ? -25.192 -8.357 21.698 1.00 93.94 583 LEU A O 1
ATOM 4481 N N . LEU A 1 584 ? -22.955 -8.480 21.614 1.00 95.31 584 LEU A N 1
ATOM 4482 C CA . LEU A 1 584 ? -22.905 -9.186 20.334 1.00 95.31 584 LEU A CA 1
ATOM 4483 C C . LEU A 1 584 ? -23.665 -10.519 20.387 1.00 95.31 584 LEU A C 1
ATOM 4485 O O . LEU A 1 584 ? -24.438 -10.816 19.478 1.00 95.31 584 LEU A O 1
ATOM 4489 N N . VAL A 1 585 ? -23.490 -11.301 21.456 1.00 96.06 585 VAL A N 1
ATOM 4490 C CA . VAL A 1 585 ? -24.237 -12.551 21.671 1.00 96.06 585 VAL A CA 1
ATOM 4491 C C . VAL A 1 585 ? -25.735 -12.265 21.768 1.00 96.06 585 VAL A C 1
ATOM 4493 O O . VAL A 1 585 ? -26.522 -12.914 21.082 1.00 96.06 585 VAL A O 1
ATOM 4496 N N . ARG A 1 586 ? -26.142 -11.273 22.572 1.00 94.44 586 ARG A N 1
ATOM 4497 C CA . ARG A 1 586 ? -27.560 -10.903 22.740 1.00 94.44 586 ARG A CA 1
ATOM 4498 C C . ARG A 1 586 ? -28.202 -10.455 21.432 1.00 94.44 586 ARG A C 1
ATOM 4500 O O . ARG A 1 586 ? -29.323 -10.854 21.150 1.00 94.44 586 ARG A O 1
ATOM 4507 N N . VAL A 1 587 ? -27.475 -9.706 20.604 1.00 93.44 587 VAL A N 1
ATOM 4508 C CA . VAL A 1 587 ? -27.920 -9.288 19.267 1.00 93.44 587 VAL A CA 1
ATOM 4509 C C . VAL A 1 587 ? -28.117 -10.483 18.332 1.00 93.44 587 VAL A C 1
ATOM 4511 O O . VAL A 1 587 ? -29.075 -10.491 17.564 1.00 93.44 587 VAL A O 1
ATOM 4514 N N . HIS A 1 588 ? -27.257 -11.505 18.397 1.00 94.81 588 HIS A N 1
ATOM 4515 C CA . HIS A 1 588 ? -27.439 -12.738 17.616 1.00 94.81 588 HIS A CA 1
ATOM 4516 C C . HIS A 1 588 ? -28.628 -13.582 18.103 1.00 94.81 588 HIS A C 1
ATOM 4518 O O . HIS A 1 588 ? -29.283 -14.253 17.302 1.00 94.81 588 HIS A O 1
ATOM 4524 N N . VAL A 1 589 ? -28.923 -13.552 19.406 1.00 94.50 589 VAL A N 1
ATOM 4525 C CA . VAL A 1 589 ? -30.089 -14.223 20.001 1.00 94.50 589 VAL A CA 1
ATOM 4526 C C . VAL A 1 589 ? -31.377 -13.481 19.639 1.00 94.50 589 VAL A C 1
ATOM 4528 O O . VAL A 1 589 ? -32.213 -14.010 18.903 1.00 94.50 589 VAL A O 1
ATOM 4531 N N . ASP A 1 590 ? -31.526 -12.253 20.123 1.00 92.81 590 ASP A N 1
ATOM 4532 C CA . ASP A 1 590 ? -32.675 -11.392 19.876 1.00 92.81 590 ASP A CA 1
ATOM 4533 C C . ASP A 1 590 ? -32.270 -9.908 20.004 1.00 92.81 590 ASP A C 1
ATOM 4535 O O . ASP A 1 590 ? -32.139 -9.382 21.123 1.00 92.81 590 ASP A O 1
ATOM 4539 N N . PRO A 1 591 ? -32.090 -9.197 18.875 1.00 87.75 591 PRO A N 1
ATOM 4540 C CA . PRO A 1 591 ? -31.708 -7.792 18.897 1.00 87.75 591 PRO A CA 1
ATOM 4541 C C . PRO A 1 591 ? -32.799 -6.888 19.485 1.00 87.75 591 PRO A C 1
ATOM 4543 O O . PRO A 1 591 ? -32.461 -5.837 20.025 1.00 87.75 591 PRO A O 1
ATOM 4546 N N . ALA A 1 592 ? -34.075 -7.283 19.428 1.00 87.12 592 ALA A N 1
ATOM 4547 C CA . ALA A 1 592 ? -35.199 -6.490 19.929 1.00 87.12 592 ALA A CA 1
ATOM 4548 C C . ALA A 1 592 ? -35.464 -6.701 21.432 1.00 87.12 592 ALA A C 1
ATOM 4550 O O . ALA A 1 592 ? -36.296 -6.008 22.020 1.00 87.12 592 ALA A O 1
ATOM 4551 N N . SER A 1 593 ? -34.751 -7.632 22.075 1.00 87.75 593 SER A N 1
ATOM 4552 C CA . SER A 1 593 ? -34.943 -7.930 23.493 1.00 87.75 593 SER A CA 1
ATOM 4553 C C . SER A 1 593 ? -34.563 -6.759 24.408 1.00 87.75 593 SER A C 1
ATOM 4555 O O . SER A 1 593 ? -33.622 -5.993 24.166 1.00 87.75 593 SER A O 1
ATOM 4557 N N . THR A 1 594 ? -35.238 -6.677 25.557 1.00 85.19 594 THR A N 1
ATOM 4558 C CA . THR A 1 594 ? -34.885 -5.744 26.642 1.00 85.19 594 THR A CA 1
ATOM 4559 C C . THR A 1 594 ? -33.460 -5.970 27.157 1.00 85.19 594 THR A C 1
ATOM 4561 O O . THR A 1 594 ? -32.780 -5.016 27.548 1.00 85.19 594 THR A O 1
ATOM 4564 N N . GLY A 1 595 ? -32.977 -7.216 27.109 1.00 86.19 595 GLY A N 1
ATOM 4565 C CA . GLY A 1 595 ? -31.600 -7.582 27.434 1.00 86.19 595 GLY A CA 1
ATOM 4566 C C . GLY A 1 595 ? -30.581 -6.945 26.487 1.00 86.19 595 GLY A C 1
ATOM 4567 O O . GLY A 1 595 ? -29.600 -6.370 26.960 1.00 86.19 595 GLY A O 1
ATOM 4568 N N . SER A 1 596 ? -30.827 -6.985 25.173 1.00 87.56 596 SER A N 1
ATOM 4569 C CA . SER A 1 596 ? -29.994 -6.314 24.163 1.00 87.56 596 SER A CA 1
ATOM 4570 C C . SER A 1 596 ? -29.950 -4.801 24.385 1.00 87.56 596 SER A C 1
ATOM 4572 O O . SER A 1 596 ? -28.866 -4.222 24.449 1.00 87.56 596 SER A O 1
ATOM 4574 N N . ALA A 1 597 ? -31.104 -4.163 24.610 1.00 84.62 597 ALA A N 1
ATOM 4575 C CA . ALA A 1 597 ? -31.175 -2.722 24.870 1.00 84.62 597 ALA A CA 1
ATOM 4576 C C . ALA A 1 597 ? -30.434 -2.305 26.159 1.00 84.62 597 ALA A C 1
ATOM 4578 O O . ALA A 1 597 ? -29.732 -1.287 26.188 1.00 84.62 597 ALA A O 1
ATOM 4579 N N . THR A 1 598 ? -30.549 -3.111 27.220 1.00 84.69 598 THR A N 1
ATOM 4580 C CA . THR A 1 598 ? -29.857 -2.880 28.500 1.00 84.69 598 THR A CA 1
ATOM 4581 C C . THR A 1 598 ? -28.345 -3.040 28.349 1.00 84.69 598 THR A C 1
ATOM 4583 O O . THR A 1 598 ? -27.596 -2.172 28.798 1.00 84.69 598 THR A O 1
ATOM 4586 N N . SER A 1 599 ? -27.893 -4.104 27.675 1.00 88.50 599 SER A N 1
ATOM 4587 C CA . SER A 1 599 ? -26.468 -4.360 27.414 1.00 88.50 599 SER A CA 1
ATOM 4588 C C . SER A 1 599 ? -25.850 -3.258 26.542 1.00 88.50 599 SER A C 1
ATOM 4590 O O . SER A 1 599 ? -24.807 -2.707 26.892 1.00 88.50 599 SER A O 1
ATOM 4592 N N . ALA A 1 600 ? -26.553 -2.812 25.493 1.00 86.94 600 ALA A N 1
ATOM 4593 C CA . ALA A 1 600 ? -26.123 -1.688 24.659 1.00 86.94 600 ALA A CA 1
ATOM 4594 C C . ALA A 1 600 ? -25.977 -0.392 25.467 1.00 86.94 600 ALA A C 1
ATOM 4596 O O . ALA A 1 600 ? -24.960 0.297 25.373 1.00 86.94 600 ALA A O 1
ATOM 4597 N N . SER A 1 601 ? -26.961 -0.086 26.316 1.00 83.31 601 SER A N 1
ATOM 4598 C CA . SER A 1 601 ? -26.926 1.085 27.199 1.00 83.31 601 SER A CA 1
ATOM 4599 C C . SER A 1 601 ? -25.773 1.022 28.209 1.00 83.31 601 SER A C 1
ATOM 4601 O O . SER A 1 601 ? -25.143 2.044 28.495 1.00 83.31 601 SER A O 1
ATOM 4603 N N . GLY A 1 602 ? -25.480 -0.169 28.744 1.00 85.81 602 GLY A N 1
ATOM 4604 C CA . GLY A 1 602 ? -24.346 -0.418 29.636 1.00 85.81 602 GLY A CA 1
ATOM 4605 C C . GLY A 1 602 ? -23.008 -0.176 28.941 1.00 85.81 602 GLY A C 1
ATOM 4606 O O . GLY A 1 602 ? -22.227 0.658 29.397 1.00 85.81 602 GLY A O 1
ATOM 4607 N N . LEU A 1 603 ? -22.798 -0.808 27.786 1.00 88.31 603 LEU A N 1
ATOM 4608 C CA . LEU A 1 603 ? -21.576 -0.672 26.995 1.00 88.31 603 LEU A CA 1
ATOM 4609 C C . LEU A 1 603 ? -21.305 0.782 26.590 1.00 88.31 603 LEU A C 1
ATOM 4611 O O . LEU A 1 603 ? -20.186 1.271 26.726 1.00 88.31 603 LEU A O 1
ATOM 4615 N N . LEU A 1 604 ? -22.330 1.517 26.148 1.00 84.69 604 LEU A N 1
ATOM 4616 C CA . LEU A 1 604 ? -22.201 2.940 25.814 1.00 84.69 604 LEU A CA 1
ATOM 4617 C C . LEU A 1 604 ? -21.751 3.781 27.013 1.00 84.69 604 LEU A C 1
ATOM 4619 O O . LEU A 1 604 ? -20.984 4.730 26.850 1.00 84.69 604 LEU A O 1
ATOM 4623 N N . ARG A 1 605 ? -22.213 3.442 28.222 1.00 83.56 605 ARG A N 1
ATOM 4624 C CA . ARG A 1 605 ? -21.787 4.106 29.459 1.00 83.56 605 ARG A CA 1
ATOM 4625 C C . ARG A 1 605 ? -20.330 3.784 29.789 1.00 83.56 605 ARG A C 1
ATOM 4627 O O . ARG A 1 605 ? -19.607 4.692 30.193 1.00 83.56 605 ARG A O 1
ATOM 4634 N N . SER A 1 606 ? -19.906 2.535 29.612 1.00 86.19 606 SER A N 1
ATOM 4635 C CA . SER A 1 606 ? -18.517 2.109 29.823 1.00 86.19 606 SER A CA 1
ATOM 4636 C C . SER A 1 606 ? -17.564 2.789 28.840 1.00 86.19 606 SER A C 1
ATOM 4638 O O . SER A 1 606 ? -16.564 3.357 29.270 1.00 86.19 606 SER A O 1
ATOM 4640 N N . VAL A 1 607 ? -17.924 2.847 27.552 1.00 83.94 607 VAL A N 1
ATOM 4641 C CA . VAL A 1 607 ? -17.172 3.581 26.518 1.00 83.94 607 VAL A CA 1
ATOM 4642 C C . VAL A 1 607 ? -17.025 5.058 26.884 1.00 83.94 607 VAL A C 1
ATOM 4644 O O . VAL A 1 607 ? -15.920 5.582 26.831 1.00 83.94 607 VAL A O 1
ATOM 4647 N N . ARG A 1 608 ? -18.103 5.727 27.322 1.00 78.31 608 ARG A N 1
ATOM 4648 C CA . ARG A 1 608 ? -18.044 7.146 27.736 1.00 78.31 608 ARG A CA 1
ATOM 4649 C C . ARG A 1 608 ? -17.142 7.397 28.940 1.00 78.31 608 ARG A C 1
ATOM 4651 O O . ARG A 1 608 ? -16.563 8.470 29.053 1.00 78.31 608 ARG A O 1
ATOM 4658 N N . LYS A 1 609 ? -17.077 6.450 29.878 1.00 80.94 609 LYS A N 1
ATOM 4659 C CA . LYS A 1 609 ? -16.244 6.568 31.084 1.00 80.94 609 LYS A CA 1
ATOM 4660 C C . LYS A 1 609 ? -14.779 6.213 30.831 1.00 80.94 609 LYS A C 1
ATOM 4662 O O . LYS A 1 609 ? -13.932 6.567 31.651 1.00 80.94 609 LYS A O 1
ATOM 4667 N N . ALA A 1 610 ? -14.477 5.494 29.753 1.00 75.06 610 ALA A N 1
ATOM 4668 C CA . ALA A 1 610 ? -13.123 5.070 29.443 1.00 75.06 610 ALA A CA 1
ATOM 4669 C C . ALA A 1 610 ? -12.261 6.284 29.065 1.00 75.06 610 ALA A C 1
ATOM 4671 O O . ALA A 1 610 ? -12.514 6.960 28.074 1.00 75.06 610 ALA A O 1
ATOM 4672 N N . LYS A 1 611 ? -11.211 6.547 29.853 1.00 67.94 611 LYS A N 1
ATOM 4673 C CA . LYS A 1 611 ? -10.240 7.615 29.557 1.00 67.94 611 LYS A CA 1
ATOM 4674 C C . LYS A 1 611 ? -9.435 7.321 28.284 1.00 67.94 611 LYS A C 1
ATOM 4676 O O . LYS A 1 611 ? -9.059 8.241 27.567 1.00 67.94 611 LYS A O 1
ATOM 4681 N N . TYR A 1 612 ? -9.171 6.041 28.029 1.00 70.12 612 TYR A N 1
ATOM 4682 C CA . TYR A 1 612 ? -8.484 5.535 26.845 1.00 70.12 612 TYR A CA 1
ATOM 4683 C C . TYR A 1 612 ? -9.160 4.235 26.402 1.00 70.12 612 TYR A C 1
ATOM 4685 O O . TYR A 1 612 ? -9.545 3.433 27.252 1.00 70.12 612 TYR A O 1
ATOM 4693 N N . LEU A 1 613 ? -9.277 4.030 25.090 1.00 79.25 613 LEU A N 1
ATOM 4694 C CA . LEU A 1 613 ? -9.668 2.758 24.481 1.00 79.25 613 LEU A CA 1
ATOM 4695 C C . LEU A 1 613 ? -8.449 2.147 23.797 1.00 79.25 613 LEU A C 1
ATOM 4697 O O . LEU A 1 613 ? -7.631 2.869 23.221 1.00 79.25 613 LEU A O 1
ATOM 4701 N N . ASN A 1 614 ? -8.343 0.822 23.808 1.00 85.25 614 ASN A N 1
ATOM 4702 C CA . ASN A 1 614 ? -7.485 0.127 22.853 1.00 85.25 614 ASN A CA 1
ATOM 4703 C C . ASN A 1 614 ? -8.260 -0.230 21.567 1.00 85.25 614 ASN A C 1
ATOM 4705 O O . ASN A 1 614 ? -9.488 -0.140 21.496 1.00 85.25 614 ASN A O 1
ATOM 4709 N N . THR A 1 615 ? -7.533 -0.618 20.521 1.00 87.88 615 THR A N 1
ATOM 4710 C CA . THR A 1 615 ? -8.094 -0.933 19.199 1.00 87.88 615 THR A CA 1
ATOM 4711 C C . THR A 1 615 ? -9.069 -2.115 19.224 1.00 87.88 615 THR A C 1
ATOM 4713 O O . THR A 1 615 ? -10.100 -2.042 18.559 1.00 87.88 615 THR A O 1
ATOM 4716 N N . GLN A 1 616 ? -8.827 -3.137 20.051 1.00 90.06 616 GLN A N 1
ATOM 4717 C CA . GLN A 1 616 ? -9.720 -4.292 20.237 1.00 90.06 616 GLN A CA 1
ATOM 4718 C C . GLN A 1 616 ? -11.046 -3.906 20.908 1.00 90.06 616 GLN A C 1
ATOM 4720 O O . GLN A 1 616 ? -12.120 -4.306 20.458 1.00 90.06 616 GLN A O 1
ATOM 4725 N N . GLU A 1 617 ? -10.984 -3.103 21.969 1.00 90.75 617 GLU A N 1
ATOM 4726 C CA . GLU A 1 617 ? -12.147 -2.553 22.669 1.00 90.75 617 GLU A CA 1
ATOM 4727 C C . GLU A 1 617 ? -13.011 -1.722 21.730 1.00 90.75 617 GLU A C 1
ATOM 4729 O O . GLU A 1 617 ? -14.213 -1.967 21.615 1.00 90.75 617 GLU A O 1
ATOM 4734 N N . GLY A 1 618 ? -12.384 -0.787 21.010 1.00 90.31 618 GLY A N 1
ATOM 4735 C CA . GLY A 1 618 ? -13.068 0.034 20.021 1.00 90.31 618 GLY A CA 1
ATOM 4736 C C . GLY A 1 618 ? -13.703 -0.813 18.920 1.00 90.31 618 GLY A C 1
ATOM 4737 O O . GLY A 1 618 ? -14.864 -0.606 18.578 1.00 90.31 618 GLY A O 1
ATOM 4738 N N . ALA A 1 619 ? -12.981 -1.794 18.381 1.00 93.00 619 ALA A N 1
ATOM 4739 C CA . ALA A 1 619 ? -13.464 -2.617 17.281 1.00 93.00 619 ALA A CA 1
ATOM 4740 C C . ALA A 1 619 ? -14.657 -3.501 17.660 1.00 93.00 619 ALA A C 1
ATOM 4742 O O . ALA A 1 619 ? -15.659 -3.513 16.945 1.00 93.00 619 ALA A O 1
ATOM 4743 N N . PHE A 1 620 ? -14.591 -4.212 18.789 1.00 94.75 620 PHE A N 1
ATOM 4744 C CA . PHE A 1 620 ? -15.713 -5.040 19.232 1.00 94.75 620 PHE A CA 1
ATOM 4745 C C . PHE A 1 620 ? -16.911 -4.194 19.670 1.00 94.75 620 PHE A C 1
ATOM 4747 O O . PHE A 1 620 ? -18.045 -4.563 19.358 1.00 94.75 620 PHE A O 1
ATOM 4754 N N . ALA A 1 621 ? -16.690 -3.040 20.312 1.00 92.69 621 ALA A N 1
ATOM 4755 C CA . ALA A 1 621 ? -17.770 -2.104 20.615 1.00 92.69 621 ALA A CA 1
ATOM 4756 C C . ALA A 1 621 ? -18.427 -1.578 19.329 1.00 92.69 621 ALA A C 1
ATOM 4758 O O . ALA A 1 621 ? -19.653 -1.592 19.224 1.00 92.69 621 ALA A O 1
ATOM 4759 N N . MET A 1 622 ? -17.626 -1.197 18.325 1.00 91.62 622 MET A N 1
ATOM 4760 C CA . MET A 1 622 ? -18.102 -0.796 16.998 1.00 91.62 622 MET A CA 1
ATOM 4761 C C . MET A 1 622 ? -18.934 -1.904 16.350 1.00 91.62 622 MET A C 1
ATOM 4763 O O . MET A 1 622 ? -20.043 -1.641 15.889 1.00 91.62 622 MET A O 1
ATOM 4767 N N . LEU A 1 623 ? -18.438 -3.143 16.347 1.00 93.56 623 LEU A N 1
ATOM 4768 C CA . LEU A 1 623 ? -19.125 -4.304 15.787 1.00 93.56 623 LEU A CA 1
ATOM 4769 C C . LEU A 1 623 ? -20.484 -4.552 16.458 1.00 93.56 623 LEU A C 1
ATOM 4771 O O . LEU A 1 623 ? -21.507 -4.623 15.774 1.00 93.56 623 LEU A O 1
ATOM 4775 N N . ALA A 1 624 ? -20.496 -4.668 17.786 1.00 93.44 624 ALA A N 1
ATOM 4776 C CA . ALA A 1 624 ? -21.679 -5.040 18.553 1.00 93.44 624 ALA A CA 1
ATOM 4777 C C . ALA A 1 624 ? -22.762 -3.953 18.509 1.00 93.44 624 ALA A C 1
ATOM 4779 O O . ALA A 1 624 ? -23.913 -4.237 18.174 1.00 93.44 624 ALA A O 1
ATOM 4780 N N . LEU A 1 625 ? -22.389 -2.696 18.768 1.00 90.81 625 LEU A N 1
ATOM 4781 C CA . LEU A 1 625 ? -23.321 -1.568 18.735 1.00 90.81 625 LEU A CA 1
ATOM 4782 C C . LEU A 1 625 ? -23.851 -1.318 17.322 1.00 90.81 625 LEU A C 1
ATOM 4784 O O . LEU A 1 625 ? -25.038 -1.053 17.162 1.00 90.81 625 LEU A O 1
ATOM 4788 N N . SER A 1 626 ? -23.015 -1.445 16.286 1.00 88.50 626 SER A N 1
ATOM 4789 C CA . SER A 1 626 ? -23.483 -1.264 14.906 1.00 88.50 626 SER A CA 1
ATOM 4790 C C . SER A 1 626 ? -24.502 -2.317 14.502 1.00 88.50 626 SER A C 1
ATOM 4792 O O . SER A 1 626 ? -25.510 -1.976 13.886 1.00 88.50 626 SER A O 1
ATOM 4794 N N . LYS A 1 627 ? -24.275 -3.588 14.862 1.00 88.81 627 LYS A N 1
ATOM 4795 C CA . LYS A 1 627 ? -25.258 -4.651 14.616 1.00 88.81 627 LYS A CA 1
ATOM 4796 C C . LYS A 1 627 ? -26.540 -4.425 15.422 1.00 88.81 627 LYS A C 1
ATOM 4798 O O . LYS A 1 627 ? -27.617 -4.584 14.859 1.00 88.81 627 LYS A O 1
ATOM 4803 N N . PHE A 1 628 ? -26.432 -3.997 16.683 1.00 89.00 628 PHE A N 1
ATOM 4804 C CA . PHE A 1 628 ? -27.591 -3.641 17.505 1.00 89.00 628 PHE A CA 1
ATOM 4805 C C . PHE A 1 628 ? -28.423 -2.528 16.855 1.00 89.00 628 PHE A C 1
ATOM 4807 O O . PHE A 1 628 ? -29.603 -2.733 16.599 1.00 89.00 628 PHE A O 1
ATOM 4814 N N . PHE A 1 629 ? -27.819 -1.380 16.528 1.00 84.00 629 PHE A N 1
ATOM 4815 C CA . PHE A 1 629 ? -28.554 -0.238 15.975 1.00 84.00 629 PHE A CA 1
ATOM 4816 C C . PHE A 1 629 ? -29.130 -0.500 14.585 1.00 84.00 629 PHE A C 1
ATOM 4818 O O . PHE A 1 629 ? -30.249 -0.076 14.324 1.00 84.00 629 PHE A O 1
ATOM 4825 N N . ARG A 1 630 ? -28.422 -1.232 13.711 1.00 81.06 630 ARG A N 1
ATOM 4826 C CA . ARG A 1 630 ? -28.959 -1.638 12.397 1.00 81.06 630 ARG A CA 1
ATOM 4827 C C . ARG A 1 630 ? -30.220 -2.498 12.511 1.00 81.06 630 ARG A C 1
ATOM 4829 O O . ARG A 1 630 ? -31.005 -2.535 11.572 1.00 81.06 630 ARG A O 1
ATOM 4836 N N . ALA A 1 631 ? -30.391 -3.204 13.628 1.00 82.56 631 ALA A N 1
ATOM 4837 C CA . ALA A 1 631 ? -31.552 -4.046 13.883 1.00 82.56 631 ALA A CA 1
ATOM 4838 C C . ALA A 1 631 ? -32.717 -3.303 14.571 1.00 82.56 631 ALA A C 1
ATOM 4840 O O . ALA A 1 631 ? -33.805 -3.867 14.663 1.00 82.56 631 ALA A O 1
ATOM 4841 N N . GLN A 1 632 ? -32.519 -2.064 15.045 1.00 76.19 632 GLN A N 1
ATOM 4842 C CA . GLN A 1 632 ? -33.580 -1.248 15.646 1.00 76.19 632 GLN A CA 1
ATOM 4843 C C . GLN A 1 632 ? -34.294 -0.393 14.590 1.00 76.19 632 GLN A C 1
ATOM 4845 O O . GLN A 1 632 ? -33.678 0.086 13.640 1.00 76.19 632 GLN A O 1
ATOM 4850 N N . GLN A 1 633 ? -35.593 -0.148 14.780 1.00 59.88 633 GLN A N 1
ATOM 4851 C CA . GLN A 1 633 ? -36.319 0.869 14.011 1.00 59.88 633 GLN A CA 1
ATOM 4852 C C . GLN A 1 633 ? -35.952 2.268 14.526 1.00 59.88 633 GLN A C 1
ATOM 4854 O O . GLN A 1 633 ? -35.936 2.487 15.736 1.00 59.88 633 GLN A O 1
ATOM 4859 N N . VAL A 1 634 ? -35.664 3.210 13.623 1.00 55.66 634 VAL A N 1
ATOM 4860 C CA . VAL A 1 634 ? -35.328 4.603 13.965 1.00 55.66 634 VAL A CA 1
ATOM 4861 C C . VAL A 1 634 ? -36.619 5.376 14.269 1.00 55.66 634 VAL A C 1
ATOM 4863 O O . VAL A 1 634 ? -37.425 5.560 13.355 1.00 55.66 634 VAL A O 1
ATOM 4866 N N . PRO A 1 635 ? -36.858 5.855 15.505 1.00 49.03 635 PRO A N 1
ATOM 4867 C CA . PRO A 1 635 ? -38.018 6.681 15.797 1.00 49.03 635 PRO A CA 1
ATOM 4868 C C . PRO A 1 635 ? -37.682 8.165 15.577 1.00 49.03 635 PRO A C 1
ATOM 4870 O O . PRO A 1 635 ? -37.078 8.796 16.439 1.00 49.03 635 PRO A O 1
ATOM 4873 N N . GLY A 1 636 ? -38.118 8.714 14.438 1.00 53.78 636 GLY A N 1
ATOM 4874 C CA . GLY A 1 636 ? -38.190 10.159 14.162 1.00 53.78 636 GLY A CA 1
ATOM 4875 C C . GLY A 1 636 ? -36.860 10.895 13.930 1.00 53.78 636 GLY A C 1
ATOM 4876 O O . GLY A 1 636 ? -35.778 10.395 14.233 1.00 53.78 636 GLY A O 1
ATOM 4877 N N . GLU A 1 637 ? -36.951 12.111 13.381 1.00 53.72 637 GLU A N 1
ATOM 4878 C CA . GLU A 1 637 ? -35.814 13.028 13.229 1.00 53.72 637 GLU A CA 1
ATOM 4879 C C . GLU A 1 637 ? -35.708 13.954 14.457 1.00 53.72 637 GLU A C 1
ATOM 4881 O O . GLU A 1 637 ? -36.691 14.608 14.815 1.00 53.72 637 GLU A O 1
ATOM 4886 N N . PRO A 1 638 ? -34.545 14.035 15.133 1.00 57.53 638 PRO A N 1
ATOM 4887 C CA . PRO A 1 638 ? -34.319 15.040 16.169 1.00 57.53 638 PRO A CA 1
ATOM 4888 C C . PRO A 1 638 ? -34.291 16.450 15.568 1.00 57.53 638 PRO A C 1
ATOM 4890 O O . PRO A 1 638 ? -33.634 16.683 14.556 1.00 57.53 638 PRO A O 1
ATOM 4893 N N . SER A 1 639 ? -34.903 17.415 16.255 1.00 60.94 639 SER A N 1
ATOM 4894 C CA . SER A 1 639 ? -34.816 18.844 15.925 1.00 60.94 639 SER A CA 1
ATOM 4895 C C . SER A 1 639 ? -34.400 19.666 17.147 1.00 60.94 639 SER A C 1
ATOM 4897 O O . SER A 1 639 ? -34.873 19.404 18.253 1.00 60.94 639 SER A O 1
ATOM 4899 N N . GLY A 1 640 ? -33.561 20.683 16.954 1.00 68.06 640 GLY A N 1
ATOM 4900 C CA . GLY A 1 640 ? -33.151 21.623 17.998 1.00 68.06 640 GLY A CA 1
ATOM 4901 C C . GLY A 1 640 ? -32.356 22.798 17.428 1.00 68.06 640 GLY A C 1
ATOM 4902 O O . GLY A 1 640 ? -31.964 22.773 16.263 1.00 68.06 640 GLY A O 1
ATOM 4903 N N . GLU A 1 641 ? -32.113 23.817 18.251 1.00 69.25 641 GLU A N 1
ATOM 4904 C CA . GLU A 1 641 ? -31.371 25.026 17.876 1.00 69.25 641 GLU A CA 1
ATOM 4905 C C . GLU A 1 641 ? -29.998 25.048 18.567 1.00 69.25 641 GLU A C 1
ATOM 4907 O O . GLU A 1 641 ? -29.883 24.748 19.759 1.00 69.25 641 GLU A O 1
ATOM 4912 N N . LEU A 1 642 ? -28.947 25.382 17.812 1.00 69.19 642 LEU A N 1
ATOM 4913 C CA . LEU A 1 642 ? -27.580 25.517 18.315 1.00 69.19 642 LEU A CA 1
ATOM 4914 C C . LEU A 1 642 ? -27.182 26.993 18.302 1.00 69.19 642 LEU A C 1
ATOM 4916 O O . LEU A 1 642 ? -27.143 27.613 17.242 1.00 69.19 642 LEU A O 1
ATOM 4920 N N . PHE A 1 643 ? -26.817 27.521 19.467 1.00 72.94 643 PHE A N 1
ATOM 4921 C CA . PHE A 1 643 ? -26.346 28.896 19.622 1.00 72.94 643 PHE A CA 1
ATOM 4922 C C . PHE A 1 643 ? -24.859 28.898 19.977 1.00 72.94 643 PHE A C 1
ATOM 4924 O O . PHE A 1 643 ? -24.421 28.186 20.885 1.00 72.94 643 PHE A O 1
ATOM 4931 N N . SER A 1 644 ? -24.066 29.691 19.258 1.00 64.62 644 SER A N 1
ATOM 4932 C CA . SER A 1 644 ? -22.683 29.984 19.634 1.00 64.62 644 SER A CA 1
ATOM 4933 C C . SER A 1 644 ? -22.719 31.156 20.611 1.00 64.62 644 SER A C 1
ATOM 4935 O O . SER A 1 644 ? -23.386 32.136 20.323 1.00 64.62 644 SER A O 1
ATOM 4937 N N . GLY A 1 645 ? -22.005 31.103 21.739 1.00 55.41 645 GLY A N 1
ATOM 4938 C CA . GLY A 1 645 ? -21.982 32.188 22.741 1.00 55.41 645 GLY A CA 1
ATOM 4939 C C . GLY A 1 645 ? -21.327 33.506 22.286 1.00 55.41 645 GLY A C 1
ATOM 4940 O O . GLY A 1 645 ? -20.855 34.270 23.127 1.00 55.41 645 GLY A O 1
ATOM 4941 N N . ARG A 1 646 ? -21.231 33.739 20.975 1.00 47.66 646 ARG A N 1
ATOM 4942 C CA . ARG A 1 646 ? -21.062 35.050 20.355 1.00 47.66 646 ARG A CA 1
ATOM 4943 C C . ARG A 1 646 ? -22.382 35.330 19.631 1.00 47.66 646 ARG A C 1
ATOM 4945 O O . ARG A 1 646 ? -22.633 34.680 18.618 1.00 47.66 646 ARG A O 1
ATOM 4952 N N . ASP A 1 647 ? -23.140 36.260 20.206 1.00 33.19 647 ASP A N 1
ATOM 4953 C CA . ASP A 1 647 ? -24.508 36.719 19.898 1.00 33.19 647 ASP A CA 1
ATOM 4954 C C . ASP A 1 647 ? -25.622 36.073 20.736 1.00 33.19 647 ASP A C 1
ATOM 4956 O O . ASP A 1 647 ? -26.046 34.928 20.460 1.00 33.19 647 ASP A O 1
#

Radius of gyration: 35.57 Å; Cα contacts (8 Å, |Δi|>4): 1078; chains: 1; bounding box: 73×97×83 Å

Sequence (647 aa):
VVHSSVYDIKEGDTEISFKVTGEMAPNAWITAQVIEKEKGGERPRAYGVAPLYIDNRDKKLEVTMEDPGRIKPGANDFRLKVTDSSGRAKEADITVMLVDEAILALTDFITPDPWKHFTSKRMLGVETYDIYDSIIKPEDPSSPLLKPGGGGPSEMALKNSNLSPVQAKRFKMLSLVKRVRSNSKGECVFSLTVPEFAGKARLMAVAVTPAESGAASAEVDINREVVVEPSLPRFLAPGDSITVPCQVFNRGPKSIKVSLDADTSGPLQIKGTKNFSTTLKPDSDHTFRISFEGTETGAASASFTARWGSEVLKTTLEIPVRPASPKITESLSEIIDPGKTKNIKIPGGWMEGTLSGTIMLSAMPSANLQDIARFLTTYPHGCMEQTVSSAWPLLLQRDLAYLIDSSLGDPDHMKNSLELRVQKIFGLQNYDGGFTRWQGGSWSQPWDSIYGTHFLVEAGKNGIKIPEERLSEALKYVKRQLSVEAYDANDENVWRQALSRRAYACYVLALAGEPPLGWMESLRDKNDSLDASGRLFLAASYAVSGQKGEAEKMLGKKTGAAKEVPGGNENYDSVLRNEALDLLVRVHVDPASTGSATSASGLLRSVRKAKYLNTQEGAFAMLALSKFFRAQQVPGEPSGELFSGRD

Nearest PDB structures (foldseek):
  4u59-assembly1_A  TM=7.735E-01  e=1.507E-34  Salmonella enterica subsp. enterica serovar Typhimurium
  4u4j-assembly1_A  TM=7.800E-01  e=2.297E-33  Salmonella enterica subsp. enterica serovar Typhimurium str. LT2
  5a42-assembly1_A  TM=7.803E-01  e=1.644E-33  Escherichia coli K-12
  4rtd-assembly1_A  TM=4.051E-01  e=2.815E-29  Escherichia coli K-12
  4e0s-assembly1_A  TM=3.536E-01  e=1.728E-17  Homo sapiens

Foldseek 3Di:
DPDDDDDDDDPDDDDDDDDDDPVQPQKHKDKDKAAADDDPDDQRIDIDIDIGGDDPLQQAKDKDWDAQEEDEFFKDKTKMFIDRSVRAGDKWKKKKKKFAPVVCVVPVNDFDWVSCVRSPDDDHPDDDDDCSVVPDDDDDPDDDDDDPPDDDPDPPPPDDDDDDPDDWPQDDGRIDIDIWIADNRRMTMDMDRGHPDAHKIKIKMWIDDPRHIGIDIHIYGYDDQKDKDWDDDQAAAAFDKDKIKIKIWGQDQAKWKKKKAKDKDDQKDWDDDRIDIDIAGHGGMDIDITMMGRHAFDKMKMWMWMDTDPDIDIDIGIHGHHHPDDDDDDDDDDDAPPPGDDDDDDDDDDGPPRDDDDDDDDPDLCPLLLVLLLCLCPPPDQWLLSLLLNLLCLLQPQVSNCVNPVCSVPVVSSLVSNVVSLVSNLQQADPQLAGDRDRPDNDHQLQSLLSSLLSLLSSVVSVRDHDPVSSVSSLVSLVVLLVDQQPDCVPLVSVQVSLLSNLSSQLSCLSNVRRPVVSLVVSVVVVVSHALNSLLSSLNSCLSNVNLVVSVVSLPDDGDDDPDDQVPDSNRDDPLLSLLSSLQSCLSNPLPDPSNVVSLVVSSVVSNPDPDDDSSSSRSNSVSNSSSVVPDDDDDDDDDDDDDVPD

pLDDT: mean 83.19, std 15.78, range [29.02, 98.56]

Secondary structure (DSSP, 8-state):
--------PPSS---------GGG-SEEEEEEEEE----TTS-SEEEEEEEEE---GGGBEEEEE----EE-SEEEEEEEEEEETTS-B---EEEEEEEEHHHHHTTTPPPP-HHHHHTS----------SGGGSPPPP---PPPPP-------SS--------SS--------EEEEEEE--TTSEEEEEEEE-S--EEEEEEEEEE-SS-EEEEEEEEEE--SEEEEE---S-B-TT-EEEEEEEEEE-SSS-EEEEEEEEEESSEEEES--EEEEEEPTTEEEEEEEEEEE-SSEEEEEEEEEEETTEEEEEEEEEEE--SSPPP---------TT---PPPPP--PPTTT--------SSTTHHHHHHHHHHHT----SHHHHHHTTHHHHH-HHHHHHH-GGGGSHHHHHHHHHHHHHHHHTTB-TTS-B-SSTT-SS--HHHHHHHHHHHHHHHHTT----HHHHHHHHHHHHHHTTPPPSSSSSHHHHHHHHHHHHHHHHHHHHTT---HHHHHHHHHTTTTS-HHHHHHHHHHHHHTT-HHHHHHHHTSPPPPPPS-TT-STT---HHHHHHHHHHHHHHH-TTSHHHHHHHHHHHHHHHH-S---HHHHHHHHHHHHHHHHTS------------S--

Mean predicted aligned error: 14.56 Å

Solvent-accessible surface area (backbone atoms only — not comparable to full-atom values): 37982 Å² total; per-residue (Å²): 133,96,76,86,86,85,79,92,81,66,95,74,92,82,88,83,88,78,86,90,56,81,85,37,56,38,39,42,71,50,75,47,78,49,75,54,82,80,60,92,92,59,77,45,58,52,77,48,78,46,81,42,80,48,91,59,58,88,32,30,33,46,44,46,68,61,86,65,50,74,42,57,57,36,80,45,78,47,46,37,39,30,21,38,73,86,69,47,54,33,59,29,48,28,44,37,34,43,31,35,40,74,67,36,58,78,71,68,61,70,81,70,42,61,36,62,61,69,54,38,87,69,77,82,91,71,87,86,85,82,64,76,84,72,58,86,69,86,88,77,98,75,79,83,80,83,75,86,89,80,75,79,93,80,86,81,86,86,82,90,84,83,85,61,96,68,87,66,87,82,71,82,77,58,71,46,78,49,79,50,59,29,40,83,74,4,43,31,77,50,73,49,71,42,64,94,55,73,50,54,25,36,40,34,37,35,37,36,50,102,75,31,20,18,41,39,73,45,68,31,41,27,48,57,49,65,45,78,52,70,56,73,72,85,56,39,29,52,72,41,72,46,74,31,48,32,38,37,35,26,70,30,96,53,69,45,59,38,34,41,38,56,48,63,39,64,37,38,43,77,51,82,73,46,71,47,72,50,74,35,46,48,77,31,71,49,73,48,73,38,33,37,33,21,65,36,65,40,72,18,34,44,33,41,39,38,37,40,91,93,48,74,46,78,50,75,46,73,35,43,18,40,70,90,62,81,90,83,84,87,86,87,88,84,87,75,58,91,95,58,86,84,90,81,82,79,87,82,90,68,63,79,92,66,80,79,88,84,86,84,87,65,80,51,86,61,64,62,52,47,59,39,36,46,55,34,62,66,51,91,62,76,37,40,59,44,45,51,27,32,41,45,36,61,73,67,36,51,74,53,43,20,78,72,36,67,74,39,58,44,68,65,48,37,49,50,53,51,52,51,45,53,51,52,56,56,66,23,49,47,96,74,22,27,18,16,54,42,78,90,54,93,56,62,34,70,56,46,23,42,53,48,43,39,50,53,50,53,37,42,76,71,73,45,92,66,65,61,71,62,50,50,34,24,51,53,31,37,58,52,51,64,74,58,76,44,95,47,64,84,43,62,69,51,31,24,49,44,50,18,50,32,21,42,32,36,24,42,32,15,70,68,73,55,57,50,58,73,60,55,52,58,48,56,79,40,49,86,58,34,42,57,58,15,47,36,26,40,22,30,21,31,15,64,64,69,39,34,72,62,18,54,66,55,71,75,57,86,62,69,83,67,69,92,46,74,59,74,49,91,77,51,54,33,63,67,32,41,44,18,39,50,27,36,30,33,37,54,55,40,46,85,37,72,65,22,54,49,39,48,55,49,43,55,51,52,60,72,67,46,90,72,78,54,57,63,37,37,26,38,38,50,53,24,51,40,56,36,54,73,68,51,86,84,85,76,83,72,84,86,87,88,82,57,100,78,124